Protein AF-U2KXI2-F1 (afdb_monomer_lite)

Secondary structure (DSSP, 8-state):
---GGGEEEEE-SBTTTB-TT----HHHHHHHHHHHHTT-EEEEB-SS-HHHHHHHHHHH--SS-EEEGGGTEEEETTTTEEEEE-PPPTHHHHHHHHHHHH-TT-EEEEE-SS-EEES---HHHHHHHHHHT--PEE--GGGSPS---EEEEE--GGGHHHHHHHHHHHT--SEEEEEEETTEEEEEETT--HHHHHHHHHHHHT-TTSEEEEE--SGGGHHHHHHSSEEEE-TTS-HHHHTT-SEE-SS-TTTTHHHHHHHHHHHHT---PPPHHHHHHHHHHHHHHHHHHHHHHHHHT---HHHHHTTHHHHHHIIIII----TT-TT-TTS-EEEESSGGGHHHHHHHHHHHTSS-GGGGGGTT-TT-SS-SS--TTSTT--S---STTHHHHHHHHHHHHHHHTT----EEEEEETTGGGSHHHHHHHHHHHHTT-TTEEEEEEE-SB-SSSBHHHH----SHHHHHHHTT-EEEEEETT-HHHHHHHHHHHHH--SS-EEEEEE--TTTT-TTTTT-GGGSSPPP-HHHHHHHHHHHHHHHHHHH-

Sequence (552 aa):
MQSLENTMLITDLDGTLLPASKEISVADAAAISQFRAKGGKFAIATGRTLQAAQRYLKKLQPNIPVILFNGAAIYDPVAEKWLYTEELPPEAVSITRQVLEAFPDVSAEILRTDGTYVSRMTPYEKEHLEICQVEPILAMPEEIPHGWLKVLFAIAPERMPDLIAYFQEQNWTCADFVQSEARFYEMLPKGVTKGSALRRYRTICGAESWHIVAAGDFDNDLDMLRVADTSACPSNAQPCIKEIANIQLMHSCEENAIAELIYRLSKSLEVHNMDEMTKKKLQATACRIRMGVIEGTYHAKSGHPGGSLSICDTLTYLYFAKMHVDPKNPEMADRDRLVLSKGHCAPALYSTLAERGFFPKEELQSLRHIGALLQGHPCIHIPGVDMSSGSLGQGISAACGMALAGKMDNAAYKVYTILGDGEIEEGQVWEAAMFANQYHLDNLVAIVDNNGLQIDGKLSEVCSPEPIPEKFEAFGWHVIRMDAHDFDAIDAAMQEAETIVGKPVAIIQKSVKGKGVSFMENQVGWHGKAPNQAEYEQAMAELTAQLKELEG

Organism: NCBI:txid411473

InterPro domains:
  IPR000150 Cof family [TIGR00099] (8-262)
  IPR005474 Transketolase, N-terminal [PF00456] (286-541)
  IPR005474 Transketolase, N-terminal [cd02012] (288-540)
  IPR006379 HAD-superfamily hydrolase, subfamily IIB [TIGR01484] (8-231)
  IPR023214 HAD superfamily [G3DSA:3.40.50.1000] (8-262)
  IPR029061 Thiamin diphosphate-binding fold [SSF52518] (279-543)
  IPR036412 HAD-like superfamily [SSF56784] (8-265)
  IPR049557 Transketolase conserved site [PS00801] (290-310)

Foldseek 3Di:
DDALQQAEEEEEQDFWQADPLRDGDPLLLVLLVVCVVSNYAYEYAYLAACLLCVVVCVSNVGPAWYHYNQQQWTAGPVVRDTLHGDFQDPCVLVVQVVLCVVDVQKKKWFGANVFIEIQDDHPQNVVVCVSSVGDHHHDRSVRDDGGTAKMKIFHDLVCVVVSVVVCVVVVDDQWDWDDPDSGIIMTHGPPGHSLVNVVVCCVSVVSVSHQYEYEDAEPRCLNVQVNGNAYEYECNHDPSRVVSHQHYFPHTSVRNRSSRVSVVVVLLRDLDDDDPLVQLVLLLLLLQLLLLLQLLLQLLQWAFSQQLNFQSSVLSCQLPPNWAADLVCLVPPLTAAEFALVFSSQSSVVSSSCSSPNDPSVLSSCACPPPGLHYSGDDPSRRNHPDGHDPFLVRLQVLLVVLLVCVVVVRPYAYEYEHEQVSCVDPSNLVSLLSQLVSLSLSYEYEYSPQQEDQPGGCVVPPGPPPVQVSSVVSVAAEAEAESPRVSRSVSLSSVSNSDGSHYHYYHYHTWRNPQQPVRTNDSVSRMGRDYPVSSVSSSVSSVVVSVVSVD

Radius of gyration: 31.05 Å; chains: 1; bounding box: 72×50×83 Å

Structure (mmCIF, N/CA/C/O backbone):
data_AF-U2KXI2-F1
#
_entry.id   AF-U2KXI2-F1
#
loop_
_atom_site.group_PDB
_atom_site.id
_atom_site.type_symbol
_atom_site.label_atom_id
_atom_site.label_alt_id
_atom_site.label_comp_id
_atom_site.label_asym_id
_atom_site.label_entity_id
_atom_site.label_seq_id
_atom_site.pdbx_PDB_ins_code
_atom_site.Cartn_x
_atom_site.Cartn_y
_atom_site.Cartn_z
_atom_site.occupancy
_atom_site.B_iso_or_equiv
_atom_site.auth_seq_id
_atom_site.auth_comp_id
_atom_site.auth_asym_id
_atom_site.auth_atom_id
_atom_site.pdbx_PDB_model_num
ATOM 1 N N . MET A 1 1 ? 9.696 -16.430 9.211 1.00 41.84 1 MET A N 1
ATOM 2 C CA . MET A 1 1 ? 10.236 -15.749 8.015 1.00 41.84 1 MET A CA 1
ATOM 3 C C . MET A 1 1 ? 9.557 -16.349 6.800 1.00 41.84 1 MET A C 1
ATOM 5 O O . MET A 1 1 ? 9.680 -17.553 6.614 1.00 41.84 1 MET A O 1
ATOM 9 N N . GLN A 1 2 ? 8.787 -15.554 6.050 1.00 48.41 2 GLN A N 1
ATOM 10 C CA . GLN A 1 2 ? 8.210 -15.986 4.773 1.00 48.41 2 GLN A CA 1
ATOM 11 C C . GLN A 1 2 ? 9.330 -16.226 3.751 1.00 48.41 2 GLN A C 1
ATOM 13 O O . GLN A 1 2 ? 10.361 -15.553 3.776 1.00 48.41 2 GLN A O 1
ATOM 18 N N . SER A 1 3 ? 9.143 -17.237 2.909 1.00 63.44 3 SER A N 1
ATOM 19 C CA . SER A 1 3 ? 10.136 -17.679 1.935 1.00 63.44 3 SER A CA 1
ATOM 20 C C . SER A 1 3 ? 10.063 -16.831 0.662 1.00 63.44 3 SER A C 1
ATOM 22 O O . SER A 1 3 ? 8.970 -16.601 0.148 1.00 63.44 3 SER A O 1
ATOM 24 N N . LEU A 1 4 ? 11.214 -16.411 0.118 1.00 80.50 4 LEU A N 1
ATOM 25 C CA . LEU A 1 4 ? 11.299 -15.792 -1.216 1.00 80.50 4 LEU A CA 1
ATOM 26 C C . LEU A 1 4 ? 11.227 -16.840 -2.338 1.00 80.50 4 LEU A C 1
ATOM 28 O O . LEU A 1 4 ? 11.469 -16.521 -3.499 1.00 80.50 4 LEU A O 1
ATOM 32 N N . GLU A 1 5 ? 10.893 -18.089 -2.000 1.00 82.19 5 GLU A N 1
ATOM 33 C CA . GLU A 1 5 ? 10.856 -19.235 -2.907 1.00 82.19 5 GLU A CA 1
ATOM 34 C C . GLU A 1 5 ? 10.065 -18.993 -4.186 1.00 82.19 5 GLU A C 1
ATOM 36 O O . GLU A 1 5 ? 10.426 -19.578 -5.196 1.00 82.19 5 GLU A O 1
ATOM 41 N N . ASN A 1 6 ? 9.040 -18.139 -4.199 1.00 85.62 6 ASN A N 1
ATOM 42 C CA . ASN A 1 6 ? 8.250 -17.858 -5.404 1.00 85.62 6 ASN A CA 1
ATOM 43 C C . ASN A 1 6 ? 8.581 -16.520 -6.074 1.00 85.62 6 ASN A C 1
ATOM 45 O O . ASN A 1 6 ? 7.931 -16.177 -7.054 1.00 85.62 6 ASN A O 1
ATOM 49 N N . THR A 1 7 ? 9.596 -15.790 -5.611 1.00 92.19 7 THR A N 1
ATOM 50 C CA . THR A 1 7 ? 9.968 -14.487 -6.174 1.00 92.19 7 THR A CA 1
ATOM 51 C C . THR A 1 7 ? 11.187 -14.619 -7.075 1.00 92.19 7 THR A C 1
ATOM 53 O O . THR A 1 7 ? 12.248 -15.092 -6.655 1.00 92.19 7 THR A O 1
ATOM 56 N N . MET A 1 8 ? 11.047 -14.159 -8.315 1.00 94.81 8 MET A N 1
ATOM 57 C CA . MET A 1 8 ? 12.139 -14.014 -9.267 1.00 94.81 8 MET A CA 1
ATOM 58 C C . MET A 1 8 ? 12.514 -12.542 -9.404 1.00 94.81 8 MET A C 1
ATOM 60 O O . MET A 1 8 ? 11.661 -11.727 -9.721 1.00 94.81 8 MET A O 1
ATOM 64 N N . LEU A 1 9 ? 13.787 -12.211 -9.210 1.00 97.38 9 LEU A N 1
ATOM 65 C CA . LEU A 1 9 ? 14.356 -10.912 -9.549 1.00 97.38 9 LEU A CA 1
ATOM 66 C C . LEU A 1 9 ? 15.220 -11.065 -10.801 1.00 97.38 9 LEU A C 1
ATOM 68 O O . LEU A 1 9 ? 16.223 -11.783 -10.782 1.00 97.38 9 LEU A O 1
ATOM 72 N N . ILE A 1 10 ? 14.837 -10.377 -11.874 1.00 97.62 10 ILE A N 1
ATOM 73 C CA . ILE A 1 10 ? 15.639 -10.244 -13.087 1.00 97.62 10 ILE A CA 1
ATOM 74 C C . ILE A 1 10 ? 16.015 -8.782 -13.298 1.00 97.62 10 ILE A C 1
ATOM 76 O O . ILE A 1 10 ? 15.173 -7.897 -13.231 1.00 97.62 10 ILE A O 1
ATOM 80 N N . THR A 1 11 ? 17.292 -8.506 -13.514 1.00 97.81 11 THR A N 1
ATOM 81 C CA . THR A 1 11 ? 17.780 -7.129 -13.660 1.00 97.81 11 THR A CA 1
ATOM 82 C C . THR A 1 11 ? 18.553 -6.971 -14.952 1.00 97.81 11 THR A C 1
ATOM 84 O O . THR A 1 11 ? 19.328 -7.860 -15.323 1.00 97.81 11 THR A O 1
ATOM 87 N N . ASP A 1 12 ? 18.382 -5.830 -15.614 1.00 96.75 12 ASP A N 1
ATOM 88 C CA . ASP A 1 12 ? 19.391 -5.372 -16.555 1.00 96.75 12 ASP A CA 1
ATOM 89 C C . ASP A 1 12 ? 20.737 -5.141 -15.843 1.00 96.75 12 ASP A C 1
ATOM 91 O O . ASP A 1 12 ? 20.809 -4.992 -14.615 1.00 96.75 12 ASP A O 1
ATOM 95 N N . LEU A 1 13 ? 21.819 -5.197 -16.619 1.00 94.25 13 LEU A N 1
ATOM 96 C CA . LEU A 1 13 ? 23.153 -4.880 -16.146 1.00 94.25 13 LEU A CA 1
ATOM 97 C C . LEU A 1 13 ? 23.481 -3.392 -16.276 1.00 94.25 13 LEU A C 1
ATOM 99 O O . LEU A 1 13 ? 23.749 -2.756 -15.266 1.00 94.25 13 LEU A O 1
ATOM 103 N N . ASP A 1 14 ? 23.569 -2.856 -17.485 1.00 91.00 14 ASP A N 1
ATOM 104 C CA . ASP A 1 14 ? 24.269 -1.603 -17.758 1.00 91.00 14 ASP A CA 1
ATOM 105 C C . ASP A 1 14 ? 23.352 -0.397 -17.538 1.00 91.00 14 ASP A C 1
ATOM 107 O O . ASP A 1 14 ? 22.440 -0.194 -18.316 1.00 91.00 14 ASP A O 1
ATOM 111 N N . GLY A 1 15 ? 23.629 0.429 -16.519 1.00 89.94 15 GLY A N 1
ATOM 112 C CA . GLY A 1 15 ? 22.748 1.550 -16.150 1.00 89.94 15 GLY A CA 1
ATOM 113 C C . GLY A 1 15 ? 21.688 1.175 -15.109 1.00 89.94 15 GLY A C 1
ATOM 114 O O . GLY A 1 15 ? 21.119 2.055 -14.462 1.00 89.94 15 GLY A O 1
ATOM 115 N N . THR A 1 16 ? 21.507 -0.124 -14.855 1.00 96.00 16 THR A N 1
ATOM 116 C CA . THR A 1 16 ? 20.610 -0.647 -13.817 1.00 96.00 16 THR A CA 1
ATOM 117 C C . THR A 1 16 ? 21.366 -1.202 -12.605 1.00 96.00 16 THR A C 1
ATOM 119 O O . THR A 1 16 ? 21.244 -0.667 -11.502 1.00 96.00 16 THR A O 1
ATOM 122 N N . LEU A 1 17 ? 22.167 -2.260 -12.787 1.00 96.75 17 LEU A N 1
ATOM 123 C CA . LEU A 1 17 ? 22.981 -2.873 -11.722 1.00 96.75 17 LEU A CA 1
ATOM 124 C C . LEU A 1 17 ? 24.440 -2.395 -11.750 1.00 96.75 17 LEU A C 1
ATOM 126 O O . LEU A 1 17 ? 25.111 -2.359 -10.720 1.00 96.75 17 LEU A O 1
ATOM 130 N N . LEU A 1 18 ? 24.962 -2.091 -12.935 1.00 94.31 18 LEU A N 1
ATOM 131 C CA . LEU A 1 18 ? 26.338 -1.684 -13.152 1.00 94.31 18 LEU A CA 1
ATOM 132 C C . LEU A 1 18 ? 26.425 -0.161 -13.259 1.00 94.31 18 LEU A C 1
ATOM 134 O O . LEU A 1 18 ? 25.830 0.408 -14.180 1.00 94.31 18 LEU A O 1
ATOM 138 N N . PRO A 1 19 ? 27.225 0.481 -12.394 1.00 91.94 19 PRO A N 1
ATOM 139 C CA . PRO A 1 19 ? 27.577 1.887 -12.543 1.00 91.94 19 PRO A CA 1
ATOM 140 C C . PRO A 1 19 ? 28.474 2.125 -13.765 1.00 91.94 19 PRO A C 1
ATOM 142 O O . PRO A 1 19 ? 28.947 1.187 -14.420 1.00 91.94 19 PRO A O 1
ATOM 145 N N . ALA A 1 20 ? 28.795 3.390 -14.038 1.00 88.00 20 ALA A N 1
ATOM 146 C CA . ALA A 1 20 ? 29.702 3.794 -15.111 1.00 88.00 20 ALA A CA 1
ATOM 147 C C . ALA A 1 20 ? 31.083 3.115 -15.020 1.00 88.00 20 ALA A C 1
ATOM 149 O O . ALA A 1 20 ? 31.702 2.834 -16.046 1.00 88.00 20 ALA A O 1
ATOM 150 N N . SER A 1 21 ? 31.543 2.779 -13.807 1.00 89.06 21 SER A N 1
ATOM 151 C CA . SER A 1 21 ? 32.800 2.046 -13.575 1.00 89.06 21 SER A CA 1
ATOM 152 C C . SER A 1 21 ? 32.779 0.594 -14.068 1.00 89.06 21 SER A C 1
ATOM 154 O O . SER A 1 21 ? 33.830 -0.040 -14.141 1.00 89.06 21 SER A O 1
ATOM 156 N N . LYS A 1 22 ? 31.595 0.057 -14.398 1.00 90.25 22 LYS A N 1
ATOM 157 C CA . LYS A 1 22 ? 31.350 -1.340 -14.793 1.00 90.25 22 LYS A CA 1
ATOM 158 C C . LYS A 1 22 ? 31.750 -2.371 -13.731 1.00 90.25 22 LYS A C 1
ATOM 160 O O . LYS A 1 22 ? 31.815 -3.565 -14.034 1.00 90.25 22 LYS A O 1
ATOM 165 N N . GLU A 1 23 ? 31.943 -1.934 -12.489 1.00 91.38 23 GLU A N 1
ATOM 166 C CA . GLU A 1 23 ? 32.241 -2.773 -11.332 1.00 91.38 23 GLU A CA 1
ATOM 167 C C . GLU A 1 23 ? 31.016 -2.901 -10.425 1.00 91.38 23 GLU A C 1
ATOM 169 O O . GLU A 1 23 ? 30.464 -1.908 -9.961 1.00 91.38 23 GLU A O 1
ATOM 174 N N . ILE A 1 24 ? 30.601 -4.138 -10.132 1.00 92.69 24 ILE A N 1
ATOM 175 C CA . ILE A 1 24 ? 29.474 -4.383 -9.217 1.00 92.69 24 ILE A CA 1
ATOM 176 C C . ILE A 1 24 ? 29.857 -3.920 -7.808 1.00 92.69 24 ILE A C 1
ATOM 178 O O . ILE A 1 24 ? 30.892 -4.350 -7.275 1.00 92.69 24 ILE A O 1
ATOM 182 N N . SER A 1 25 ? 28.995 -3.122 -7.184 1.00 93.19 25 SER A N 1
ATOM 183 C CA . SER A 1 25 ? 29.176 -2.673 -5.807 1.00 93.19 25 SER A CA 1
ATOM 184 C C . SER A 1 25 ? 29.192 -3.850 -4.814 1.00 93.19 25 SER A C 1
ATOM 186 O O . SER A 1 25 ? 28.611 -4.916 -5.037 1.00 93.19 25 SER A O 1
ATOM 188 N N . VAL A 1 26 ? 29.864 -3.672 -3.673 1.00 90.69 26 VAL A N 1
ATOM 189 C CA . VAL A 1 26 ? 29.845 -4.683 -2.599 1.00 90.69 26 VAL A CA 1
ATOM 190 C C . VAL A 1 26 ? 28.432 -4.843 -2.029 1.00 90.69 26 VAL A C 1
ATOM 192 O O . VAL A 1 26 ? 28.041 -5.957 -1.679 1.00 90.69 26 VAL A O 1
ATOM 195 N N . ALA A 1 27 ? 27.662 -3.754 -1.965 1.00 89.00 27 ALA A N 1
ATOM 196 C CA . ALA A 1 27 ? 26.317 -3.748 -1.404 1.00 89.00 27 ALA A CA 1
ATOM 197 C C . ALA A 1 27 ? 25.319 -4.514 -2.284 1.00 89.00 27 ALA A C 1
ATOM 199 O O . ALA A 1 27 ? 24.629 -5.391 -1.768 1.00 89.00 27 ALA A O 1
ATOM 200 N N . ASP A 1 28 ? 25.290 -4.268 -3.599 1.00 94.94 28 ASP A N 1
ATOM 201 C CA . ASP A 1 28 ? 24.401 -4.993 -4.518 1.00 94.94 28 ASP A CA 1
ATOM 202 C C . ASP A 1 28 ? 24.749 -6.481 -4.558 1.00 94.94 28 ASP A C 1
ATOM 204 O O . ASP A 1 28 ? 23.868 -7.333 -4.447 1.00 94.94 28 ASP A O 1
ATOM 208 N N . ALA A 1 29 ? 26.042 -6.818 -4.635 1.00 93.12 29 ALA A N 1
ATOM 209 C CA . ALA A 1 29 ? 26.482 -8.212 -4.615 1.00 93.12 29 ALA A CA 1
ATOM 210 C C . ALA A 1 29 ? 26.069 -8.929 -3.315 1.00 93.12 29 ALA A C 1
ATOM 212 O O . ALA A 1 29 ? 25.605 -10.073 -3.352 1.00 93.12 29 ALA A O 1
ATOM 213 N N . ALA A 1 30 ? 26.207 -8.261 -2.164 1.00 90.56 30 ALA A N 1
ATOM 214 C CA . ALA A 1 30 ? 25.787 -8.804 -0.876 1.00 90.56 30 ALA A CA 1
ATOM 215 C C . ALA A 1 30 ? 24.262 -8.969 -0.794 1.00 90.56 30 ALA A C 1
ATOM 217 O O . ALA A 1 30 ? 23.793 -10.022 -0.359 1.00 90.56 30 ALA A O 1
ATOM 218 N N . ALA A 1 31 ? 23.492 -7.978 -1.249 1.00 93.69 31 ALA A N 1
ATOM 219 C CA . ALA A 1 31 ? 22.033 -8.022 -1.255 1.00 93.69 31 ALA A CA 1
ATOM 220 C C . ALA A 1 31 ? 21.503 -9.156 -2.144 1.00 93.69 31 ALA A C 1
ATOM 222 O O . ALA A 1 31 ? 20.662 -9.939 -1.706 1.00 93.69 31 ALA A O 1
ATOM 223 N N . ILE A 1 32 ? 22.055 -9.318 -3.349 1.00 97.06 32 ILE A N 1
ATOM 224 C CA . ILE A 1 32 ? 21.711 -10.415 -4.267 1.00 97.06 32 ILE A CA 1
ATOM 225 C C . ILE A 1 32 ? 22.028 -11.775 -3.633 1.00 97.06 32 ILE A C 1
ATOM 227 O O . ILE A 1 32 ? 21.217 -12.701 -3.694 1.00 97.06 32 ILE A O 1
ATOM 231 N N . SER A 1 33 ? 23.180 -11.900 -2.966 1.00 95.19 33 SER A N 1
ATOM 232 C CA . SER A 1 33 ? 23.540 -13.126 -2.246 1.00 95.19 33 SER A CA 1
ATOM 233 C C . SER A 1 33 ? 22.534 -13.461 -1.137 1.00 95.19 33 SER A C 1
ATOM 235 O O . SER A 1 33 ? 22.079 -14.602 -1.033 1.00 95.19 33 SER A O 1
ATOM 237 N N . GLN A 1 34 ? 22.121 -12.461 -0.351 1.00 91.81 34 GLN A N 1
ATOM 238 C CA . GLN A 1 34 ? 21.115 -12.626 0.702 1.00 91.81 34 GLN A CA 1
ATOM 239 C C . GLN A 1 34 ? 19.729 -12.969 0.143 1.00 91.81 34 GLN A C 1
ATOM 241 O O . GLN A 1 34 ? 19.056 -13.842 0.689 1.00 91.81 34 GLN A O 1
ATOM 246 N N . PHE A 1 35 ? 19.318 -12.327 -0.952 1.00 94.06 35 PHE A N 1
ATOM 247 C CA . PHE A 1 35 ? 18.059 -12.610 -1.641 1.00 94.06 35 PHE A CA 1
ATOM 248 C C . PHE A 1 35 ? 17.968 -14.088 -2.040 1.00 94.06 35 PHE A C 1
ATOM 250 O O . PHE A 1 35 ? 16.996 -14.767 -1.706 1.00 94.06 35 PHE A O 1
ATOM 257 N N . ARG A 1 36 ? 19.027 -14.630 -2.653 1.00 94.25 36 ARG A N 1
ATOM 258 C CA . ARG A 1 36 ? 19.091 -16.060 -2.989 1.00 94.25 36 ARG A CA 1
ATOM 259 C C . ARG A 1 36 ? 19.116 -16.965 -1.765 1.00 94.25 36 ARG A C 1
ATOM 261 O O . ARG A 1 36 ? 18.453 -17.996 -1.761 1.00 94.25 36 ARG A O 1
ATOM 268 N N . ALA A 1 37 ? 19.868 -16.599 -0.725 1.00 90.94 37 ALA A N 1
ATOM 269 C CA . ALA A 1 37 ? 19.948 -17.388 0.506 1.00 90.94 37 ALA A CA 1
ATOM 270 C C . ALA A 1 37 ? 18.581 -17.535 1.203 1.00 90.94 37 ALA A C 1
ATOM 272 O O . ALA A 1 37 ? 18.355 -18.515 1.907 1.00 90.94 37 ALA A O 1
ATOM 273 N N . LYS A 1 38 ? 17.658 -16.592 0.971 1.00 88.38 38 LYS A N 1
ATOM 274 C CA . LYS A 1 38 ? 16.260 -16.633 1.431 1.00 88.38 38 LYS A CA 1
ATOM 275 C C . LYS A 1 38 ? 15.303 -17.381 0.479 1.00 88.38 38 LYS A C 1
ATOM 277 O O . LYS A 1 38 ? 14.091 -17.304 0.663 1.00 88.38 38 LYS A O 1
ATOM 282 N N . GLY A 1 39 ? 15.822 -18.078 -0.534 1.00 91.31 39 GLY A N 1
ATOM 283 C CA . GLY A 1 39 ? 15.036 -18.832 -1.520 1.00 91.31 39 GLY A CA 1
ATOM 284 C C . GLY A 1 39 ? 14.698 -18.060 -2.801 1.00 91.31 39 GLY A C 1
ATOM 285 O O . GLY A 1 39 ? 14.106 -18.637 -3.709 1.00 91.31 39 GLY A O 1
ATOM 286 N N . GLY A 1 40 ? 15.095 -16.787 -2.902 1.00 94.19 40 GLY A N 1
ATOM 287 C CA . GLY A 1 40 ? 14.835 -15.951 -4.071 1.00 94.19 40 GLY A CA 1
ATOM 288 C C . GLY A 1 40 ? 15.554 -16.447 -5.326 1.00 94.19 40 GLY A C 1
ATOM 289 O O . GLY A 1 40 ? 16.664 -16.990 -5.268 1.00 94.19 40 GLY A O 1
ATOM 290 N N . LYS A 1 41 ? 14.934 -16.244 -6.486 1.00 95.06 41 LYS A N 1
ATOM 291 C CA . LYS A 1 41 ? 15.476 -16.654 -7.786 1.00 95.06 41 LYS A CA 1
ATOM 292 C C . LYS A 1 41 ? 16.035 -15.446 -8.523 1.00 95.06 41 LYS A C 1
ATOM 294 O O . LYS A 1 41 ? 15.291 -14.538 -8.863 1.00 95.06 41 LYS A O 1
ATOM 299 N N . PHE A 1 42 ? 17.342 -15.399 -8.738 1.00 97.25 42 PHE A N 1
ATOM 300 C CA . PHE A 1 42 ? 18.024 -14.243 -9.310 1.00 97.25 42 PHE A CA 1
ATOM 301 C C . PHE A 1 42 ? 18.625 -14.556 -10.682 1.00 97.25 42 PHE A C 1
ATOM 303 O O . PHE A 1 42 ? 19.379 -15.523 -10.821 1.00 97.25 42 PHE A O 1
ATOM 310 N N . ALA A 1 43 ? 18.347 -13.691 -11.659 1.00 97.00 43 ALA A N 1
ATOM 311 C CA . ALA A 1 43 ? 18.913 -13.707 -13.006 1.00 97.00 43 ALA A CA 1
ATOM 312 C C . ALA A 1 43 ? 19.286 -12.295 -13.482 1.00 97.00 43 ALA A C 1
ATOM 314 O O . ALA A 1 43 ? 18.848 -11.289 -12.930 1.00 97.00 43 ALA A O 1
ATOM 315 N N . ILE A 1 44 ? 20.062 -12.235 -14.564 1.00 97.81 44 ILE A N 1
ATOM 316 C CA . ILE A 1 44 ? 20.317 -11.001 -15.315 1.00 97.81 44 ILE A CA 1
ATOM 317 C C . ILE A 1 44 ? 19.698 -11.093 -16.713 1.00 97.81 44 ILE A C 1
ATOM 319 O O . ILE A 1 44 ? 19.581 -12.193 -17.266 1.00 97.81 44 ILE A O 1
ATOM 323 N N . ALA A 1 45 ? 19.346 -9.945 -17.288 1.00 96.88 45 ALA A N 1
ATOM 324 C CA . ALA A 1 45 ? 18.927 -9.804 -18.678 1.00 96.88 45 ALA A CA 1
ATOM 325 C C . ALA A 1 45 ? 19.749 -8.717 -19.372 1.00 96.88 45 ALA A C 1
ATOM 327 O O . ALA A 1 45 ? 19.538 -7.540 -19.135 1.00 96.88 45 ALA A O 1
ATOM 328 N N . THR A 1 46 ? 20.691 -9.092 -20.237 1.00 94.31 46 THR A N 1
ATOM 329 C CA . THR A 1 46 ? 21.687 -8.152 -20.777 1.00 94.31 46 THR A CA 1
ATOM 330 C C . THR A 1 46 ? 21.841 -8.246 -22.294 1.00 94.31 46 THR A C 1
ATOM 332 O O . THR A 1 46 ? 21.611 -9.289 -22.909 1.00 94.31 46 THR A O 1
ATOM 335 N N . GLY A 1 47 ? 22.272 -7.142 -22.907 1.00 90.88 47 GLY A N 1
ATOM 336 C CA . GLY A 1 47 ? 22.715 -7.089 -24.302 1.00 90.88 47 GLY A CA 1
ATOM 337 C C . GLY A 1 47 ? 24.057 -7.780 -24.570 1.00 90.88 47 GLY A C 1
ATOM 338 O O . GLY A 1 47 ? 24.395 -7.993 -25.734 1.00 90.88 47 GLY A O 1
ATOM 339 N N . ARG A 1 48 ? 24.808 -8.128 -23.516 1.00 91.06 48 ARG A N 1
ATOM 340 C CA . ARG A 1 48 ? 26.158 -8.709 -23.580 1.00 91.06 48 ARG A CA 1
ATOM 341 C C . ARG A 1 48 ? 26.164 -10.169 -24.051 1.00 91.06 48 ARG A C 1
ATOM 343 O O . ARG A 1 48 ? 25.198 -10.910 -23.854 1.00 91.06 48 ARG A O 1
ATOM 350 N N . THR A 1 49 ? 27.302 -10.590 -24.609 1.00 92.94 49 THR A N 1
ATOM 351 C CA . THR A 1 49 ? 27.614 -12.005 -24.871 1.00 92.94 49 THR A CA 1
ATOM 352 C C . THR A 1 49 ? 27.862 -12.774 -23.575 1.00 92.94 49 THR A C 1
ATOM 354 O O . THR A 1 49 ? 28.113 -12.182 -22.522 1.00 92.94 49 THR A O 1
ATOM 357 N N . LEU A 1 50 ? 27.874 -14.110 -23.650 1.00 93.56 50 LEU A N 1
ATOM 358 C CA . LEU A 1 50 ? 28.279 -14.944 -22.514 1.00 93.56 50 LEU A CA 1
ATOM 359 C C . LEU A 1 50 ? 29.705 -14.612 -22.046 1.00 93.56 50 LEU A C 1
ATOM 361 O O . LEU A 1 50 ? 29.934 -14.503 -20.843 1.00 93.56 50 LEU A O 1
ATOM 365 N N . GLN A 1 51 ? 30.637 -14.395 -22.981 1.00 91.38 51 GLN A N 1
ATOM 366 C CA . GLN A 1 51 ? 32.027 -14.032 -22.686 1.00 91.38 51 GLN A CA 1
ATOM 367 C C . GLN A 1 51 ? 32.105 -12.711 -21.904 1.00 91.38 51 GLN A C 1
ATOM 369 O O . GLN A 1 51 ? 32.707 -12.667 -20.831 1.00 91.38 51 GLN A O 1
ATOM 374 N N . ALA A 1 52 ? 31.418 -11.665 -22.374 1.00 90.81 52 ALA A N 1
ATOM 375 C CA . ALA A 1 52 ? 31.386 -10.358 -21.713 1.00 90.81 52 ALA A CA 1
ATOM 376 C C . ALA A 1 52 ? 30.633 -10.381 -20.368 1.00 90.81 52 ALA A C 1
ATOM 378 O O . ALA A 1 52 ? 30.954 -9.623 -19.449 1.00 90.81 52 ALA A O 1
ATOM 379 N N . ALA A 1 53 ? 29.628 -11.250 -20.224 1.00 93.81 53 ALA A N 1
ATOM 380 C CA . ALA A 1 53 ? 28.873 -11.406 -18.984 1.00 93.81 53 ALA A CA 1
ATOM 381 C C . ALA A 1 53 ? 29.596 -12.282 -17.942 1.00 93.81 53 ALA A C 1
ATOM 383 O O . ALA A 1 53 ? 29.277 -12.211 -16.754 1.00 93.81 53 ALA A O 1
ATOM 384 N N . GLN A 1 54 ? 30.581 -13.095 -18.343 1.00 92.12 54 GLN A N 1
ATOM 385 C CA . GLN A 1 54 ? 31.116 -14.184 -17.520 1.00 92.12 54 GLN A CA 1
ATOM 386 C C . GLN A 1 54 ? 31.694 -13.722 -16.176 1.00 92.12 54 GLN A C 1
ATOM 388 O O . GLN A 1 54 ? 31.503 -14.390 -15.156 1.00 92.12 54 GLN A O 1
ATOM 393 N N . ARG A 1 55 ? 32.365 -12.563 -16.136 1.00 91.75 55 ARG A N 1
ATOM 394 C CA . ARG A 1 55 ? 32.885 -11.988 -14.879 1.00 91.75 55 ARG A CA 1
ATOM 395 C C . ARG A 1 55 ? 31.768 -11.645 -13.892 1.00 91.75 55 ARG A C 1
ATOM 397 O O . ARG A 1 55 ? 31.905 -11.879 -12.691 1.00 91.75 55 ARG A O 1
ATOM 404 N N . TYR A 1 56 ? 30.643 -11.153 -14.404 1.00 95.12 56 TYR A N 1
ATOM 405 C CA . TYR A 1 56 ? 29.476 -10.806 -13.605 1.00 95.12 56 TYR A CA 1
ATOM 406 C C . TYR A 1 56 ? 28.740 -12.056 -13.159 1.00 95.12 56 TYR A C 1
ATOM 408 O O . TYR A 1 56 ? 28.395 -12.146 -11.992 1.00 95.12 56 TYR A O 1
ATOM 416 N N . LEU A 1 57 ? 28.601 -13.067 -14.020 1.00 95.50 57 LEU A N 1
ATOM 417 C CA . LEU A 1 57 ? 28.024 -14.358 -13.635 1.00 95.50 57 LEU A CA 1
ATOM 418 C C . LEU A 1 57 ? 28.813 -15.017 -12.491 1.00 95.50 57 LEU A C 1
ATOM 420 O O . LEU A 1 57 ? 28.212 -15.534 -11.555 1.00 95.50 57 LEU A O 1
ATOM 424 N N . LYS A 1 58 ? 30.150 -14.928 -12.502 1.00 93.62 58 LYS A N 1
ATOM 425 C CA . LYS A 1 58 ? 30.999 -15.434 -11.406 1.00 93.62 58 LYS A CA 1
ATOM 426 C C . LYS A 1 58 ? 30.780 -14.690 -10.085 1.00 93.62 58 LYS A C 1
ATOM 428 O O . LYS A 1 58 ? 30.753 -15.323 -9.032 1.00 93.62 58 LYS A O 1
ATOM 433 N N . LYS A 1 59 ? 30.638 -13.360 -10.130 1.00 93.75 59 LYS A N 1
ATOM 434 C CA . LYS A 1 59 ? 30.461 -12.509 -8.938 1.00 93.75 59 LYS A CA 1
ATOM 435 C C . LYS A 1 59 ? 29.027 -12.554 -8.403 1.00 93.75 59 LYS A C 1
ATOM 437 O O . LYS A 1 59 ? 28.819 -12.655 -7.199 1.00 93.75 59 LYS A O 1
ATOM 442 N N . LEU A 1 60 ? 28.053 -12.508 -9.306 1.00 95.94 60 LEU A N 1
ATOM 443 C CA . LEU A 1 60 ? 26.626 -12.475 -9.017 1.00 95.94 60 LEU A CA 1
ATOM 444 C C . LEU A 1 60 ? 25.998 -13.845 -8.891 1.00 95.94 60 LEU A C 1
ATOM 446 O O . LEU A 1 60 ? 24.859 -13.862 -8.483 1.00 95.94 60 LEU A O 1
ATOM 450 N N . GLN A 1 61 ? 26.647 -14.949 -9.263 1.00 96.25 61 GLN A N 1
ATOM 451 C CA . GLN A 1 61 ? 26.157 -16.332 -9.125 1.00 96.25 61 GLN A CA 1
ATOM 452 C C . GLN A 1 61 ? 24.630 -16.508 -9.316 1.00 96.25 61 GLN A C 1
ATOM 454 O O . GLN A 1 61 ? 23.943 -16.893 -8.362 1.00 96.25 61 GLN A O 1
ATOM 459 N N . PRO A 1 62 ? 24.059 -16.183 -10.495 1.00 96.88 62 PRO A N 1
ATOM 460 C CA . PRO A 1 62 ? 22.643 -16.435 -10.765 1.00 96.88 62 PRO A CA 1
ATOM 461 C C . PRO A 1 62 ? 22.283 -17.901 -10.504 1.00 96.88 62 PRO A C 1
ATOM 463 O O . PRO A 1 62 ? 23.008 -18.801 -10.924 1.00 96.88 62 PRO A O 1
ATOM 466 N N . ASN A 1 63 ? 21.180 -18.140 -9.793 1.00 94.88 63 ASN A N 1
ATOM 467 C CA . ASN A 1 63 ? 20.706 -19.485 -9.433 1.00 94.88 63 ASN A CA 1
ATOM 468 C C . ASN A 1 63 ? 19.605 -20.005 -10.368 1.00 94.88 63 ASN A C 1
ATOM 470 O O . ASN A 1 63 ? 19.008 -21.045 -10.101 1.00 94.88 63 ASN A O 1
ATOM 474 N N . ILE A 1 64 ? 19.346 -19.275 -11.449 1.00 95.19 64 ILE A N 1
ATOM 475 C CA . ILE A 1 64 ? 18.411 -19.605 -12.520 1.00 95.19 64 ILE A CA 1
ATOM 476 C C . ILE A 1 64 ? 18.995 -19.119 -13.866 1.00 95.19 64 ILE A C 1
ATOM 478 O O . ILE A 1 64 ? 19.941 -18.321 -13.861 1.00 95.19 64 ILE A O 1
ATOM 482 N N . PRO A 1 65 ? 18.480 -19.589 -15.021 1.00 97.19 65 PRO A N 1
ATOM 483 C CA . PRO A 1 65 ? 18.978 -19.173 -16.333 1.00 97.19 65 PRO A CA 1
ATOM 484 C C . PRO A 1 65 ? 18.952 -17.654 -16.548 1.00 97.19 65 PRO A C 1
ATOM 486 O O . PRO A 1 65 ? 18.096 -16.960 -15.999 1.00 97.19 65 PRO A O 1
ATOM 489 N N . VAL A 1 66 ? 19.876 -17.149 -17.365 1.00 97.75 66 VAL A N 1
ATOM 490 C CA . VAL A 1 66 ? 20.060 -15.726 -17.691 1.00 97.75 66 VAL A CA 1
ATOM 491 C C . VAL A 1 66 ? 19.657 -15.426 -19.131 1.00 97.75 66 VAL A C 1
ATOM 493 O O . VAL A 1 66 ? 19.745 -16.296 -19.999 1.00 97.75 66 VAL A O 1
ATOM 496 N N . ILE A 1 67 ? 19.241 -14.186 -19.390 1.00 97.38 67 ILE A N 1
ATOM 497 C CA . ILE A 1 67 ? 18.899 -13.695 -20.728 1.00 97.38 67 ILE A CA 1
ATOM 498 C C . ILE A 1 67 ? 20.099 -12.914 -21.283 1.00 97.38 67 ILE A C 1
ATOM 500 O O . ILE A 1 67 ? 20.600 -11.991 -20.640 1.00 97.38 67 ILE A O 1
ATOM 504 N N . LEU A 1 68 ? 20.564 -13.288 -22.474 1.00 96.06 68 LEU A N 1
ATOM 505 C CA . LEU A 1 68 ? 21.732 -12.706 -23.145 1.00 96.06 68 LEU A CA 1
ATOM 506 C C . LEU A 1 68 ? 21.347 -12.143 -24.520 1.00 96.06 68 LEU A C 1
ATOM 508 O O . LEU A 1 68 ? 20.269 -12.442 -25.043 1.00 96.06 68 LEU A O 1
ATOM 512 N N . PHE A 1 69 ? 22.241 -11.348 -25.118 1.00 94.25 69 PHE A N 1
ATOM 513 C CA . PHE A 1 69 ? 22.074 -10.777 -26.463 1.00 94.25 69 PHE A CA 1
ATOM 514 C C . PHE A 1 69 ? 20.724 -10.053 -26.656 1.00 94.25 69 PHE A C 1
ATOM 516 O O . PHE A 1 69 ? 20.054 -10.237 -27.669 1.00 94.25 69 PHE A O 1
ATOM 523 N N . ASN A 1 70 ? 20.280 -9.272 -25.662 1.00 92.31 70 ASN A N 1
ATOM 524 C CA . ASN A 1 70 ? 18.994 -8.550 -25.682 1.00 92.31 70 ASN A CA 1
ATOM 525 C C . ASN A 1 70 ? 17.763 -9.457 -25.889 1.00 92.31 70 ASN A C 1
ATOM 527 O O . ASN A 1 70 ? 16.719 -8.992 -26.334 1.00 92.31 70 ASN A O 1
ATOM 531 N N . GLY A 1 71 ? 17.861 -10.740 -25.530 1.00 95.00 71 GLY A N 1
ATOM 532 C CA . GLY A 1 71 ? 16.765 -11.704 -25.637 1.00 95.00 71 GLY A CA 1
ATOM 533 C C . GLY A 1 71 ? 16.970 -12.794 -26.684 1.00 95.00 71 GLY A C 1
ATOM 534 O O . GLY A 1 71 ? 16.203 -13.757 -26.701 1.00 95.00 71 GLY A O 1
ATOM 535 N N . ALA A 1 72 ? 18.008 -12.698 -27.520 1.00 96.50 72 ALA A N 1
ATOM 536 C CA . ALA A 1 72 ? 18.269 -13.708 -28.545 1.00 96.50 72 ALA A CA 1
ATOM 537 C C . ALA A 1 72 ? 18.767 -15.039 -27.970 1.00 96.50 72 ALA A C 1
ATOM 539 O O . ALA A 1 72 ? 18.751 -16.035 -28.683 1.00 96.50 72 ALA A O 1
ATOM 540 N N . ALA A 1 73 ? 19.167 -15.106 -26.695 1.00 96.88 73 ALA A N 1
ATOM 541 C CA . ALA A 1 73 ? 19.467 -16.385 -26.062 1.00 96.88 73 ALA A CA 1
ATOM 542 C C . ALA A 1 73 ? 19.104 -16.448 -24.574 1.00 96.88 73 ALA A C 1
ATOM 544 O O . ALA A 1 73 ? 19.163 -15.448 -23.854 1.00 96.88 73 ALA A O 1
ATOM 545 N N . ILE A 1 74 ? 18.795 -17.662 -24.108 1.00 97.38 74 ILE A N 1
ATOM 546 C CA . ILE A 1 74 ? 18.684 -18.009 -22.686 1.00 97.38 74 ILE A CA 1
ATOM 547 C C . ILE A 1 74 ? 19.743 -19.064 -22.375 1.00 97.38 74 ILE A C 1
ATOM 549 O O . ILE A 1 74 ? 19.770 -20.131 -22.996 1.00 97.38 74 ILE A O 1
ATOM 553 N N . TYR A 1 75 ? 20.598 -18.774 -21.400 1.00 97.06 75 TYR A N 1
ATOM 554 C CA . TYR A 1 75 ? 21.700 -19.639 -20.986 1.00 97.06 75 TYR A CA 1
ATOM 555 C C . TYR A 1 75 ? 21.551 -20.030 -19.520 1.00 97.06 75 TYR A C 1
ATOM 557 O O . TYR A 1 75 ? 21.302 -19.179 -18.671 1.00 97.06 75 TYR A O 1
ATOM 565 N N . ASP A 1 76 ? 21.713 -21.310 -19.211 1.00 96.19 76 ASP A N 1
ATOM 566 C CA . ASP A 1 76 ? 21.757 -21.813 -17.843 1.00 96.19 76 ASP A CA 1
ATOM 567 C C . ASP A 1 76 ? 23.217 -21.839 -17.362 1.00 96.19 76 ASP A C 1
ATOM 569 O O . ASP A 1 76 ? 23.983 -22.698 -17.810 1.00 96.19 76 ASP A O 1
ATOM 573 N N . PRO A 1 77 ? 23.633 -20.919 -16.467 1.00 94.00 77 PRO A N 1
ATOM 574 C CA . PRO A 1 77 ? 25.010 -20.869 -15.990 1.00 94.00 77 PRO A CA 1
ATOM 575 C C . PRO A 1 77 ? 25.350 -21.984 -14.997 1.00 94.00 77 PRO A C 1
ATOM 577 O O . PRO A 1 77 ? 26.527 -22.188 -14.723 1.00 94.00 77 PRO A O 1
ATOM 580 N N . VAL A 1 78 ? 24.352 -22.691 -14.456 1.00 90.50 78 VAL A N 1
ATOM 581 C CA . VAL A 1 78 ? 24.559 -23.798 -13.514 1.00 90.50 78 VAL A CA 1
ATOM 582 C C . VAL A 1 78 ? 24.751 -25.106 -14.272 1.00 90.50 78 VAL A C 1
ATOM 584 O O . VAL A 1 78 ? 25.649 -25.880 -13.953 1.00 90.50 78 VAL A O 1
ATOM 587 N N . ALA A 1 79 ? 23.918 -25.352 -15.284 1.00 93.75 79 ALA A N 1
ATOM 588 C CA . ALA A 1 79 ? 24.017 -26.541 -16.128 1.00 93.75 79 ALA A CA 1
ATOM 589 C C . ALA A 1 79 ? 24.928 -26.358 -17.356 1.00 93.75 79 ALA A C 1
ATOM 591 O O . ALA A 1 79 ? 25.079 -27.297 -18.134 1.00 93.75 79 ALA A O 1
ATOM 592 N N . GLU A 1 80 ? 25.487 -25.160 -17.539 1.00 94.06 80 GLU A N 1
ATOM 593 C CA . GLU A 1 80 ? 26.356 -24.769 -18.655 1.00 94.06 80 GLU A CA 1
ATOM 594 C C . GLU A 1 80 ? 25.769 -25.112 -20.036 1.00 94.06 80 GLU A C 1
ATOM 596 O O . GLU A 1 80 ? 26.425 -25.694 -20.901 1.00 94.06 80 GLU A O 1
ATOM 601 N N . LYS A 1 81 ? 24.491 -24.767 -20.248 1.00 95.44 81 LYS A N 1
ATOM 602 C CA . LYS A 1 81 ? 23.755 -25.105 -21.478 1.00 95.44 81 LYS A CA 1
ATOM 603 C C . LYS A 1 81 ? 22.927 -23.947 -22.021 1.00 95.44 81 LYS A C 1
ATOM 605 O O . LYS A 1 81 ? 22.304 -23.192 -21.277 1.00 95.44 81 LYS A O 1
ATOM 610 N N . TRP A 1 82 ? 22.845 -23.873 -23.346 1.00 95.94 82 TRP A N 1
ATOM 611 C CA . TRP A 1 82 ? 21.886 -23.021 -24.042 1.00 95.94 82 TRP A CA 1
ATOM 612 C C . TRP A 1 82 ? 20.496 -23.655 -23.971 1.00 95.94 82 TRP A C 1
ATOM 614 O O . TRP A 1 82 ? 20.305 -24.800 -24.378 1.00 95.94 82 TRP A O 1
ATOM 624 N N . LEU A 1 83 ? 19.529 -22.922 -23.425 1.00 96.31 83 LEU A N 1
ATOM 625 C CA . LEU A 1 83 ? 18.126 -23.340 -23.369 1.00 96.31 83 LEU A CA 1
ATOM 626 C C . LEU A 1 83 ? 17.327 -22.819 -24.564 1.00 96.31 83 LEU A C 1
ATOM 628 O O . LEU A 1 83 ? 16.311 -23.401 -24.940 1.00 96.31 83 LEU A O 1
ATOM 632 N N . TYR A 1 84 ? 17.776 -21.704 -25.134 1.00 96.44 84 TYR A N 1
ATOM 633 C CA . TYR A 1 84 ? 17.159 -21.058 -26.278 1.00 96.44 84 TYR A CA 1
ATOM 634 C C . TYR A 1 84 ? 18.179 -20.188 -27.002 1.00 96.44 84 TYR A C 1
ATOM 636 O O . TYR A 1 84 ? 18.979 -19.514 -26.350 1.00 96.44 84 TYR A O 1
ATOM 644 N N . THR A 1 85 ? 18.095 -20.179 -28.327 1.00 96.75 85 THR A N 1
ATOM 645 C CA . THR A 1 85 ? 18.779 -19.251 -29.224 1.00 96.75 85 THR A CA 1
ATOM 646 C C . THR A 1 85 ? 17.832 -18.897 -30.365 1.00 96.75 85 THR A C 1
ATOM 648 O O . THR A 1 85 ? 17.163 -19.785 -30.894 1.00 96.75 85 THR A O 1
ATOM 651 N N . GLU A 1 86 ? 17.797 -17.629 -30.751 1.00 96.81 86 GLU A N 1
ATOM 652 C CA . GLU A 1 86 ? 17.148 -17.147 -31.966 1.00 96.81 86 GLU A CA 1
ATOM 653 C C . GLU A 1 86 ? 18.213 -16.511 -32.848 1.00 96.81 86 GLU A C 1
ATOM 655 O O . GLU A 1 86 ? 18.908 -15.582 -32.435 1.00 96.81 86 GLU A O 1
ATOM 660 N N . GLU A 1 87 ? 18.369 -17.047 -34.050 1.00 97.31 87 GLU A N 1
ATOM 661 C CA . GLU A 1 87 ? 19.406 -16.615 -34.974 1.00 97.31 87 GLU A CA 1
ATOM 662 C C . GLU A 1 87 ? 18.868 -15.537 -35.916 1.00 97.31 87 GLU A C 1
ATOM 664 O O . GLU A 1 87 ? 17.713 -15.552 -36.343 1.00 97.31 87 GLU A O 1
ATOM 669 N N . LEU A 1 88 ? 19.736 -14.601 -36.276 1.00 97.56 88 LEU A N 1
ATOM 670 C CA . LEU A 1 88 ? 19.532 -13.699 -37.389 1.00 97.56 88 LEU A CA 1
ATOM 671 C C . LEU A 1 88 ? 19.388 -14.502 -38.687 1.00 97.56 88 LEU A C 1
ATOM 673 O O . LEU A 1 88 ? 20.083 -15.505 -38.887 1.00 97.56 88 LEU A O 1
ATOM 677 N N . PRO A 1 89 ? 18.525 -14.042 -39.604 1.00 96.50 89 PRO A N 1
ATOM 678 C CA . PRO A 1 89 ? 18.308 -14.740 -40.857 1.00 96.50 89 PRO A CA 1
ATOM 679 C C . PRO A 1 89 ? 19.569 -14.664 -41.745 1.00 96.50 89 PRO A C 1
ATOM 681 O O . PRO A 1 89 ? 20.376 -13.743 -41.583 1.00 96.50 89 PRO A O 1
ATOM 684 N N . PRO A 1 90 ? 19.763 -15.586 -42.707 1.00 94.50 90 PRO A N 1
ATOM 685 C CA . PRO A 1 90 ? 20.946 -15.604 -43.578 1.00 94.50 90 PRO A CA 1
ATOM 686 C C . PRO A 1 90 ? 21.226 -14.276 -44.303 1.00 94.50 90 PRO A C 1
ATOM 688 O O . PRO A 1 90 ? 22.381 -13.940 -44.573 1.00 94.50 90 PRO A O 1
ATOM 691 N N . GLU A 1 91 ? 20.182 -13.494 -44.581 1.00 96.06 91 GLU A N 1
ATOM 692 C CA . GLU A 1 91 ? 20.236 -12.156 -45.168 1.00 96.06 91 GLU A CA 1
ATOM 693 C C . GLU A 1 91 ? 21.099 -11.185 -44.352 1.00 96.06 91 GLU A C 1
ATOM 695 O O . GLU A 1 91 ? 21.718 -10.297 -44.943 1.00 96.06 91 GLU A O 1
ATOM 700 N N . ALA A 1 92 ? 21.216 -11.384 -43.034 1.00 97.19 92 ALA A N 1
ATOM 701 C CA . ALA A 1 92 ? 22.043 -10.573 -42.145 1.00 97.19 92 ALA A CA 1
ATOM 702 C C . ALA A 1 92 ? 23.497 -10.471 -42.628 1.00 97.19 92 ALA A C 1
ATOM 704 O O . ALA A 1 92 ? 24.089 -9.398 -42.562 1.00 97.19 92 ALA A O 1
ATOM 705 N N . VAL A 1 93 ? 24.051 -11.542 -43.206 1.00 97.25 93 VAL A N 1
ATOM 706 C CA . VAL A 1 93 ? 25.407 -11.537 -43.780 1.00 97.25 93 VAL A CA 1
ATOM 707 C C . VAL A 1 93 ? 25.501 -10.522 -44.922 1.00 97.25 93 VAL A C 1
ATOM 709 O O . VAL A 1 93 ? 26.429 -9.715 -44.986 1.00 97.25 93 VAL A O 1
ATOM 712 N N . SER A 1 94 ? 24.516 -10.534 -45.824 1.00 97.00 94 SER A N 1
ATOM 713 C CA . SER A 1 94 ? 24.477 -9.623 -46.972 1.00 97.00 94 SER A CA 1
ATOM 714 C C . SER A 1 94 ? 24.191 -8.174 -46.578 1.00 97.00 94 SER A C 1
ATOM 716 O O . SER A 1 94 ? 24.717 -7.268 -47.222 1.00 97.00 94 SER A O 1
ATOM 718 N N . ILE A 1 95 ? 23.399 -7.957 -45.525 1.00 97.69 95 ILE A N 1
ATOM 719 C CA . ILE A 1 95 ? 23.110 -6.635 -44.959 1.00 97.69 95 ILE A CA 1
ATOM 720 C C . ILE A 1 95 ? 24.382 -6.056 -44.344 1.00 97.69 95 ILE A C 1
ATOM 722 O O . ILE A 1 95 ? 24.804 -4.964 -44.717 1.00 97.69 95 ILE A O 1
ATOM 726 N N . THR A 1 96 ? 25.051 -6.816 -43.473 1.00 97.69 96 THR A N 1
ATOM 727 C CA . THR A 1 96 ? 26.297 -6.388 -42.828 1.00 97.69 96 THR A CA 1
ATOM 728 C C . THR A 1 96 ? 27.372 -6.048 -43.858 1.00 97.69 96 THR A C 1
ATOM 730 O O . THR A 1 96 ? 28.027 -5.017 -43.727 1.00 97.69 96 THR A O 1
ATOM 733 N N . ARG A 1 97 ? 27.521 -6.847 -44.924 1.00 97.06 97 ARG A N 1
ATOM 734 C CA . ARG A 1 97 ? 28.429 -6.521 -46.037 1.00 97.06 97 ARG A CA 1
ATOM 735 C C . ARG A 1 97 ? 28.093 -5.173 -46.674 1.00 97.06 97 ARG A C 1
ATOM 737 O O . ARG A 1 97 ? 28.974 -4.328 -46.784 1.00 97.06 97 ARG A O 1
ATOM 744 N N . GLN A 1 98 ? 26.833 -4.965 -47.061 1.00 97.31 98 GLN A N 1
ATOM 745 C CA . GLN A 1 98 ? 26.389 -3.723 -47.706 1.00 97.31 98 GLN A CA 1
ATOM 746 C C . GLN A 1 98 ? 26.643 -2.497 -46.824 1.00 97.31 98 GLN A C 1
ATOM 748 O O . GLN A 1 98 ? 27.048 -1.453 -47.325 1.00 97.31 98 GLN A O 1
ATOM 753 N N . VAL A 1 99 ? 26.448 -2.622 -45.510 1.00 97.44 99 VAL A N 1
ATOM 754 C CA . VAL A 1 99 ? 26.741 -1.547 -44.553 1.00 97.44 99 VAL A CA 1
ATOM 755 C C . VAL A 1 99 ? 28.242 -1.255 -44.492 1.00 97.44 99 VAL A C 1
ATOM 757 O O . VAL A 1 99 ? 28.633 -0.097 -44.589 1.00 97.44 99 VAL A O 1
ATOM 760 N N . LEU A 1 100 ? 29.092 -2.282 -44.392 1.00 96.19 100 LEU A N 1
ATOM 761 C CA . LEU A 1 100 ? 30.553 -2.115 -44.345 1.00 96.19 100 LEU A CA 1
ATOM 762 C C . LEU A 1 100 ? 31.151 -1.572 -45.656 1.00 96.19 100 LEU A C 1
ATOM 764 O O . LEU A 1 100 ? 32.225 -0.966 -45.634 1.00 96.19 100 LEU A O 1
ATOM 768 N N . GLU A 1 101 ? 30.489 -1.809 -46.791 1.00 95.88 101 GLU A N 1
ATOM 769 C CA . GLU A 1 101 ? 30.840 -1.232 -48.095 1.00 95.88 101 GLU A CA 1
ATOM 770 C C . GLU A 1 101 ? 30.412 0.239 -48.200 1.00 95.88 101 GLU A C 1
ATOM 772 O O . GLU A 1 101 ? 31.197 1.073 -48.654 1.00 95.88 101 GLU A O 1
ATOM 777 N N . ALA A 1 102 ? 29.194 0.566 -47.756 1.00 96.62 102 ALA A N 1
ATOM 778 C CA . ALA A 1 102 ? 28.656 1.926 -47.786 1.00 96.62 102 ALA A CA 1
ATOM 779 C C . ALA A 1 102 ? 29.321 2.857 -46.755 1.00 96.62 102 ALA A C 1
ATOM 781 O O . ALA A 1 102 ? 29.492 4.047 -47.023 1.00 96.62 102 ALA A O 1
ATOM 782 N N . PHE A 1 103 ? 29.739 2.316 -45.607 1.00 95.50 103 PHE A N 1
ATOM 783 C CA . PHE A 1 103 ? 30.353 3.056 -44.504 1.00 95.50 103 PHE A CA 1
ATOM 784 C C . PHE A 1 103 ? 31.716 2.454 -44.123 1.00 95.50 103 PHE A C 1
ATOM 786 O O . PHE A 1 103 ? 31.808 1.609 -43.230 1.00 95.50 103 PHE A O 1
ATOM 793 N N . PRO A 1 104 ? 32.816 2.889 -44.767 1.00 90.25 104 PRO A N 1
ATOM 794 C CA . PRO A 1 104 ? 34.156 2.369 -44.484 1.00 90.25 104 PRO A CA 1
ATOM 795 C C . PRO A 1 104 ? 34.667 2.642 -43.057 1.00 90.25 104 PRO A C 1
ATOM 797 O O . PRO A 1 104 ? 35.626 2.009 -42.612 1.00 90.25 104 PRO A O 1
ATOM 800 N N . ASP A 1 105 ? 34.063 3.595 -42.354 1.00 90.38 105 ASP A N 1
ATOM 801 C CA . ASP A 1 105 ? 34.342 3.970 -40.968 1.00 90.38 105 ASP A CA 1
ATOM 802 C C . ASP A 1 105 ? 33.545 3.156 -39.932 1.00 90.38 105 ASP A C 1
ATOM 804 O O . ASP A 1 105 ? 33.820 3.278 -38.739 1.00 90.38 105 ASP A O 1
ATOM 808 N N . VAL A 1 106 ? 32.621 2.293 -40.369 1.00 94.38 106 VAL A N 1
ATOM 809 C CA . VAL A 1 106 ? 31.860 1.383 -39.502 1.00 94.38 106 VAL A CA 1
ATOM 810 C C . VAL A 1 106 ? 32.620 0.072 -39.283 1.00 94.38 106 VAL A C 1
ATOM 812 O O . VAL A 1 106 ? 33.141 -0.529 -40.228 1.00 94.38 106 VAL A O 1
ATOM 815 N N . SER A 1 107 ? 32.651 -0.409 -38.039 1.00 94.94 107 SER A N 1
ATOM 816 C CA . SER A 1 107 ? 32.924 -1.818 -37.725 1.00 94.94 107 SER A CA 1
ATOM 817 C C . SER A 1 107 ? 31.627 -2.562 -37.438 1.00 94.94 107 SER A C 1
ATOM 819 O O . SER A 1 107 ? 30.648 -1.978 -36.981 1.00 94.94 107 SER A O 1
ATOM 821 N N . ALA A 1 108 ? 31.626 -3.859 -37.740 1.00 96.56 108 ALA A N 1
ATOM 822 C CA . ALA A 1 108 ? 30.550 -4.765 -37.377 1.00 96.56 108 ALA A CA 1
ATOM 823 C C . ALA A 1 108 ? 31.089 -5.786 -36.377 1.00 96.56 108 ALA A C 1
ATOM 825 O O . ALA A 1 108 ? 32.034 -6.512 -36.697 1.00 96.56 108 ALA A O 1
ATOM 826 N N . GLU A 1 109 ? 30.467 -5.839 -35.207 1.00 95.62 109 GLU A N 1
ATOM 827 C CA . GLU A 1 109 ? 30.679 -6.836 -34.167 1.00 95.62 109 GLU A CA 1
ATOM 828 C C . GLU A 1 109 ? 29.560 -7.883 -34.266 1.00 95.62 109 GLU A C 1
ATOM 830 O O . GLU A 1 109 ? 28.397 -7.616 -33.966 1.00 95.62 109 GLU A O 1
ATOM 835 N N . ILE A 1 110 ? 29.890 -9.078 -34.746 1.00 96.31 110 ILE A N 1
ATOM 836 C CA . ILE A 1 110 ? 28.970 -10.193 -34.951 1.00 96.31 110 ILE A CA 1
ATOM 837 C C . ILE A 1 110 ? 29.053 -11.119 -33.740 1.00 96.31 110 ILE A C 1
ATOM 839 O O . ILE A 1 110 ? 30.098 -11.703 -33.443 1.00 96.31 110 ILE A O 1
ATOM 843 N N . LEU A 1 111 ? 27.925 -11.282 -33.058 1.00 95.44 111 LEU A N 1
ATOM 844 C CA . LEU A 1 111 ? 27.839 -11.995 -31.795 1.00 95.44 111 LEU A CA 1
ATOM 845 C C . LEU A 1 111 ? 27.224 -13.378 -31.983 1.00 95.44 111 LEU A C 1
ATOM 847 O O . LEU A 1 111 ? 26.116 -13.518 -32.508 1.00 95.44 111 LEU A O 1
ATOM 851 N N . ARG A 1 112 ? 27.939 -14.404 -31.522 1.00 95.31 112 ARG A N 1
ATOM 852 C CA . ARG A 1 112 ? 27.558 -15.815 -31.623 1.00 95.31 112 ARG A CA 1
ATOM 853 C C . ARG A 1 112 ? 27.690 -16.509 -30.269 1.00 95.31 112 ARG A C 1
ATOM 855 O O . ARG A 1 112 ? 28.234 -15.960 -29.311 1.00 95.31 112 ARG A O 1
ATOM 862 N N . THR A 1 113 ? 27.209 -17.747 -30.187 1.00 93.25 113 THR A N 1
ATOM 863 C CA . THR A 1 113 ? 27.370 -18.585 -28.987 1.00 93.25 113 THR A CA 1
ATOM 864 C C . THR A 1 113 ? 28.818 -19.003 -28.731 1.00 93.25 113 THR A C 1
ATOM 866 O O . THR A 1 113 ? 29.161 -19.311 -27.593 1.00 93.25 113 THR A O 1
ATOM 869 N N . ASP A 1 114 ? 29.649 -19.061 -29.775 1.00 90.50 114 ASP A N 1
ATOM 870 C CA . ASP A 1 114 ? 31.049 -19.501 -29.727 1.00 90.50 114 ASP A CA 1
ATOM 871 C C . ASP A 1 114 ? 32.061 -18.348 -29.649 1.00 90.50 114 ASP A C 1
ATOM 873 O O . ASP A 1 114 ? 33.240 -18.598 -29.403 1.00 90.50 114 ASP A O 1
ATOM 877 N N . GLY A 1 115 ? 31.618 -17.099 -29.799 1.00 89.19 115 GLY A N 1
ATOM 878 C CA . GLY A 1 115 ? 32.484 -15.940 -29.633 1.00 89.19 115 GLY A CA 1
ATOM 879 C C . GLY A 1 115 ? 31.952 -14.658 -30.258 1.00 89.19 115 GLY A C 1
ATOM 880 O O . GLY A 1 115 ? 30.857 -14.600 -30.826 1.00 89.19 115 GLY A O 1
ATOM 881 N N . THR A 1 116 ? 32.778 -13.624 -30.138 1.00 94.44 116 THR A N 1
ATOM 882 C CA . THR A 1 116 ? 32.599 -12.318 -30.769 1.00 94.44 116 THR A CA 1
ATOM 883 C C . THR A 1 116 ? 33.519 -12.218 -31.983 1.00 94.44 116 THR A C 1
ATOM 885 O O . THR A 1 116 ? 34.729 -12.426 -31.873 1.00 94.44 116 THR A O 1
ATOM 888 N N . TYR A 1 117 ? 32.954 -11.868 -33.134 1.00 95.88 117 TYR A N 1
ATOM 889 C CA . TYR A 1 117 ? 33.686 -11.656 -34.378 1.00 95.88 117 TYR A CA 1
ATOM 890 C C . TYR A 1 117 ? 33.621 -10.189 -34.768 1.00 95.88 117 TYR A C 1
ATOM 892 O O . TYR A 1 117 ? 32.584 -9.558 -34.612 1.00 95.88 117 TYR A O 1
ATOM 900 N N . VAL A 1 118 ? 34.709 -9.645 -35.297 1.00 96.19 118 VAL A N 1
ATOM 901 C CA . VAL A 1 118 ? 34.801 -8.222 -35.632 1.00 96.19 118 VAL A CA 1
ATOM 902 C C . VAL A 1 118 ? 35.322 -8.062 -37.050 1.00 96.19 118 VAL A C 1
ATOM 904 O O . VAL A 1 118 ? 36.368 -8.608 -37.400 1.00 96.19 118 VAL A O 1
ATOM 907 N N . SER A 1 119 ? 34.618 -7.273 -37.862 1.00 94.94 119 SER A N 1
ATOM 908 C CA . SER A 1 119 ? 35.003 -7.051 -39.260 1.00 94.94 119 SER A CA 1
ATOM 909 C C . SER A 1 119 ? 36.260 -6.194 -39.413 1.00 94.94 119 SER A C 1
ATOM 911 O O . SER A 1 119 ? 37.041 -6.390 -40.343 1.00 94.94 119 SER A O 1
ATOM 913 N N . ARG A 1 120 ? 36.475 -5.227 -38.511 1.00 92.75 120 ARG A N 1
ATOM 914 C CA . ARG A 1 120 ? 37.678 -4.383 -38.452 1.00 92.75 120 ARG A CA 1
ATOM 915 C C . ARG A 1 120 ? 37.819 -3.700 -37.096 1.00 92.75 120 ARG A C 1
ATOM 917 O O . ARG A 1 120 ? 36.828 -3.385 -36.453 1.00 92.75 120 ARG A O 1
ATOM 924 N N . MET A 1 121 ? 39.054 -3.395 -36.709 1.00 90.88 121 MET A N 1
ATOM 925 C CA . MET A 1 121 ? 39.359 -2.738 -35.436 1.00 90.88 121 MET A CA 1
ATOM 926 C C . MET A 1 121 ? 39.355 -1.207 -35.578 1.00 90.88 121 MET A C 1
ATOM 928 O O . MET A 1 121 ? 40.395 -0.599 -35.841 1.00 90.88 121 MET A O 1
ATOM 932 N N . THR A 1 122 ? 38.188 -0.575 -35.435 1.00 89.81 122 THR A N 1
ATOM 933 C CA . THR A 1 122 ? 38.086 0.894 -35.330 1.00 89.81 122 THR A CA 1
ATOM 934 C C . THR A 1 122 ? 38.467 1.362 -33.915 1.00 89.81 122 THR A C 1
ATOM 936 O O . THR A 1 122 ? 38.499 0.549 -32.989 1.00 89.81 122 THR A O 1
ATOM 939 N N . PRO A 1 123 ? 38.758 2.660 -33.692 1.00 87.44 123 PRO A N 1
ATOM 940 C CA . PRO A 1 123 ? 38.988 3.174 -32.339 1.00 87.44 123 PRO A CA 1
ATOM 941 C C . PRO A 1 123 ? 37.820 2.900 -31.379 1.00 87.44 123 PRO A C 1
ATOM 943 O O . PRO A 1 123 ? 38.057 2.559 -30.224 1.00 87.44 123 PRO A O 1
ATOM 946 N N . TYR A 1 124 ? 36.580 2.993 -31.871 1.00 84.56 124 TYR A N 1
ATOM 947 C CA . TYR A 1 124 ? 35.364 2.753 -31.088 1.00 84.56 124 TYR A CA 1
ATOM 948 C C . TYR A 1 124 ? 35.180 1.274 -30.748 1.00 84.56 124 TYR A C 1
ATOM 950 O O . TYR A 1 124 ? 34.855 0.941 -29.612 1.00 84.56 124 TYR A O 1
ATOM 958 N N . GLU A 1 125 ? 35.459 0.392 -31.709 1.00 88.38 125 GLU A N 1
ATOM 959 C CA . GLU A 1 125 ? 35.465 -1.056 -31.498 1.00 88.38 125 GLU A CA 1
ATOM 960 C C . GLU A 1 125 ? 36.477 -1.452 -30.424 1.00 88.38 125 GLU A C 1
ATOM 962 O O . GLU A 1 125 ? 36.173 -2.190 -29.492 1.00 88.38 125 GLU A O 1
ATOM 967 N N . LYS A 1 126 ? 37.691 -0.901 -30.522 1.00 87.62 126 LYS A N 1
ATOM 968 C CA . LYS A 1 126 ? 38.765 -1.190 -29.578 1.00 87.62 126 LYS A CA 1
ATOM 969 C C . LYS A 1 126 ? 38.395 -0.766 -28.156 1.00 87.62 126 LYS A C 1
ATOM 971 O O . LYS A 1 126 ? 38.578 -1.548 -27.229 1.00 87.62 126 LYS A O 1
ATOM 976 N N . GLU A 1 127 ? 37.849 0.439 -27.996 1.00 85.31 127 GLU A N 1
ATOM 977 C CA . GLU A 1 127 ? 37.355 0.931 -26.705 1.00 85.31 127 GLU A CA 1
ATOM 978 C C . GLU A 1 127 ? 36.257 0.011 -26.144 1.00 85.31 127 GLU A C 1
ATOM 980 O O . GLU A 1 127 ? 36.303 -0.368 -24.974 1.00 85.31 127 GLU A O 1
ATOM 985 N N . HIS A 1 128 ? 35.301 -0.406 -26.981 1.00 86.00 128 HIS A N 1
ATOM 986 C CA . HIS A 1 128 ? 34.214 -1.293 -26.567 1.00 86.00 128 HIS A CA 1
ATOM 987 C C . HIS A 1 128 ? 34.718 -2.655 -26.082 1.00 86.00 128 HIS A C 1
ATOM 989 O O . HIS A 1 128 ? 34.356 -3.104 -24.992 1.00 86.00 128 HIS A O 1
ATOM 995 N N . LEU A 1 129 ? 35.598 -3.292 -26.854 1.00 87.44 129 LEU A N 1
ATOM 996 C CA . LEU A 1 129 ? 36.174 -4.593 -26.523 1.00 87.44 129 LEU A CA 1
ATOM 997 C C . LEU A 1 129 ? 37.036 -4.538 -25.257 1.00 87.44 129 LEU A C 1
ATOM 999 O O . LEU A 1 129 ? 36.994 -5.472 -24.456 1.00 87.44 129 LEU A O 1
ATOM 1003 N N . GLU A 1 130 ? 37.767 -3.440 -25.032 1.00 87.75 130 GLU A N 1
ATOM 1004 C CA . GLU A 1 130 ? 38.517 -3.201 -23.791 1.00 87.75 130 GLU A CA 1
ATOM 1005 C C . GLU A 1 130 ? 37.576 -3.093 -22.575 1.00 87.75 130 GLU A C 1
ATOM 1007 O O . GLU A 1 130 ? 37.830 -3.714 -21.539 1.00 87.75 130 GLU A O 1
ATOM 1012 N N . ILE A 1 131 ? 36.449 -2.381 -22.704 1.00 82.19 131 ILE A N 1
ATOM 1013 C CA . ILE A 1 131 ? 35.426 -2.251 -21.647 1.00 82.19 131 ILE A CA 1
ATOM 1014 C C . ILE A 1 131 ? 34.751 -3.601 -21.354 1.00 82.19 131 ILE A C 1
ATOM 1016 O O . ILE A 1 131 ? 34.519 -3.966 -20.190 1.00 82.19 131 ILE A O 1
ATOM 1020 N N . CYS A 1 132 ? 34.429 -4.347 -22.410 1.00 82.19 132 CYS A N 1
ATOM 1021 C CA . CYS A 1 132 ? 33.816 -5.669 -22.343 1.00 82.19 132 CYS A CA 1
ATOM 1022 C C . CYS A 1 132 ? 34.798 -6.769 -21.924 1.00 82.19 132 CYS A C 1
ATOM 1024 O O . CYS A 1 132 ? 34.351 -7.822 -21.471 1.00 82.19 132 CYS A O 1
ATOM 1026 N N . GLN A 1 133 ? 36.105 -6.507 -22.016 1.00 84.38 133 GLN A N 1
ATOM 1027 C CA . GLN A 1 133 ? 37.193 -7.466 -21.806 1.00 84.38 133 GLN A CA 1
ATOM 1028 C C . GLN A 1 133 ? 37.025 -8.723 -22.669 1.00 84.38 133 GLN A C 1
ATOM 1030 O O . GLN A 1 133 ? 37.150 -9.854 -22.195 1.00 84.38 133 GLN A O 1
ATOM 1035 N N . VAL A 1 134 ? 36.707 -8.508 -23.944 1.00 87.81 134 VAL A N 1
ATOM 1036 C CA . VAL A 1 134 ? 36.502 -9.561 -24.941 1.00 87.81 134 VAL A CA 1
ATOM 1037 C C . VAL A 1 134 ? 37.656 -9.536 -25.934 1.00 87.81 134 VAL A C 1
ATOM 1039 O O . VAL A 1 134 ? 37.977 -8.493 -26.497 1.00 87.81 134 VAL A O 1
ATOM 1042 N N . GLU A 1 135 ? 38.268 -10.694 -26.171 1.00 89.94 135 GLU A N 1
ATOM 1043 C CA . GLU A 1 135 ? 39.187 -10.884 -27.295 1.00 89.94 135 GLU A CA 1
ATOM 1044 C C . GLU A 1 135 ? 38.376 -11.332 -28.519 1.00 89.94 135 GLU A C 1
ATOM 1046 O O . GLU A 1 135 ? 37.790 -12.420 -28.473 1.00 89.94 135 GLU A O 1
ATOM 1051 N N . PRO A 1 136 ? 38.293 -10.522 -29.591 1.00 93.50 136 PRO A N 1
ATOM 1052 C CA . PRO A 1 136 ? 37.492 -10.864 -30.758 1.00 93.50 136 PRO A CA 1
ATOM 1053 C C . PRO A 1 136 ? 38.265 -11.727 -31.760 1.00 93.50 136 PRO A C 1
ATOM 1055 O O . PRO A 1 136 ? 39.498 -11.737 -31.803 1.00 93.50 136 PRO A O 1
ATOM 1058 N N . ILE A 1 137 ? 37.522 -12.363 -32.661 1.00 94.88 137 ILE A N 1
ATOM 1059 C CA . ILE A 1 137 ? 38.058 -12.999 -33.865 1.00 94.88 137 ILE A CA 1
ATOM 1060 C C . ILE A 1 137 ? 37.884 -12.031 -35.039 1.00 94.88 137 ILE A C 1
ATOM 1062 O O . ILE A 1 137 ? 36.763 -11.673 -35.395 1.00 94.88 137 ILE A O 1
ATOM 1066 N N . LEU A 1 138 ? 38.986 -11.601 -35.658 1.00 95.75 138 LEU A N 1
ATOM 1067 C CA . LEU A 1 138 ? 38.919 -10.773 -36.864 1.00 95.75 138 LEU A CA 1
ATOM 1068 C C . LEU A 1 138 ? 38.501 -11.627 -38.062 1.00 95.75 138 LEU A C 1
ATOM 1070 O O . LEU A 1 138 ? 39.225 -12.550 -38.436 1.00 95.75 138 LEU A O 1
ATOM 1074 N N . ALA A 1 139 ? 37.347 -11.316 -38.646 1.00 96.38 139 ALA A N 1
ATOM 1075 C CA . ALA A 1 139 ? 36.798 -12.023 -39.797 1.00 96.38 139 ALA A CA 1
ATOM 1076 C C . ALA A 1 139 ? 35.799 -11.134 -40.543 1.00 96.38 139 ALA A C 1
ATOM 1078 O O . ALA A 1 139 ? 35.020 -10.401 -39.927 1.00 96.38 139 ALA A O 1
ATOM 1079 N N . MET A 1 140 ? 35.793 -11.219 -41.870 1.00 94.94 140 MET A N 1
ATOM 1080 C CA . MET A 1 140 ? 34.764 -10.569 -42.679 1.00 94.94 140 MET A CA 1
ATOM 1081 C C . MET A 1 140 ? 33.437 -11.340 -42.573 1.00 94.94 140 MET A C 1
ATOM 1083 O O . MET A 1 140 ? 33.455 -12.549 -42.337 1.00 94.94 140 MET A O 1
ATOM 1087 N N . PRO A 1 141 ? 32.277 -10.681 -42.767 1.00 94.69 141 PRO A N 1
ATOM 1088 C CA . PRO A 1 141 ? 30.950 -11.307 -42.708 1.00 94.69 141 PRO A CA 1
ATOM 1089 C C . PRO A 1 141 ? 30.830 -12.675 -43.401 1.00 94.69 141 PRO A C 1
ATOM 1091 O O . PRO A 1 141 ? 30.167 -13.571 -42.896 1.00 94.69 141 PRO A O 1
ATOM 1094 N N . GLU A 1 142 ? 31.477 -12.865 -44.547 1.00 94.44 142 GLU A N 1
ATOM 1095 C CA . GLU A 1 142 ? 31.401 -14.090 -45.356 1.00 94.44 142 GLU A CA 1
ATOM 1096 C C . GLU A 1 142 ? 32.182 -15.264 -44.760 1.00 94.44 142 GLU A C 1
ATOM 1098 O O . GLU A 1 142 ? 31.929 -16.418 -45.099 1.00 94.44 142 GLU A O 1
ATOM 1103 N N . GLU A 1 143 ? 33.162 -14.963 -43.914 1.00 95.31 143 GLU A N 1
ATOM 1104 C CA . GLU A 1 143 ? 34.081 -15.929 -43.314 1.00 95.31 143 GLU A CA 1
ATOM 1105 C C . GLU A 1 143 ? 33.534 -16.473 -41.987 1.00 95.31 143 GLU A C 1
ATOM 1107 O O . GLU A 1 143 ? 34.009 -17.491 -41.480 1.00 95.31 143 GLU A O 1
ATOM 1112 N N . ILE A 1 144 ? 32.527 -15.802 -41.421 1.00 95.75 144 ILE A N 1
ATOM 1113 C CA . ILE A 1 144 ? 31.934 -16.147 -40.133 1.00 95.75 144 ILE A CA 1
ATOM 1114 C C . ILE A 1 144 ? 30.840 -17.204 -40.352 1.00 95.75 144 ILE A C 1
ATOM 1116 O O . ILE A 1 144 ? 29.925 -16.982 -41.150 1.00 95.75 144 ILE A O 1
ATOM 1120 N N . PRO A 1 145 ? 30.857 -18.334 -39.619 1.00 94.44 145 PRO A N 1
ATOM 1121 C CA . PRO A 1 145 ? 29.816 -19.355 -39.730 1.00 94.44 145 PRO A CA 1
ATOM 1122 C C . PRO A 1 145 ? 28.398 -18.813 -39.465 1.00 94.44 145 PRO A C 1
ATOM 1124 O O . PRO A 1 145 ? 28.222 -17.835 -38.734 1.00 94.44 145 PRO A O 1
ATOM 1127 N N . HIS A 1 146 ? 27.369 -19.489 -39.992 1.00 92.62 146 HIS A N 1
ATOM 1128 C CA . HIS A 1 146 ? 25.959 -19.232 -39.648 1.00 92.62 146 HIS A CA 1
ATOM 1129 C C . HIS A 1 146 ? 25.675 -19.493 -38.166 1.00 92.62 146 HIS A C 1
ATOM 1131 O O . HIS A 1 146 ? 26.362 -20.312 -37.553 1.00 92.62 146 HIS A O 1
ATOM 1137 N N . GLY A 1 147 ? 24.679 -18.814 -37.593 1.00 94.50 147 GLY A N 1
ATOM 1138 C CA . GLY A 1 147 ? 24.392 -18.835 -36.151 1.00 94.50 147 GLY A CA 1
ATOM 1139 C C . GLY A 1 147 ? 24.585 -17.488 -35.458 1.00 94.50 147 GLY A C 1
ATOM 1140 O O . GLY A 1 147 ? 25.008 -17.435 -34.305 1.00 94.50 147 GLY A O 1
ATOM 1141 N N . TRP A 1 148 ? 24.377 -16.387 -36.184 1.00 97.12 148 TRP A N 1
ATOM 1142 C CA . TRP A 1 148 ? 24.561 -15.034 -35.660 1.00 97.12 148 TRP A CA 1
ATOM 1143 C C . TRP A 1 148 ? 23.370 -14.688 -34.784 1.00 97.12 148 TRP A C 1
ATOM 1145 O O . TRP A 1 148 ? 22.244 -14.799 -35.239 1.00 97.12 148 TRP A O 1
ATOM 1155 N N . LEU A 1 149 ? 23.592 -14.253 -33.551 1.00 96.88 149 LEU A N 1
ATOM 1156 C CA . LEU A 1 149 ? 22.505 -13.880 -32.643 1.00 96.88 149 LEU A CA 1
ATOM 1157 C C . LEU A 1 149 ? 22.230 -12.378 -32.672 1.00 96.88 149 LEU A C 1
ATOM 1159 O O . LEU A 1 149 ? 21.118 -11.943 -32.391 1.00 96.88 149 LEU A O 1
ATOM 1163 N N . LYS A 1 150 ? 23.255 -11.581 -32.980 1.00 95.31 150 LYS A N 1
ATOM 1164 C CA . LYS A 1 150 ? 23.199 -10.118 -32.985 1.00 95.31 150 LYS A CA 1
ATOM 1165 C C . LYS A 1 150 ? 24.365 -9.554 -33.795 1.00 95.31 150 LYS A C 1
ATOM 1167 O O . LYS A 1 150 ? 25.428 -10.172 -33.846 1.00 95.31 150 LYS A O 1
ATOM 1172 N N . VAL A 1 151 ? 24.181 -8.379 -34.391 1.00 96.44 151 VAL A N 1
ATOM 1173 C CA . VAL A 1 151 ? 25.279 -7.572 -34.949 1.00 96.44 151 VAL A CA 1
ATOM 1174 C C . VAL A 1 151 ? 25.230 -6.175 -34.341 1.00 96.44 151 VAL A C 1
ATOM 1176 O O . VAL A 1 151 ? 24.155 -5.581 -34.301 1.00 96.44 151 VAL A O 1
ATOM 1179 N N . LEU A 1 152 ? 26.364 -5.648 -33.878 1.00 94.38 152 LEU A N 1
ATOM 1180 C CA . LEU A 1 152 ? 26.515 -4.238 -33.522 1.00 94.38 152 LEU A CA 1
ATOM 1181 C C . LEU A 1 152 ? 27.325 -3.526 -34.599 1.00 94.38 152 LEU A C 1
ATOM 1183 O O . LEU A 1 152 ? 28.432 -3.934 -34.932 1.00 94.38 152 LEU A O 1
ATOM 1187 N N . PHE A 1 153 ? 26.774 -2.444 -35.125 1.00 95.44 153 PHE A N 1
ATOM 1188 C CA . PHE A 1 153 ? 27.471 -1.516 -35.996 1.00 95.44 153 PHE A CA 1
ATOM 1189 C C . PHE A 1 153 ? 27.989 -0.363 -35.143 1.00 95.44 153 PHE A C 1
ATOM 1191 O O . PHE A 1 153 ? 27.198 0.421 -34.610 1.00 95.44 153 PHE A O 1
ATOM 1198 N N . ALA A 1 154 ? 29.309 -0.282 -34.994 1.00 93.31 154 ALA A N 1
ATOM 1199 C CA . ALA A 1 154 ? 29.960 0.777 -34.239 1.00 93.31 154 ALA A CA 1
ATOM 1200 C C . ALA A 1 154 ? 30.369 1.914 -35.179 1.00 93.31 154 ALA A C 1
ATOM 1202 O O . ALA A 1 154 ? 31.063 1.697 -36.177 1.00 93.31 154 ALA A O 1
ATOM 1203 N N . ILE A 1 155 ? 29.945 3.134 -34.850 1.00 92.81 155 ILE A N 1
ATOM 1204 C CA . ILE A 1 155 ? 30.237 4.341 -35.627 1.00 92.81 155 ILE A CA 1
ATOM 1205 C C . ILE A 1 155 ? 30.446 5.544 -34.699 1.00 92.81 155 ILE A C 1
ATOM 1207 O O . ILE A 1 155 ? 29.999 5.553 -33.550 1.00 92.81 155 ILE A O 1
ATOM 1211 N N . ALA A 1 156 ? 31.129 6.579 -35.194 1.00 91.19 156 ALA A N 1
ATOM 1212 C CA . ALA A 1 156 ? 31.217 7.863 -34.504 1.00 91.19 156 ALA A CA 1
ATOM 1213 C C . ALA A 1 156 ? 29.803 8.422 -34.214 1.00 91.19 156 ALA A C 1
ATOM 1215 O O . ALA A 1 156 ? 28.974 8.417 -35.132 1.00 91.19 156 ALA A O 1
ATOM 1216 N N . PRO A 1 157 ? 29.511 8.935 -32.999 1.00 90.88 157 PRO A N 1
ATOM 1217 C CA . PRO A 1 157 ? 28.171 9.411 -32.636 1.00 90.88 157 PRO A CA 1
ATOM 1218 C C . PRO A 1 157 ? 27.587 10.423 -33.622 1.00 90.88 157 PRO A C 1
ATOM 1220 O O . PRO A 1 157 ? 26.401 10.389 -33.937 1.00 90.88 157 PRO A O 1
ATOM 1223 N N . GLU A 1 158 ? 28.433 11.305 -34.154 1.00 93.75 158 GLU A N 1
ATOM 1224 C CA . GLU A 1 158 ? 28.032 12.371 -35.071 1.00 93.75 158 GLU A CA 1
ATOM 1225 C C . GLU A 1 158 ? 27.590 11.831 -36.440 1.00 93.75 158 GLU A C 1
ATOM 1227 O O . GLU A 1 158 ? 26.899 12.526 -37.179 1.00 93.75 158 GLU A O 1
ATOM 1232 N N . ARG A 1 159 ? 27.977 10.593 -36.776 1.00 94.56 159 ARG A N 1
ATOM 1233 C CA . ARG A 1 159 ? 27.642 9.895 -38.027 1.00 94.56 159 ARG A CA 1
ATOM 1234 C C . ARG A 1 159 ? 26.507 8.881 -37.861 1.00 94.56 159 ARG A C 1
ATOM 1236 O O . ARG A 1 159 ? 26.013 8.365 -38.860 1.00 94.56 159 ARG A O 1
ATOM 1243 N N . MET A 1 160 ? 26.056 8.613 -36.633 1.00 94.19 160 MET A N 1
ATOM 1244 C CA . MET A 1 160 ? 24.927 7.715 -36.367 1.00 94.19 160 MET A CA 1
ATOM 1245 C C . MET A 1 160 ? 23.649 8.092 -37.147 1.00 94.19 160 MET A C 1
ATOM 1247 O O . MET A 1 160 ? 23.019 7.186 -37.694 1.00 94.19 160 MET A O 1
ATOM 1251 N N . PRO A 1 161 ? 23.270 9.383 -37.290 1.00 95.69 161 PRO A N 1
ATOM 1252 C CA . PRO A 1 161 ? 22.104 9.754 -38.092 1.00 95.69 161 PRO A CA 1
ATOM 1253 C C . PRO A 1 161 ? 22.200 9.314 -39.560 1.00 95.69 161 PRO A C 1
ATOM 1255 O O . PRO A 1 161 ? 21.194 8.889 -40.125 1.00 95.69 161 PRO A O 1
ATOM 1258 N N . ASP A 1 162 ? 23.397 9.358 -40.158 1.00 96.69 162 ASP A N 1
ATOM 1259 C CA . ASP A 1 162 ? 23.618 8.923 -41.544 1.00 96.69 162 ASP A CA 1
ATOM 1260 C C . ASP A 1 162 ? 23.425 7.409 -41.682 1.00 96.69 162 ASP A C 1
ATOM 1262 O O . ASP A 1 162 ? 22.814 6.936 -42.641 1.00 96.69 162 ASP A O 1
ATOM 1266 N N . LEU A 1 163 ? 23.928 6.645 -40.704 1.00 96.06 163 LEU A N 1
ATOM 1267 C CA . LEU A 1 163 ? 23.762 5.195 -40.666 1.00 96.06 163 LEU A CA 1
ATOM 1268 C C . LEU A 1 163 ? 22.279 4.832 -40.535 1.00 96.06 163 LEU A C 1
ATOM 1270 O O . LEU A 1 163 ? 21.769 4.047 -41.328 1.00 96.06 163 LEU A O 1
ATOM 1274 N N . ILE A 1 164 ? 21.562 5.445 -39.590 1.00 95.69 164 ILE A N 1
ATOM 1275 C CA . ILE A 1 164 ? 20.124 5.206 -39.395 1.00 95.69 164 ILE A CA 1
ATOM 1276 C C . ILE A 1 164 ? 19.334 5.552 -40.664 1.00 95.69 164 ILE A C 1
ATOM 1278 O O . ILE A 1 164 ? 18.487 4.762 -41.083 1.00 95.69 164 ILE A O 1
ATOM 1282 N N . ALA A 1 165 ? 19.628 6.690 -41.302 1.00 96.38 165 ALA A N 1
ATOM 1283 C CA . ALA A 1 165 ? 18.991 7.081 -42.557 1.00 96.38 165 ALA A CA 1
ATOM 1284 C C . ALA A 1 165 ? 19.230 6.038 -43.660 1.00 96.38 165 ALA A C 1
ATOM 1286 O O . ALA A 1 165 ? 18.288 5.651 -44.347 1.00 96.38 165 ALA A O 1
ATOM 1287 N N . TYR A 1 166 ? 20.449 5.501 -43.771 1.00 97.38 166 TYR A N 1
ATOM 1288 C CA . TYR A 1 166 ? 20.750 4.435 -44.724 1.00 97.38 166 TYR A CA 1
ATOM 1289 C C . TYR A 1 166 ? 19.930 3.166 -44.463 1.00 97.38 166 TYR A C 1
ATOM 1291 O O . TYR A 1 166 ? 19.317 2.637 -45.387 1.00 97.38 166 TYR A O 1
ATOM 1299 N N . PHE A 1 167 ? 19.841 2.693 -43.216 1.00 96.31 167 PHE A N 1
ATOM 1300 C CA . PHE A 1 167 ? 18.996 1.535 -42.885 1.00 96.31 167 PHE A CA 1
ATOM 1301 C C . PHE A 1 167 ? 17.516 1.783 -43.223 1.00 96.31 167 PHE A C 1
ATOM 1303 O O . PHE A 1 167 ? 16.843 0.888 -43.740 1.00 96.31 167 PHE A O 1
ATOM 1310 N N . GLN A 1 168 ? 17.018 3.001 -42.985 1.00 94.56 168 GLN A N 1
ATOM 1311 C CA . GLN A 1 168 ? 15.652 3.398 -43.341 1.00 94.56 168 GLN A CA 1
ATOM 1312 C C . GLN A 1 168 ? 15.426 3.414 -44.860 1.00 94.56 168 GLN A C 1
ATOM 1314 O O . GLN A 1 168 ? 14.391 2.935 -45.323 1.00 94.56 168 GLN A O 1
ATOM 1319 N N . GLU A 1 169 ? 16.389 3.911 -45.641 1.00 96.62 169 GLU A N 1
ATOM 1320 C CA . GLU A 1 169 ? 16.337 3.915 -47.108 1.00 96.62 169 GLU A CA 1
ATOM 1321 C C . GLU A 1 169 ? 16.343 2.499 -47.696 1.00 96.62 169 GLU A C 1
ATOM 1323 O O . GLU A 1 169 ? 15.598 2.220 -48.637 1.00 96.62 169 GLU A O 1
ATOM 1328 N N . GLN A 1 170 ? 17.150 1.593 -47.132 1.00 96.44 170 GLN A N 1
ATOM 1329 C CA . GLN A 1 170 ? 17.209 0.198 -47.580 1.00 96.44 170 GLN A CA 1
ATOM 1330 C C . GLN A 1 170 ? 15.942 -0.593 -47.223 1.00 96.44 170 GLN A C 1
ATOM 1332 O O . GLN A 1 170 ? 15.607 -1.560 -47.910 1.00 96.44 170 GLN A O 1
ATOM 1337 N N . ASN A 1 171 ? 15.218 -0.173 -46.179 1.00 94.00 171 ASN A N 1
ATOM 1338 C CA . ASN A 1 171 ? 13.927 -0.732 -45.771 1.00 94.00 171 ASN A CA 1
ATOM 1339 C C . ASN A 1 171 ? 13.957 -2.265 -45.584 1.00 94.00 171 ASN A C 1
ATOM 1341 O O . ASN A 1 171 ? 13.052 -2.994 -46.007 1.00 94.00 171 ASN A O 1
ATOM 1345 N N . TRP A 1 172 ? 15.024 -2.779 -44.966 1.00 95.44 172 TRP A N 1
ATOM 1346 C CA . TRP A 1 172 ? 15.113 -4.192 -44.607 1.00 95.44 172 TRP A CA 1
ATOM 1347 C C . TRP A 1 172 ? 14.100 -4.527 -43.508 1.00 95.44 172 TRP A C 1
ATOM 1349 O O . TRP A 1 172 ? 13.971 -3.811 -42.523 1.00 95.44 172 TRP A O 1
ATOM 1359 N N . THR A 1 173 ? 13.381 -5.641 -43.666 1.00 94.06 173 THR A N 1
ATOM 1360 C CA . THR A 1 173 ? 12.301 -6.048 -42.741 1.00 94.06 173 THR A CA 1
ATOM 1361 C C . THR A 1 173 ? 12.487 -7.451 -42.161 1.00 94.06 173 THR A C 1
ATOM 1363 O O . THR A 1 173 ? 11.603 -7.955 -41.461 1.00 94.06 173 THR A O 1
ATOM 1366 N N . CYS A 1 174 ? 13.607 -8.109 -42.475 1.00 94.12 174 CYS A N 1
ATOM 1367 C CA . CYS A 1 174 ? 13.934 -9.464 -42.024 1.00 94.12 174 CYS A CA 1
ATOM 1368 C C . CYS A 1 174 ? 14.514 -9.508 -40.600 1.00 94.12 174 CYS A C 1
ATOM 1370 O O . CYS A 1 174 ? 14.535 -10.570 -39.987 1.00 94.12 174 CYS A O 1
ATOM 1372 N N . ALA A 1 175 ? 14.956 -8.368 -40.078 1.00 96.19 175 ALA A N 1
ATOM 1373 C CA . ALA A 1 175 ? 15.528 -8.190 -38.752 1.00 96.19 175 ALA A CA 1
ATOM 1374 C C . ALA A 1 175 ? 15.024 -6.863 -38.168 1.00 96.19 175 ALA A C 1
ATOM 1376 O O . ALA A 1 175 ? 14.534 -6.011 -38.915 1.00 96.19 175 ALA A O 1
ATOM 1377 N N . ASP A 1 176 ? 15.145 -6.706 -36.856 1.00 94.00 176 ASP A N 1
ATOM 1378 C CA . ASP A 1 176 ? 14.881 -5.437 -36.187 1.00 94.00 176 ASP A CA 1
ATOM 1379 C C . ASP A 1 176 ? 16.182 -4.648 -36.048 1.00 94.00 176 ASP A C 1
ATOM 1381 O O . ASP A 1 176 ? 17.249 -5.223 -35.810 1.00 94.00 176 ASP A O 1
ATOM 1385 N N . PHE A 1 177 ? 16.080 -3.326 -36.186 1.00 93.31 177 PHE A N 1
ATOM 1386 C CA . PHE A 1 177 ? 17.213 -2.412 -36.112 1.00 93.31 177 PHE A CA 1
ATOM 1387 C C . PHE A 1 177 ? 16.968 -1.353 -35.044 1.00 93.31 177 PHE A C 1
ATOM 1389 O O . PHE A 1 177 ? 15.985 -0.612 -35.118 1.00 93.31 177 PHE A O 1
ATOM 1396 N N . VAL A 1 178 ? 17.841 -1.284 -34.042 1.00 88.25 178 VAL A N 1
ATOM 1397 C CA . VAL A 1 178 ? 17.649 -0.408 -32.879 1.00 88.25 178 VAL A CA 1
ATOM 1398 C C . VAL A 1 178 ? 18.942 0.296 -32.510 1.00 88.25 178 VAL A C 1
ATOM 1400 O O . VAL A 1 178 ? 20.015 -0.294 -32.553 1.00 88.25 178 VAL A O 1
ATOM 1403 N N . GLN A 1 179 ? 18.846 1.560 -32.112 1.00 85.56 179 GLN A N 1
ATOM 1404 C CA . GLN A 1 179 ? 19.974 2.251 -31.503 1.00 85.56 179 GLN A CA 1
ATOM 1405 C C . GLN A 1 179 ? 20.001 1.924 -30.008 1.00 85.56 179 GLN A C 1
ATOM 1407 O O . GLN A 1 179 ? 19.030 2.207 -29.310 1.00 85.56 179 GLN A O 1
ATOM 1412 N N . SER A 1 180 ? 21.088 1.325 -29.521 1.00 74.50 180 SER A N 1
ATOM 1413 C CA . SER A 1 180 ? 21.233 0.967 -28.101 1.00 74.50 180 SER A CA 1
ATOM 1414 C C . SER A 1 180 ? 22.081 1.955 -27.308 1.00 74.50 180 SER A C 1
ATOM 1416 O O . SER A 1 180 ? 21.819 2.177 -26.132 1.00 74.50 180 SER A O 1
ATOM 1418 N N . GLU A 1 181 ? 23.056 2.600 -27.950 1.00 75.38 181 GLU A N 1
ATOM 1419 C CA . GLU A 1 181 ? 23.843 3.693 -27.376 1.00 75.38 181 GLU A CA 1
ATOM 1420 C C . GLU A 1 181 ? 24.131 4.756 -28.447 1.00 75.38 181 GLU A C 1
ATOM 1422 O O . GLU A 1 181 ? 23.885 4.563 -29.639 1.00 75.38 181 GLU A O 1
ATOM 1427 N N . ALA A 1 182 ? 24.736 5.881 -28.053 1.00 80.69 182 ALA A N 1
ATOM 1428 C CA . ALA A 1 182 ? 25.135 6.943 -28.982 1.00 80.69 182 ALA A CA 1
ATOM 1429 C C . ALA A 1 182 ? 26.026 6.454 -30.147 1.00 80.69 182 ALA A C 1
ATOM 1431 O O . ALA A 1 182 ? 26.066 7.096 -31.191 1.00 80.69 182 ALA A O 1
ATOM 1432 N N . ARG A 1 183 ? 26.731 5.327 -29.969 1.00 88.00 183 ARG A N 1
ATOM 1433 C CA . ARG A 1 183 ? 27.727 4.782 -30.908 1.00 88.00 183 ARG A CA 1
ATOM 1434 C C . ARG A 1 183 ? 27.337 3.454 -31.551 1.00 88.00 183 ARG A C 1
ATOM 1436 O O . ARG A 1 183 ? 28.038 3.018 -32.459 1.00 88.00 183 ARG A O 1
ATOM 1443 N N . PHE A 1 184 ? 26.252 2.824 -31.100 1.00 89.12 184 PHE A N 1
ATOM 1444 C CA . PHE A 1 184 ? 25.877 1.480 -31.533 1.00 89.12 184 PHE A CA 1
ATOM 1445 C C . PHE A 1 184 ? 24.496 1.451 -32.164 1.00 89.12 184 PHE A C 1
ATOM 1447 O O . PHE A 1 184 ? 23.503 1.862 -31.559 1.00 89.12 184 PHE A O 1
ATOM 1454 N N . TYR A 1 185 ? 24.458 0.904 -33.373 1.00 92.44 185 TYR A N 1
ATOM 1455 C CA . TYR A 1 185 ? 23.233 0.498 -34.036 1.00 92.44 185 TYR A CA 1
ATOM 1456 C C . TYR A 1 185 ? 23.212 -1.023 -34.129 1.00 92.44 185 TYR A C 1
ATOM 1458 O O . TYR A 1 185 ? 24.182 -1.637 -34.561 1.00 92.44 185 TYR A O 1
ATOM 1466 N N . GLU A 1 186 ? 22.140 -1.649 -33.675 1.00 91.88 186 GLU A N 1
ATOM 1467 C CA . GLU A 1 186 ? 22.057 -3.093 -33.499 1.00 91.88 186 GLU A CA 1
ATOM 1468 C C . GLU A 1 186 ? 21.124 -3.707 -34.529 1.00 91.88 186 GLU A C 1
ATOM 1470 O O . GLU A 1 186 ? 20.049 -3.171 -34.780 1.00 91.88 186 GLU A O 1
ATOM 1475 N N . MET A 1 187 ? 21.504 -4.865 -35.061 1.00 95.94 187 MET A N 1
ATOM 1476 C CA . MET A 1 187 ? 20.620 -5.758 -35.802 1.00 95.94 187 MET A CA 1
ATOM 1477 C C . MET A 1 187 ? 20.311 -6.983 -34.937 1.00 95.94 187 MET A C 1
ATOM 1479 O O . MET A 1 187 ? 21.223 -7.704 -34.517 1.00 95.94 187 MET A O 1
ATOM 1483 N N . LEU A 1 188 ? 19.023 -7.215 -34.690 1.00 95.00 188 LEU A N 1
ATOM 1484 C CA . LEU A 1 188 ? 18.482 -8.293 -33.860 1.00 95.00 188 LEU A CA 1
ATOM 1485 C C . LEU A 1 188 ? 17.497 -9.152 -34.667 1.00 95.00 188 LEU A C 1
ATOM 1487 O O . LEU A 1 188 ? 16.877 -8.650 -35.610 1.00 95.00 188 LEU A O 1
ATOM 1491 N N . PRO A 1 189 ? 17.312 -10.440 -34.325 1.00 96.44 189 PRO A N 1
ATOM 1492 C CA . PRO A 1 189 ? 16.266 -11.237 -34.944 1.00 96.44 189 PRO A CA 1
ATOM 1493 C C . PRO A 1 189 ? 14.898 -10.583 -34.719 1.00 96.44 189 PRO A C 1
ATOM 1495 O O . PRO A 1 189 ? 14.636 -9.967 -33.685 1.00 96.44 189 PRO A O 1
ATOM 1498 N N . LYS A 1 190 ? 14.017 -10.702 -35.709 1.00 94.69 190 LYS A N 1
ATOM 1499 C CA . LYS A 1 190 ? 12.743 -9.983 -35.723 1.00 94.69 190 LYS A CA 1
ATOM 1500 C C . LYS A 1 190 ? 11.856 -10.354 -34.528 1.00 94.69 190 LYS A C 1
ATOM 1502 O O . LYS A 1 190 ? 11.558 -11.526 -34.312 1.00 94.69 190 LYS A O 1
ATOM 1507 N N . GLY A 1 191 ? 11.381 -9.353 -33.788 1.00 92.81 191 GLY A N 1
ATOM 1508 C CA . GLY A 1 191 ? 10.529 -9.512 -32.607 1.00 92.81 191 GLY A CA 1
ATOM 1509 C C . GLY A 1 191 ? 11.258 -10.024 -31.358 1.00 92.81 191 GLY A C 1
ATOM 1510 O O . GLY A 1 191 ? 10.608 -10.380 -30.366 1.00 92.81 191 GLY A O 1
ATOM 1511 N N . VAL A 1 192 ? 12.591 -10.091 -31.381 1.00 94.31 192 VAL A N 1
ATOM 1512 C CA . VAL A 1 192 ? 13.393 -10.517 -30.232 1.00 94.31 192 VAL A CA 1
ATOM 1513 C C . VAL A 1 192 ? 13.728 -9.326 -29.344 1.00 94.31 192 VAL A C 1
ATOM 1515 O O . VAL A 1 192 ? 14.348 -8.358 -29.768 1.00 94.31 192 VAL A O 1
ATOM 1518 N N . THR A 1 193 ? 13.326 -9.427 -28.080 1.00 93.56 193 THR A N 1
ATOM 1519 C CA . THR A 1 193 ? 13.553 -8.437 -27.028 1.00 93.56 193 THR A CA 1
ATOM 1520 C C . THR A 1 193 ? 13.806 -9.167 -25.707 1.00 93.56 193 THR A C 1
ATOM 1522 O O . THR A 1 193 ? 13.485 -10.354 -25.558 1.00 93.56 193 THR A O 1
ATOM 1525 N N . LYS A 1 194 ? 14.290 -8.453 -24.683 1.00 94.88 194 LYS A N 1
ATOM 1526 C CA . LYS A 1 194 ? 14.369 -8.998 -23.316 1.00 94.88 194 LYS A CA 1
ATOM 1527 C C . LYS A 1 194 ? 12.989 -9.442 -22.809 1.00 94.88 194 LYS A C 1
ATOM 1529 O O . LYS A 1 194 ? 12.884 -10.462 -22.135 1.00 94.88 194 LYS A O 1
ATOM 1534 N N . GLY A 1 195 ? 11.925 -8.726 -23.184 1.00 94.19 195 GLY A N 1
ATOM 1535 C CA . GLY A 1 195 ? 10.543 -9.071 -22.841 1.00 94.19 195 GLY A CA 1
ATOM 1536 C C . GLY A 1 195 ? 10.030 -10.327 -23.544 1.00 94.19 195 GLY A C 1
ATOM 1537 O O . GLY A 1 195 ? 9.397 -11.170 -22.906 1.00 94.19 195 GLY A O 1
ATOM 1538 N N . SER A 1 196 ? 10.339 -10.523 -24.830 1.00 95.19 196 SER A N 1
ATOM 1539 C CA . SER A 1 196 ? 9.962 -11.745 -25.548 1.00 95.19 196 SER A CA 1
ATOM 1540 C C . SER A 1 196 ? 10.721 -12.966 -25.021 1.00 95.19 196 SER A C 1
ATOM 1542 O O . SER A 1 196 ? 10.113 -14.025 -24.836 1.00 95.19 196 SER A O 1
ATOM 1544 N N . ALA A 1 197 ? 11.991 -12.795 -24.640 1.00 95.44 197 ALA A N 1
ATOM 1545 C CA . ALA A 1 197 ? 12.748 -13.806 -23.912 1.00 95.44 197 ALA A CA 1
ATOM 1546 C C . ALA A 1 197 ? 12.155 -14.098 -22.527 1.00 95.44 197 ALA A C 1
ATOM 1548 O O . ALA A 1 197 ? 11.995 -15.267 -22.191 1.00 95.44 197 ALA A O 1
ATOM 1549 N N . LEU A 1 198 ? 11.755 -13.083 -21.750 1.00 94.56 198 LEU A N 1
ATOM 1550 C CA . LEU A 1 198 ? 11.123 -13.267 -20.436 1.00 94.56 198 LEU A CA 1
ATOM 1551 C C . LEU A 1 198 ? 9.764 -13.989 -20.534 1.00 94.56 198 LEU A C 1
ATOM 1553 O O . LEU A 1 198 ? 9.455 -14.842 -19.702 1.00 94.56 198 LEU A O 1
ATOM 1557 N N . ARG A 1 199 ? 8.970 -13.735 -21.585 1.00 93.25 199 ARG A N 1
ATOM 1558 C CA . ARG A 1 199 ? 7.746 -14.512 -21.871 1.00 93.25 199 ARG A CA 1
ATOM 1559 C C . ARG A 1 199 ? 8.069 -15.985 -22.127 1.00 93.25 199 ARG A C 1
ATOM 1561 O O . ARG A 1 199 ? 7.426 -16.864 -21.560 1.00 93.25 199 ARG A O 1
ATOM 1568 N N . ARG A 1 200 ? 9.095 -16.261 -22.937 1.00 92.56 200 ARG A N 1
ATOM 1569 C CA . ARG A 1 200 ? 9.546 -17.629 -23.242 1.00 92.56 200 ARG A CA 1
ATOM 1570 C C . ARG A 1 200 ? 10.163 -18.318 -22.020 1.00 92.56 200 ARG A C 1
ATOM 1572 O O . ARG A 1 200 ? 10.003 -19.524 -21.841 1.00 92.56 200 ARG A O 1
ATOM 1579 N N . TYR A 1 201 ? 10.819 -17.541 -21.164 1.00 89.44 201 TYR A N 1
ATOM 1580 C CA . TYR A 1 201 ? 11.423 -17.980 -19.915 1.00 89.44 201 TYR A CA 1
ATOM 1581 C C . TYR A 1 201 ? 10.411 -18.669 -19.004 1.00 89.44 201 TYR A C 1
ATOM 1583 O O . TYR A 1 201 ? 10.717 -19.740 -18.482 1.00 89.44 201 TYR A O 1
ATOM 1591 N N . ARG A 1 202 ? 9.202 -18.093 -18.860 1.00 84.56 202 ARG A N 1
ATOM 1592 C CA . ARG A 1 202 ? 8.123 -18.679 -18.046 1.00 84.56 202 ARG A CA 1
ATOM 1593 C C . ARG A 1 202 ? 7.855 -20.131 -18.442 1.00 84.56 202 ARG A C 1
ATOM 1595 O O . ARG A 1 202 ? 7.858 -20.994 -17.576 1.00 84.56 202 ARG A O 1
ATOM 1602 N N . THR A 1 203 ? 7.747 -20.400 -19.742 1.00 86.81 203 THR A N 1
ATOM 1603 C CA . THR A 1 203 ? 7.491 -21.745 -20.275 1.00 86.81 203 THR A CA 1
ATOM 1604 C C . THR A 1 203 ? 8.707 -22.668 -20.183 1.00 86.81 203 THR A C 1
ATOM 1606 O O . THR A 1 203 ? 8.577 -23.820 -19.786 1.00 86.81 203 THR A O 1
ATOM 1609 N N . ILE A 1 204 ? 9.902 -22.189 -20.552 1.00 86.88 204 ILE A N 1
ATOM 1610 C CA . ILE A 1 204 ? 11.121 -23.021 -20.569 1.00 86.88 204 ILE A CA 1
ATOM 1611 C C . ILE A 1 204 ? 11.514 -23.459 -19.153 1.00 86.88 204 ILE A C 1
ATOM 1613 O O . ILE A 1 204 ? 11.982 -24.581 -18.964 1.00 86.88 204 ILE A O 1
ATOM 1617 N N . CYS A 1 205 ? 11.337 -22.577 -18.168 1.00 83.00 205 CYS A N 1
ATOM 1618 C CA . CYS A 1 205 ? 11.789 -22.801 -16.798 1.00 83.00 205 CYS A CA 1
ATOM 1619 C C . CYS A 1 205 ? 10.679 -23.288 -15.852 1.00 83.00 205 CYS A C 1
ATOM 1621 O O . CYS A 1 205 ? 10.965 -23.493 -14.674 1.00 83.00 205 CYS A O 1
ATOM 1623 N N . GLY A 1 206 ? 9.438 -23.466 -16.328 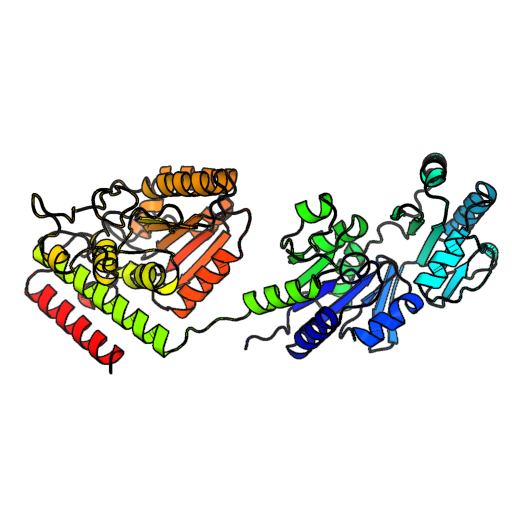1.00 82.88 206 GLY A N 1
ATOM 1624 C CA . GLY A 1 206 ? 8.293 -23.820 -15.475 1.00 82.88 206 GLY A CA 1
ATOM 1625 C C . GLY A 1 206 ? 8.029 -22.772 -14.388 1.00 82.88 206 GLY A C 1
ATOM 1626 O O . GLY A 1 206 ? 7.794 -23.105 -13.225 1.00 82.88 206 GLY A O 1
ATOM 1627 N N . ALA A 1 207 ? 8.187 -21.498 -14.749 1.00 80.75 207 ALA A N 1
ATOM 1628 C CA . ALA A 1 207 ? 8.143 -20.349 -13.850 1.00 80.75 207 ALA A CA 1
ATOM 1629 C C . ALA A 1 207 ? 6.781 -19.633 -13.874 1.00 80.75 207 ALA A C 1
ATOM 1631 O O . ALA A 1 207 ? 6.684 -18.469 -13.493 1.00 80.75 207 ALA A O 1
ATOM 1632 N N . GLU A 1 208 ? 5.712 -20.300 -14.323 1.00 81.06 208 GLU A N 1
ATOM 1633 C CA . GLU A 1 208 ? 4.371 -19.711 -14.408 1.00 81.06 208 GLU A CA 1
ATOM 1634 C C . GLU A 1 208 ? 3.827 -19.279 -13.042 1.00 81.06 208 GLU A C 1
ATOM 1636 O O . GLU A 1 208 ? 3.071 -18.314 -12.965 1.00 81.06 208 GLU A O 1
ATOM 1641 N N . SER A 1 209 ? 4.226 -19.969 -11.970 1.00 80.25 209 SER A N 1
ATOM 1642 C CA . SER A 1 209 ? 3.804 -19.674 -10.599 1.00 80.25 209 SER A CA 1
ATOM 1643 C C . SER A 1 209 ? 4.715 -18.687 -9.864 1.00 80.25 209 SER A C 1
ATOM 1645 O O . SER A 1 209 ? 4.522 -18.474 -8.666 1.00 80.25 209 SER A O 1
ATOM 1647 N N . TRP A 1 210 ? 5.757 -18.159 -10.515 1.00 88.94 210 TRP A N 1
ATOM 1648 C CA . TRP A 1 210 ? 6.685 -17.221 -9.883 1.00 88.94 210 TRP A CA 1
ATOM 1649 C C . TRP A 1 210 ? 6.196 -15.787 -10.076 1.00 88.94 210 TRP A C 1
ATOM 1651 O O . TRP A 1 210 ? 5.738 -15.427 -11.158 1.00 88.94 210 TRP A O 1
ATOM 1661 N N . HIS A 1 211 ? 6.354 -14.970 -9.036 1.00 90.56 211 HIS A N 1
ATOM 1662 C CA . HIS A 1 211 ? 6.201 -13.522 -9.102 1.00 90.56 211 HIS A CA 1
ATOM 1663 C C . HIS A 1 211 ? 7.486 -12.911 -9.657 1.00 90.56 211 HIS A C 1
ATOM 1665 O O . HIS A 1 211 ? 8.542 -13.002 -9.023 1.00 90.56 211 HIS A O 1
ATOM 1671 N N . ILE A 1 212 ? 7.417 -12.328 -10.849 1.00 94.00 212 ILE A N 1
ATOM 1672 C CA . ILE A 1 212 ? 8.567 -11.782 -11.564 1.00 94.00 212 ILE A CA 1
ATOM 1673 C C . ILE A 1 212 ? 8.690 -10.288 -11.290 1.00 94.00 212 ILE A C 1
ATOM 1675 O O . ILE A 1 212 ? 7.854 -9.488 -11.706 1.00 94.00 212 ILE A O 1
ATOM 1679 N N . VAL A 1 213 ? 9.798 -9.917 -10.659 1.00 96.69 213 VAL A N 1
ATOM 1680 C CA . VAL A 1 213 ? 10.255 -8.542 -10.497 1.00 96.69 213 VAL A CA 1
ATOM 1681 C C . VAL A 1 213 ? 11.340 -8.264 -11.532 1.00 96.69 213 VAL A C 1
ATOM 1683 O O . VAL A 1 213 ? 12.357 -8.960 -11.548 1.00 96.69 213 VAL A O 1
ATOM 1686 N N . ALA A 1 214 ? 11.142 -7.258 -12.384 1.00 97.94 214 ALA A N 1
ATOM 1687 C CA . ALA A 1 214 ? 12.136 -6.835 -13.368 1.00 97.94 214 ALA A CA 1
ATOM 1688 C C . ALA A 1 214 ? 12.659 -5.425 -13.083 1.00 97.94 214 ALA A C 1
ATOM 1690 O O . ALA A 1 214 ? 11.869 -4.532 -12.784 1.00 97.94 214 ALA A O 1
ATOM 1691 N N . ALA A 1 215 ? 13.970 -5.220 -13.215 1.00 98.12 215 ALA A N 1
ATOM 1692 C CA . ALA A 1 215 ? 14.612 -3.911 -13.109 1.00 98.12 215 ALA A CA 1
ATOM 1693 C C . ALA A 1 215 ? 15.310 -3.521 -14.420 1.00 98.12 215 ALA A C 1
ATOM 1695 O O . ALA A 1 215 ? 15.988 -4.359 -15.017 1.00 98.12 215 ALA A O 1
ATOM 1696 N N . GLY A 1 216 ? 15.140 -2.270 -14.850 1.00 97.06 216 GLY A N 1
ATOM 1697 C CA . GLY A 1 216 ? 15.711 -1.720 -16.083 1.00 97.06 216 GLY A CA 1
ATOM 1698 C C . GLY A 1 216 ? 15.731 -0.191 -16.062 1.00 97.06 216 GLY A C 1
ATOM 1699 O O . GLY A 1 216 ? 15.031 0.418 -15.246 1.00 97.06 216 GLY A O 1
ATOM 1700 N N . ASP A 1 217 ? 16.509 0.432 -16.944 1.00 95.75 217 ASP A N 1
ATOM 1701 C CA . ASP A 1 217 ? 16.723 1.887 -16.948 1.00 95.75 217 ASP A CA 1
ATOM 1702 C C . ASP A 1 217 ? 16.578 2.554 -18.323 1.00 95.75 217 ASP A C 1
ATOM 1704 O O . ASP A 1 217 ? 16.426 3.781 -18.379 1.00 95.75 217 ASP A O 1
ATOM 1708 N N . PHE A 1 218 ? 16.538 1.770 -19.409 1.00 90.94 218 PHE A N 1
ATOM 1709 C CA . PHE A 1 218 ? 16.565 2.284 -20.782 1.00 90.94 218 PHE A CA 1
ATOM 1710 C C . PHE A 1 218 ? 15.498 1.662 -21.705 1.00 90.94 218 PHE A C 1
ATOM 1712 O O . PHE A 1 218 ? 14.865 0.659 -21.376 1.00 90.94 218 PHE A O 1
ATOM 1719 N N . ASP A 1 219 ? 15.299 2.243 -22.895 1.00 85.69 219 ASP A N 1
ATOM 1720 C CA . ASP A 1 219 ? 14.256 1.854 -23.865 1.00 85.69 219 ASP A CA 1
ATOM 1721 C C . ASP A 1 219 ? 14.230 0.354 -24.226 1.00 85.69 219 ASP A C 1
ATOM 1723 O O . ASP A 1 219 ? 13.160 -0.223 -24.439 1.00 85.69 219 ASP A O 1
ATOM 1727 N N . ASN A 1 220 ? 15.385 -0.317 -24.270 1.00 86.44 220 ASN A N 1
ATOM 1728 C CA . ASN A 1 220 ? 15.473 -1.754 -24.567 1.00 86.44 220 ASN A CA 1
ATOM 1729 C C . ASN A 1 220 ? 14.932 -2.652 -23.433 1.00 86.44 220 ASN A C 1
ATOM 1731 O O . ASN A 1 220 ? 14.677 -3.838 -23.668 1.00 86.44 220 ASN A O 1
ATOM 1735 N N . ASP A 1 221 ? 14.723 -2.108 -22.233 1.00 93.12 221 ASP A N 1
ATOM 1736 C CA . ASP A 1 221 ? 14.121 -2.805 -21.091 1.00 93.12 221 ASP A CA 1
ATOM 1737 C C . ASP A 1 221 ? 12.597 -2.680 -21.053 1.00 93.12 221 ASP A C 1
ATOM 1739 O O . ASP A 1 221 ? 11.932 -3.447 -20.356 1.00 93.12 221 ASP A O 1
ATOM 1743 N N . LEU A 1 222 ? 12.021 -1.755 -21.825 1.00 91.38 222 LEU A N 1
ATOM 1744 C CA . LEU A 1 222 ? 10.605 -1.394 -21.770 1.00 91.38 222 LEU A CA 1
ATOM 1745 C C . LEU A 1 222 ? 9.669 -2.610 -21.897 1.00 91.38 222 LEU A C 1
ATOM 1747 O O . LEU A 1 222 ? 8.719 -2.754 -21.127 1.00 91.38 222 LEU A O 1
ATOM 1751 N N . ASP A 1 223 ? 9.935 -3.512 -22.847 1.00 93.00 223 ASP A N 1
ATOM 1752 C CA . ASP A 1 223 ? 9.124 -4.726 -23.031 1.00 93.00 223 ASP A CA 1
ATOM 1753 C C . ASP A 1 223 ? 9.338 -5.743 -21.895 1.00 93.00 223 ASP A C 1
ATOM 1755 O O . ASP A 1 223 ? 8.396 -6.425 -21.504 1.00 93.00 223 ASP A O 1
ATOM 1759 N N . MET A 1 224 ? 10.540 -5.826 -21.309 1.00 95.44 224 MET A N 1
ATOM 1760 C CA . MET A 1 224 ? 10.795 -6.678 -20.137 1.00 95.44 224 MET A CA 1
ATOM 1761 C C . MET A 1 224 ? 10.016 -6.185 -18.916 1.00 95.44 224 MET A C 1
ATOM 1763 O O . MET A 1 224 ? 9.353 -6.979 -18.251 1.00 95.44 224 MET A O 1
ATOM 1767 N N . LEU A 1 225 ? 10.049 -4.876 -18.659 1.00 96.31 225 LEU A N 1
ATOM 1768 C CA . LEU A 1 225 ? 9.341 -4.255 -17.542 1.00 96.31 225 LEU A CA 1
ATOM 1769 C C . LEU A 1 225 ? 7.820 -4.386 -17.677 1.00 96.31 225 LEU A C 1
ATOM 1771 O O . LEU A 1 225 ? 7.146 -4.632 -16.685 1.00 96.31 225 LEU A O 1
ATOM 1775 N N . ARG A 1 226 ? 7.273 -4.296 -18.896 1.00 93.69 226 ARG A N 1
ATOM 1776 C CA . ARG A 1 226 ? 5.835 -4.513 -19.155 1.00 93.69 226 ARG A CA 1
ATOM 1777 C C . ARG A 1 226 ? 5.379 -5.959 -18.958 1.00 93.69 226 ARG A C 1
ATOM 1779 O O . ARG A 1 226 ? 4.196 -6.192 -18.736 1.00 93.69 226 ARG A O 1
ATOM 1786 N N . VAL A 1 227 ? 6.284 -6.924 -19.111 1.00 92.25 227 VAL A N 1
ATOM 1787 C CA . VAL A 1 227 ? 5.998 -8.362 -18.957 1.00 92.25 227 VAL A CA 1
ATOM 1788 C C . VAL A 1 227 ? 6.095 -8.823 -17.501 1.00 92.25 227 VAL A C 1
ATOM 1790 O O . VAL A 1 227 ? 5.513 -9.849 -17.144 1.00 92.25 227 VAL A O 1
ATOM 1793 N N . ALA A 1 228 ? 6.860 -8.111 -16.677 1.00 93.75 228 ALA A N 1
ATOM 1794 C CA . ALA A 1 228 ? 7.034 -8.435 -15.271 1.00 93.75 228 ALA A CA 1
ATOM 1795 C C . ALA A 1 228 ? 5.758 -8.163 -14.460 1.00 93.75 228 ALA A C 1
ATOM 1797 O O . ALA A 1 228 ? 4.984 -7.265 -14.783 1.00 93.75 228 ALA A O 1
ATOM 1798 N N . ASP A 1 229 ? 5.565 -8.921 -13.380 1.00 91.12 229 ASP A N 1
ATOM 1799 C CA . ASP A 1 229 ? 4.461 -8.700 -12.438 1.00 91.12 229 ASP A CA 1
ATOM 1800 C C . ASP A 1 229 ? 4.723 -7.457 -11.570 1.00 91.12 229 ASP A C 1
ATOM 1802 O O . ASP A 1 229 ? 3.804 -6.812 -11.068 1.00 91.12 229 ASP A O 1
ATOM 1806 N N . THR A 1 230 ? 5.998 -7.108 -11.381 1.00 92.06 230 THR A N 1
ATOM 1807 C CA . THR A 1 230 ? 6.427 -5.847 -10.777 1.00 92.06 230 THR A CA 1
ATOM 1808 C C . THR A 1 230 ? 7.630 -5.297 -11.529 1.00 92.06 230 THR A C 1
ATOM 1810 O O . THR A 1 230 ? 8.674 -5.941 -11.614 1.00 92.06 230 THR A O 1
ATOM 1813 N N . SER A 1 231 ? 7.506 -4.090 -12.060 1.00 95.88 231 SER A N 1
ATOM 1814 C CA . SER A 1 231 ? 8.599 -3.360 -12.693 1.00 95.88 231 SER A CA 1
ATOM 1815 C C . SER A 1 231 ? 9.248 -2.386 -11.711 1.00 95.88 231 SER A C 1
ATOM 1817 O O . SER A 1 231 ? 8.576 -1.729 -10.915 1.00 95.88 231 SER A O 1
ATOM 1819 N N . ALA A 1 232 ? 10.569 -2.274 -11.772 1.00 97.44 232 ALA A N 1
ATOM 1820 C CA . ALA A 1 232 ? 11.350 -1.327 -10.995 1.00 97.44 232 ALA A CA 1
ATOM 1821 C C . ALA A 1 232 ? 12.354 -0.593 -11.887 1.00 97.44 232 ALA A C 1
ATOM 1823 O O . ALA A 1 232 ? 12.815 -1.136 -12.890 1.00 97.44 232 ALA A O 1
ATOM 1824 N N . CYS A 1 233 ? 12.725 0.625 -11.509 1.00 97.56 233 CYS A N 1
ATOM 1825 C CA . CYS A 1 233 ? 13.783 1.360 -12.190 1.00 97.56 233 CYS A CA 1
ATOM 1826 C C . CYS A 1 233 ? 14.645 2.165 -11.207 1.00 97.56 233 CYS A C 1
ATOM 1828 O O . CYS A 1 233 ? 14.112 2.698 -10.224 1.00 97.56 233 CYS A O 1
ATOM 1830 N N . PRO A 1 234 ? 15.962 2.284 -11.453 1.00 97.62 234 PRO A N 1
ATOM 1831 C CA . PRO A 1 234 ? 16.836 3.143 -10.663 1.00 97.62 234 PRO A CA 1
ATOM 1832 C C . PRO A 1 234 ? 16.520 4.627 -10.905 1.00 97.62 234 PRO A C 1
ATOM 1834 O O . PRO A 1 234 ? 15.910 5.001 -11.911 1.00 97.62 234 PRO A O 1
ATOM 1837 N N . SER A 1 235 ? 16.969 5.510 -10.014 1.00 95.75 235 SER A N 1
ATOM 1838 C CA . SER A 1 235 ? 16.694 6.949 -10.143 1.00 95.75 235 SER A CA 1
ATOM 1839 C C . SER A 1 235 ? 17.343 7.596 -11.378 1.00 95.75 235 SER A C 1
ATOM 1841 O O . SER A 1 235 ? 16.853 8.625 -11.855 1.00 95.75 235 SER A O 1
ATOM 1843 N N . ASN A 1 236 ? 18.380 6.977 -11.960 1.00 95.12 236 ASN A N 1
ATOM 1844 C CA . ASN A 1 236 ? 19.006 7.399 -13.220 1.00 95.12 236 ASN A CA 1
ATOM 1845 C C . ASN A 1 236 ? 18.266 6.930 -14.487 1.00 95.12 236 ASN A C 1
ATOM 1847 O O . ASN A 1 236 ? 18.708 7.268 -15.583 1.00 95.12 236 ASN A O 1
ATOM 1851 N N . ALA A 1 237 ? 17.165 6.183 -14.361 1.00 95.06 237 ALA A N 1
ATOM 1852 C CA . ALA A 1 237 ? 16.412 5.688 -15.510 1.00 95.06 237 ALA A CA 1
ATOM 1853 C C . ALA A 1 237 ? 15.826 6.810 -16.378 1.00 95.06 237 ALA A C 1
ATOM 1855 O O . ALA A 1 237 ? 15.490 7.902 -15.890 1.00 95.06 237 ALA A O 1
ATOM 1856 N N . GLN A 1 238 ? 15.656 6.512 -17.667 1.00 92.06 238 GLN A N 1
ATOM 1857 C CA . GLN A 1 238 ? 15.018 7.418 -18.613 1.00 92.06 238 GLN A CA 1
ATOM 1858 C C . GLN A 1 238 ? 13.553 7.710 -18.233 1.00 92.06 238 GLN A C 1
ATOM 1860 O O . GLN A 1 238 ? 12.888 6.873 -17.614 1.00 92.06 238 GLN A O 1
ATOM 1865 N N . PRO A 1 239 ? 13.009 8.882 -18.620 1.00 91.50 239 PRO A N 1
ATOM 1866 C CA . PRO A 1 239 ? 11.626 9.251 -18.310 1.00 91.50 239 PRO A CA 1
ATOM 1867 C C . PRO A 1 239 ? 10.590 8.203 -18.740 1.00 91.50 239 PRO A C 1
ATOM 1869 O O . PRO A 1 239 ? 9.726 7.846 -17.945 1.00 91.50 239 PRO A O 1
ATOM 1872 N N . CYS A 1 240 ? 10.736 7.640 -19.943 1.00 87.56 240 CYS A N 1
ATOM 1873 C CA . CYS A 1 240 ? 9.856 6.598 -20.483 1.00 87.56 240 CYS A CA 1
ATOM 1874 C C . CYS A 1 240 ? 9.798 5.334 -19.606 1.00 87.56 240 CYS A C 1
ATOM 1876 O O . CYS A 1 240 ? 8.766 4.667 -19.546 1.00 87.56 240 CYS A O 1
ATOM 1878 N N . ILE A 1 241 ? 10.887 5.016 -18.903 1.00 93.25 241 ILE A N 1
ATOM 1879 C CA . ILE A 1 241 ? 10.970 3.883 -17.984 1.00 93.25 241 ILE A CA 1
ATOM 1880 C C . ILE A 1 241 ? 10.327 4.230 -16.642 1.00 93.25 241 ILE A C 1
ATOM 1882 O O . ILE A 1 241 ? 9.527 3.449 -16.127 1.00 93.25 241 ILE A O 1
ATOM 1886 N N . LYS A 1 242 ? 10.597 5.427 -16.108 1.00 91.62 242 LYS A N 1
ATOM 1887 C CA . LYS A 1 242 ? 9.977 5.915 -14.864 1.00 91.62 242 LYS A CA 1
ATOM 1888 C C . LYS A 1 242 ? 8.453 5.961 -14.956 1.00 91.62 242 LYS A C 1
ATOM 1890 O O . LYS A 1 242 ? 7.778 5.611 -13.993 1.00 91.62 242 LYS A O 1
ATOM 1895 N N . GLU A 1 243 ? 7.915 6.345 -16.111 1.00 89.12 243 GLU A N 1
ATOM 1896 C CA . GLU A 1 243 ? 6.469 6.406 -16.363 1.00 89.12 243 GLU A CA 1
ATOM 1897 C C . GLU A 1 243 ? 5.761 5.048 -16.237 1.00 89.12 243 GLU A C 1
ATOM 1899 O O . GLU A 1 243 ? 4.579 5.014 -15.898 1.00 89.12 243 GLU A O 1
ATOM 1904 N N . ILE A 1 244 ? 6.459 3.935 -16.495 1.00 86.81 244 ILE A N 1
ATOM 1905 C CA . ILE A 1 244 ? 5.863 2.589 -16.471 1.00 86.81 244 ILE A CA 1
ATOM 1906 C C . ILE A 1 244 ? 6.281 1.740 -15.264 1.00 86.81 244 ILE A C 1
ATOM 1908 O O . ILE A 1 244 ? 5.676 0.693 -15.020 1.00 86.81 244 ILE A O 1
ATOM 1912 N N . ALA A 1 245 ? 7.331 2.139 -14.543 1.00 88.81 245 ALA A N 1
ATOM 1913 C CA . ALA A 1 245 ? 7.856 1.387 -13.413 1.00 88.81 245 ALA A CA 1
ATOM 1914 C C . ALA A 1 245 ? 6.887 1.437 -12.221 1.00 88.81 245 ALA A C 1
ATOM 1916 O O . ALA A 1 245 ? 6.501 2.516 -11.774 1.00 88.81 245 ALA A O 1
ATOM 1917 N N . ASN A 1 246 ? 6.532 0.278 -11.657 1.00 91.69 246 ASN A N 1
ATOM 1918 C CA . ASN A 1 246 ? 5.758 0.213 -10.413 1.00 91.69 246 ASN A CA 1
ATOM 1919 C C . ASN A 1 246 ? 6.564 0.757 -9.226 1.00 91.69 246 ASN A C 1
ATOM 1921 O O . ASN A 1 246 ? 6.005 1.382 -8.330 1.00 91.69 246 ASN A O 1
ATOM 1925 N N . ILE A 1 247 ? 7.878 0.517 -9.228 1.00 88.62 247 ILE A N 1
ATOM 1926 C CA . ILE A 1 247 ? 8.804 0.948 -8.185 1.00 88.62 247 ILE A CA 1
ATOM 1927 C C . ILE A 1 247 ? 9.857 1.870 -8.798 1.00 88.62 247 ILE A C 1
ATOM 1929 O O . ILE A 1 247 ? 10.779 1.421 -9.476 1.00 88.62 247 ILE A O 1
ATOM 1933 N N . GLN A 1 248 ? 9.768 3.162 -8.496 1.00 94.75 248 GLN A N 1
ATOM 1934 C CA . GLN A 1 248 ? 10.872 4.092 -8.726 1.00 94.75 248 GLN A CA 1
ATOM 1935 C C . GLN A 1 248 ? 11.770 4.107 -7.483 1.00 94.75 248 GLN A C 1
ATOM 1937 O O . GLN A 1 248 ? 11.325 4.419 -6.371 1.00 94.75 248 GLN A O 1
ATOM 1942 N N . LEU A 1 249 ? 13.023 3.695 -7.660 1.00 92.38 249 LEU A N 1
ATOM 1943 C CA . LEU A 1 249 ? 14.017 3.640 -6.592 1.00 92.38 249 LEU A CA 1
ATOM 1944 C C . LEU A 1 249 ? 14.581 5.037 -6.327 1.00 92.38 249 LEU A C 1
ATOM 1946 O O . LEU A 1 249 ? 14.653 5.869 -7.233 1.00 92.38 249 LEU A O 1
ATOM 1950 N N . MET A 1 250 ? 14.975 5.298 -5.080 1.00 90.75 250 MET A N 1
ATOM 1951 C CA . MET A 1 250 ? 15.630 6.564 -4.738 1.00 90.75 250 MET A CA 1
ATOM 1952 C C . MET A 1 250 ? 17.072 6.579 -5.244 1.00 90.75 250 MET A C 1
ATOM 1954 O O . MET A 1 250 ? 17.560 7.613 -5.698 1.00 90.75 250 MET A O 1
ATOM 1958 N N . HIS A 1 251 ? 17.734 5.426 -5.197 1.00 94.31 251 HIS A N 1
ATOM 1959 C CA . HIS A 1 251 ? 19.115 5.261 -5.606 1.00 94.31 251 HIS A CA 1
ATOM 1960 C C . HIS A 1 251 ? 19.252 4.991 -7.104 1.00 94.31 251 HIS A C 1
ATOM 1962 O O . HIS A 1 251 ? 18.437 4.311 -7.738 1.00 94.31 251 HIS A O 1
ATOM 1968 N N . SER A 1 252 ? 20.334 5.525 -7.658 1.00 96.31 252 SER A N 1
ATOM 1969 C CA . SER A 1 252 ? 20.820 5.210 -9.000 1.00 96.31 252 SER A CA 1
ATOM 1970 C C . SER A 1 252 ? 21.669 3.932 -9.004 1.00 96.31 252 SER A C 1
ATOM 1972 O O . SER A 1 252 ? 22.005 3.381 -7.950 1.00 96.31 252 SER A O 1
ATOM 1974 N N . CYS A 1 253 ? 22.083 3.466 -10.185 1.00 93.62 253 CYS A N 1
ATOM 1975 C CA . CYS A 1 253 ? 23.083 2.400 -10.313 1.00 93.62 253 CYS A CA 1
ATOM 1976 C C . CYS A 1 253 ? 24.431 2.749 -9.646 1.00 93.62 253 CYS A C 1
ATOM 1978 O O . CYS A 1 253 ? 25.196 1.852 -9.304 1.00 93.62 253 CYS A O 1
ATOM 1980 N N . GLU A 1 254 ? 24.712 4.037 -9.413 1.00 94.50 254 GLU A N 1
ATOM 1981 C CA . GLU A 1 254 ? 25.885 4.514 -8.661 1.00 94.50 254 GLU A CA 1
ATOM 1982 C C . GLU A 1 254 ? 25.712 4.378 -7.136 1.00 94.50 254 GLU A C 1
ATOM 1984 O O . GLU A 1 254 ? 26.686 4.394 -6.384 1.00 94.50 254 GLU A O 1
ATOM 1989 N N . GLU A 1 255 ? 24.472 4.224 -6.666 1.00 92.75 255 GLU A N 1
ATOM 1990 C CA . GLU A 1 255 ? 24.081 4.276 -5.252 1.00 92.75 255 GLU A CA 1
ATOM 1991 C C . GLU A 1 255 ? 23.471 2.954 -4.755 1.00 92.75 255 GLU A C 1
ATOM 1993 O O . GLU A 1 255 ? 22.847 2.899 -3.695 1.00 92.75 255 GLU A O 1
ATOM 1998 N N . ASN A 1 256 ? 23.730 1.850 -5.460 1.00 93.56 256 ASN A N 1
ATOM 1999 C CA . ASN A 1 256 ? 23.275 0.501 -5.106 1.00 93.56 256 ASN A CA 1
ATOM 2000 C C . ASN A 1 256 ? 21.747 0.316 -5.213 1.00 93.56 256 ASN A C 1
ATOM 2002 O O . ASN A 1 256 ? 21.080 -0.159 -4.287 1.00 93.56 256 ASN A O 1
ATOM 2006 N N . ALA A 1 257 ? 21.179 0.712 -6.355 1.00 95.25 257 ALA A N 1
ATOM 2007 C CA . ALA A 1 257 ? 19.750 0.585 -6.646 1.00 95.25 257 ALA A CA 1
ATOM 2008 C C . ALA A 1 257 ? 19.196 -0.837 -6.424 1.00 95.25 257 ALA A C 1
ATOM 2010 O O . ALA A 1 257 ? 18.106 -1.003 -5.875 1.00 95.25 257 ALA A O 1
ATOM 2011 N N . ILE A 1 258 ? 19.935 -1.887 -6.792 1.00 97.62 258 ILE A N 1
ATOM 2012 C CA . ILE A 1 258 ? 19.438 -3.265 -6.659 1.00 97.62 258 ILE A CA 1
ATOM 2013 C C . ILE A 1 258 ? 19.412 -3.718 -5.196 1.00 97.62 258 ILE A C 1
ATOM 2015 O O . ILE A 1 258 ? 18.491 -4.433 -4.795 1.00 97.62 258 ILE A O 1
ATOM 2019 N N . ALA A 1 259 ? 20.344 -3.253 -4.365 1.00 95.12 259 ALA A N 1
ATOM 2020 C CA . ALA A 1 259 ? 20.281 -3.448 -2.922 1.00 95.12 259 ALA A CA 1
ATOM 2021 C C . ALA A 1 259 ? 19.040 -2.780 -2.307 1.00 95.12 259 ALA A C 1
ATOM 2023 O O . ALA A 1 259 ? 18.365 -3.400 -1.482 1.00 95.12 259 ALA A O 1
ATOM 2024 N N . GLU A 1 260 ? 18.698 -1.559 -2.734 1.00 93.88 260 GLU A N 1
ATOM 2025 C CA . GLU A 1 260 ? 17.462 -0.884 -2.317 1.00 93.88 260 GLU A CA 1
ATOM 2026 C C . GLU A 1 260 ? 16.219 -1.671 -2.750 1.00 93.88 260 GLU A C 1
ATOM 2028 O O . GLU A 1 260 ? 15.319 -1.898 -1.940 1.00 93.88 260 GLU A O 1
ATOM 2033 N N . LEU A 1 261 ? 16.178 -2.139 -4.000 1.00 95.25 261 LEU A N 1
ATOM 2034 C CA . LEU A 1 261 ? 15.069 -2.942 -4.508 1.00 95.25 261 LEU A CA 1
ATOM 2035 C C . LEU A 1 261 ? 14.884 -4.222 -3.687 1.00 95.25 261 LEU A C 1
ATOM 2037 O O . LEU A 1 261 ? 13.783 -4.501 -3.221 1.00 95.25 261 LEU A O 1
ATOM 2041 N N . ILE A 1 262 ? 15.958 -4.975 -3.442 1.00 94.00 262 ILE A N 1
ATOM 2042 C CA . ILE A 1 262 ? 15.916 -6.199 -2.627 1.00 94.00 262 ILE A CA 1
ATOM 2043 C C . ILE A 1 262 ? 15.480 -5.898 -1.189 1.00 94.00 262 ILE A C 1
ATOM 2045 O O . ILE A 1 262 ? 14.735 -6.686 -0.597 1.00 94.00 262 ILE A O 1
ATOM 2049 N N . TYR A 1 263 ? 15.911 -4.769 -0.624 1.00 86.81 263 TYR A N 1
ATOM 2050 C CA . TYR A 1 263 ? 15.467 -4.321 0.692 1.00 86.81 263 TYR A CA 1
ATOM 2051 C C . TYR A 1 263 ? 13.958 -4.055 0.714 1.00 86.81 263 TYR A C 1
ATOM 2053 O O . TYR A 1 263 ? 13.266 -4.586 1.581 1.00 86.81 263 TYR A O 1
ATOM 2061 N N . ARG A 1 264 ? 13.433 -3.310 -0.269 1.00 85.75 264 ARG A N 1
ATOM 2062 C CA . ARG A 1 264 ? 11.994 -3.032 -0.405 1.00 85.75 264 ARG A CA 1
ATOM 2063 C C . ARG A 1 264 ? 11.183 -4.319 -0.589 1.00 85.75 264 ARG A C 1
ATOM 2065 O O . ARG A 1 264 ? 10.197 -4.504 0.115 1.00 85.75 264 ARG A O 1
ATOM 2072 N N . LEU A 1 265 ? 11.644 -5.239 -1.442 1.00 85.19 265 LEU A N 1
ATOM 2073 C CA . LEU A 1 265 ? 11.013 -6.552 -1.639 1.00 85.19 265 LEU A CA 1
ATOM 2074 C C . LEU A 1 265 ? 11.005 -7.384 -0.350 1.00 85.19 265 LEU A C 1
ATOM 2076 O O . LEU A 1 265 ? 10.012 -8.029 -0.023 1.00 85.19 265 LEU A O 1
ATOM 2080 N N . SER A 1 266 ? 12.106 -7.353 0.406 1.00 76.38 266 SER A N 1
ATOM 2081 C CA . SER A 1 266 ? 12.200 -8.052 1.691 1.00 76.38 266 SER A CA 1
ATOM 2082 C C . SER A 1 266 ? 11.261 -7.444 2.735 1.00 76.38 266 SER A C 1
ATOM 2084 O O . SER A 1 266 ? 10.631 -8.189 3.472 1.00 76.38 266 SER A O 1
ATOM 2086 N N . LYS A 1 267 ? 11.129 -6.111 2.764 1.00 67.31 267 LYS A N 1
ATOM 2087 C CA . LYS A 1 267 ? 10.209 -5.377 3.644 1.00 67.31 267 LYS A CA 1
ATOM 2088 C C . LYS A 1 267 ? 8.743 -5.672 3.333 1.00 67.31 267 LYS A C 1
ATOM 2090 O O . LYS A 1 267 ? 7.986 -5.924 4.257 1.00 67.31 267 LYS A O 1
ATOM 2095 N N . SER A 1 268 ? 8.357 -5.713 2.057 1.00 60.25 268 SER A N 1
ATOM 2096 C CA . SER A 1 268 ? 6.981 -6.040 1.648 1.00 60.25 268 SER A CA 1
ATOM 2097 C C . SER A 1 268 ? 6.559 -7.484 1.960 1.00 60.25 268 SER A C 1
ATOM 2099 O O . SER A 1 268 ? 5.373 -7.789 1.942 1.00 60.25 268 SER A O 1
ATOM 2101 N N . LEU A 1 269 ? 7.521 -8.378 2.225 1.00 52.00 269 LEU A N 1
ATOM 2102 C CA . LEU A 1 269 ? 7.301 -9.807 2.501 1.00 52.00 269 LEU A CA 1
ATOM 2103 C C . LEU A 1 269 ? 7.568 -10.181 3.969 1.00 52.00 269 LEU A C 1
ATOM 2105 O O . LEU A 1 269 ? 7.385 -11.331 4.376 1.00 52.00 269 LEU A O 1
ATOM 2109 N N . GLU A 1 270 ? 8.013 -9.232 4.789 1.00 47.38 270 GLU A N 1
ATOM 2110 C CA . GLU A 1 270 ? 8.052 -9.398 6.234 1.00 47.38 270 GLU A CA 1
ATOM 2111 C C . GLU A 1 270 ? 6.659 -9.075 6.778 1.00 47.38 270 GLU A C 1
ATOM 2113 O O . GLU A 1 270 ? 6.313 -7.916 6.973 1.00 47.38 270 GLU A O 1
ATOM 2118 N N . VAL A 1 271 ? 5.857 -10.110 7.060 1.00 49.31 271 VAL A N 1
ATOM 2119 C CA . VAL A 1 271 ? 4.771 -9.974 8.039 1.00 49.31 271 VAL A CA 1
ATOM 2120 C C . VAL A 1 271 ? 5.447 -9.614 9.360 1.00 49.31 271 VAL A C 1
ATOM 2122 O O . VAL A 1 271 ? 5.984 -10.478 10.062 1.00 49.31 271 VAL A O 1
ATOM 2125 N N . HIS A 1 272 ? 5.526 -8.317 9.637 1.00 50.69 272 HIS A N 1
ATOM 2126 C CA . HIS A 1 272 ? 5.907 -7.794 10.933 1.00 50.69 272 HIS A CA 1
ATOM 2127 C C . HIS A 1 272 ? 4.818 -8.244 11.907 1.00 50.69 272 HIS A C 1
ATOM 2129 O O . HIS A 1 272 ? 3.740 -7.668 11.957 1.00 50.69 272 HIS A O 1
ATOM 2135 N N . ASN A 1 273 ? 5.085 -9.297 12.677 1.00 60.66 273 ASN A N 1
ATOM 2136 C CA . ASN A 1 273 ? 4.338 -9.469 13.912 1.00 60.66 273 ASN A CA 1
ATOM 2137 C C . ASN A 1 273 ? 4.864 -8.404 14.869 1.00 60.66 273 ASN A C 1
ATOM 2139 O O . ASN A 1 273 ? 6.079 -8.306 15.095 1.00 60.66 273 ASN A O 1
ATOM 2143 N N . MET A 1 274 ? 3.958 -7.587 15.391 1.00 74.00 274 MET A N 1
ATOM 2144 C CA . MET A 1 274 ? 4.281 -6.623 16.424 1.00 74.00 274 MET A CA 1
ATOM 2145 C C . MET A 1 274 ? 4.941 -7.338 17.605 1.00 74.00 274 MET A C 1
ATOM 2147 O O . MET A 1 274 ? 4.588 -8.464 17.957 1.00 74.00 274 MET A O 1
ATOM 2151 N N . ASP A 1 275 ? 5.894 -6.664 18.253 1.00 83.69 275 ASP A N 1
ATOM 2152 C CA . ASP A 1 275 ? 6.411 -7.122 19.542 1.00 83.69 275 ASP A CA 1
ATOM 2153 C C . ASP A 1 275 ? 5.237 -7.406 20.500 1.00 83.69 275 ASP A C 1
ATOM 2155 O O . ASP A 1 275 ? 4.369 -6.554 20.697 1.00 83.69 275 ASP A O 1
ATOM 2159 N N . GLU A 1 276 ? 5.224 -8.593 21.111 1.00 85.00 276 GLU A N 1
ATOM 2160 C CA . GLU A 1 276 ? 4.135 -9.067 21.976 1.00 85.00 276 GLU A CA 1
ATOM 2161 C C . GLU A 1 276 ? 3.831 -8.104 23.130 1.00 85.00 276 GLU A C 1
ATOM 2163 O O . GLU A 1 276 ? 2.673 -7.917 23.510 1.00 85.00 276 GLU A O 1
ATOM 2168 N N . MET A 1 277 ? 4.852 -7.443 23.688 1.00 87.88 277 MET A N 1
ATOM 2169 C CA . MET A 1 277 ? 4.636 -6.462 24.752 1.00 87.88 277 MET A CA 1
ATOM 2170 C C . MET A 1 277 ? 3.899 -5.225 24.225 1.00 87.88 277 MET A C 1
ATOM 2172 O O . MET A 1 277 ? 2.983 -4.718 24.876 1.00 87.88 277 MET A O 1
ATOM 2176 N N . THR A 1 278 ? 4.275 -4.737 23.047 1.00 89.81 278 THR A N 1
ATOM 2177 C CA . THR A 1 278 ? 3.612 -3.628 22.357 1.00 89.81 278 THR A CA 1
ATOM 2178 C C . THR A 1 278 ? 2.192 -4.018 21.955 1.00 89.81 278 THR A C 1
ATOM 2180 O O . THR A 1 278 ? 1.262 -3.263 22.240 1.00 89.81 278 THR A O 1
ATOM 2183 N N . LYS A 1 279 ? 1.992 -5.222 21.405 1.00 93.50 279 LYS A N 1
ATOM 2184 C CA . LYS A 1 279 ? 0.671 -5.760 21.057 1.00 93.50 279 LYS A CA 1
ATOM 2185 C C . LYS A 1 279 ? -0.257 -5.777 22.271 1.00 93.50 279 LYS A C 1
ATOM 2187 O O . LYS A 1 279 ? -1.341 -5.195 22.217 1.00 93.50 279 LYS A O 1
ATOM 2192 N N . LYS A 1 280 ? 0.198 -6.316 23.407 1.00 95.38 280 LYS A N 1
ATOM 2193 C CA . LYS A 1 280 ? -0.568 -6.300 24.666 1.00 95.38 280 LYS A CA 1
ATOM 2194 C C . LYS A 1 280 ? -0.882 -4.888 25.161 1.00 95.38 280 LYS A C 1
ATOM 2196 O O . LYS A 1 280 ? -2.000 -4.630 25.601 1.00 95.38 280 LYS A O 1
ATOM 2201 N N . LYS A 1 281 ? 0.061 -3.943 25.057 1.00 96.69 281 LYS A N 1
ATOM 2202 C CA . LYS A 1 281 ? -0.177 -2.531 25.424 1.00 96.69 281 LYS A CA 1
ATOM 2203 C C . LYS A 1 281 ? -1.248 -1.874 24.555 1.00 96.69 281 LYS A C 1
ATOM 2205 O O . LYS A 1 281 ? -2.072 -1.123 25.087 1.00 96.69 281 LYS A O 1
ATOM 2210 N N . LEU A 1 282 ? -1.255 -2.148 23.250 1.00 98.06 282 LEU A N 1
ATOM 2211 C CA . LEU A 1 282 ? -2.304 -1.658 22.358 1.00 98.06 282 LEU A CA 1
ATOM 2212 C C . LEU A 1 282 ? -3.650 -2.318 22.679 1.00 98.06 282 LEU A C 1
ATOM 2214 O O . LEU A 1 282 ? -4.638 -1.607 22.818 1.00 98.06 282 LEU A O 1
ATOM 2218 N N . GLN A 1 283 ? -3.692 -3.631 22.918 1.00 98.44 283 GLN A N 1
ATOM 2219 C CA . GLN A 1 283 ? -4.915 -4.328 23.346 1.00 98.44 283 GLN A CA 1
ATOM 2220 C C . GLN A 1 283 ? -5.489 -3.748 24.647 1.00 98.44 283 GLN A C 1
ATOM 2222 O O . GLN A 1 283 ? -6.686 -3.465 24.723 1.00 98.44 283 GLN A O 1
ATOM 2227 N N . ALA A 1 284 ? -4.646 -3.506 25.656 1.00 98.50 284 ALA A N 1
ATOM 2228 C CA . ALA A 1 284 ? -5.065 -2.893 26.917 1.00 98.50 284 ALA A CA 1
ATOM 2229 C C . ALA A 1 284 ? -5.595 -1.464 26.705 1.00 98.50 284 ALA A C 1
ATOM 2231 O O . ALA A 1 284 ? -6.607 -1.070 27.284 1.00 98.50 284 ALA A O 1
ATOM 2232 N N . THR A 1 285 ? -4.949 -0.690 25.830 1.00 98.75 285 THR A N 1
ATOM 2233 C CA . THR A 1 285 ? -5.397 0.666 25.478 1.00 98.75 285 THR A CA 1
ATOM 2234 C C . THR A 1 285 ? -6.728 0.649 24.731 1.00 98.75 285 THR A C 1
ATOM 2236 O O . THR A 1 285 ? -7.629 1.403 25.089 1.00 98.75 285 THR A O 1
ATOM 2239 N N . ALA A 1 286 ? -6.916 -0.264 23.780 1.00 98.81 286 ALA A N 1
ATOM 2240 C CA . ALA A 1 286 ? -8.189 -0.427 23.090 1.00 98.81 286 ALA A CA 1
ATOM 2241 C C . ALA A 1 286 ? -9.307 -0.860 24.048 1.00 98.81 286 ALA A C 1
ATOM 2243 O O . ALA A 1 286 ? -10.440 -0.399 23.922 1.00 98.81 286 ALA A O 1
ATOM 2244 N N . CYS A 1 287 ? -8.999 -1.698 25.044 1.00 98.81 287 CYS A N 1
ATOM 2245 C CA . CYS A 1 287 ? -9.933 -2.055 26.110 1.00 98.81 287 CYS A CA 1
ATOM 2246 C C . CYS A 1 287 ? -10.342 -0.831 26.947 1.00 98.81 287 CYS A C 1
ATOM 2248 O O . CYS A 1 287 ? -11.534 -0.610 27.156 1.00 98.81 287 CYS A O 1
ATOM 2250 N N . ARG A 1 288 ? -9.391 0.026 27.346 1.00 98.81 288 ARG A N 1
ATOM 2251 C CA . ARG A 1 288 ? -9.697 1.306 28.015 1.00 98.81 288 ARG A CA 1
ATOM 2252 C C . ARG A 1 288 ? -10.566 2.224 27.155 1.00 98.81 288 ARG A C 1
ATOM 2254 O O . ARG A 1 288 ? -11.514 2.816 27.661 1.00 98.81 288 ARG A O 1
ATOM 2261 N N . ILE A 1 289 ? -10.302 2.285 25.850 1.00 98.94 289 ILE A N 1
ATOM 2262 C CA . ILE A 1 289 ? -11.117 3.075 24.918 1.00 98.94 289 ILE A CA 1
ATOM 2263 C C . ILE A 1 289 ? -12.553 2.533 24.855 1.00 98.94 289 ILE A C 1
ATOM 2265 O O . ILE A 1 289 ? -13.513 3.299 24.906 1.00 98.94 289 ILE A O 1
ATOM 2269 N N . ARG A 1 290 ? -12.738 1.206 24.821 1.00 98.88 290 ARG A N 1
ATOM 2270 C CA . ARG A 1 290 ? -14.075 0.590 24.919 1.00 98.88 290 ARG A CA 1
ATOM 2271 C C . ARG A 1 290 ? -14.783 0.952 26.224 1.00 98.88 290 ARG A C 1
ATOM 2273 O O . ARG A 1 290 ? -15.970 1.266 26.193 1.00 98.88 290 ARG A O 1
ATOM 2280 N N . MET A 1 291 ? -14.069 0.960 27.350 1.00 98.88 291 MET A N 1
ATOM 2281 C CA . MET A 1 291 ? -14.631 1.383 28.638 1.00 98.88 291 MET A CA 1
ATOM 2282 C C . MET A 1 291 ? -15.103 2.840 28.584 1.00 98.88 291 MET A C 1
ATOM 2284 O O . MET A 1 291 ? -16.232 3.122 28.972 1.00 98.88 291 MET A O 1
ATOM 2288 N N . GLY A 1 292 ? -14.306 3.747 28.010 1.00 98.81 292 GLY A N 1
ATOM 2289 C CA . GLY A 1 292 ? -14.698 5.149 27.843 1.00 98.81 292 GLY A CA 1
ATOM 2290 C C . GLY A 1 292 ? -15.897 5.357 26.906 1.00 98.81 292 GLY A C 1
ATOM 2291 O O . GLY A 1 292 ? -16.723 6.237 27.153 1.00 98.81 292 GLY A O 1
ATOM 2292 N N . VAL A 1 293 ? -16.062 4.517 25.875 1.00 98.88 293 VAL A N 1
ATOM 2293 C CA . VAL A 1 293 ? -17.278 4.488 25.034 1.00 98.88 293 VAL A CA 1
ATOM 2294 C C . VAL A 1 293 ? -18.514 4.136 25.865 1.00 98.88 293 VAL A C 1
ATOM 2296 O O . VAL A 1 293 ? -19.545 4.811 25.769 1.00 98.88 293 VAL A O 1
ATOM 2299 N N . ILE A 1 294 ? -18.425 3.077 26.674 1.00 98.81 294 ILE A N 1
ATOM 2300 C CA . ILE A 1 294 ? -19.523 2.627 27.535 1.00 98.81 294 ILE A CA 1
ATOM 2301 C C . ILE A 1 294 ? -19.852 3.685 28.590 1.00 98.81 294 ILE A C 1
ATOM 2303 O O . ILE A 1 294 ? -21.022 4.020 28.762 1.00 98.81 294 ILE A O 1
ATOM 2307 N N . GLU A 1 295 ? -18.839 4.275 29.222 1.00 98.62 295 GLU A N 1
ATOM 2308 C CA . GLU A 1 295 ? -18.998 5.338 30.214 1.00 98.62 295 GLU A CA 1
ATOM 2309 C C . GLU A 1 295 ? -19.679 6.575 29.621 1.00 98.62 295 GLU A C 1
ATOM 2311 O O . GLU A 1 295 ? -20.729 6.999 30.110 1.00 98.62 295 GLU A O 1
ATOM 2316 N N . GLY A 1 296 ? -19.166 7.103 28.507 1.00 98.50 296 GLY A N 1
ATOM 2317 C CA . GLY A 1 296 ? -19.744 8.294 27.891 1.00 98.50 296 GLY A CA 1
ATOM 2318 C C . GLY A 1 296 ? -21.187 8.088 27.432 1.00 98.50 296 GLY A C 1
ATOM 2319 O O . GLY A 1 296 ? -22.059 8.910 27.718 1.00 98.50 296 GLY A O 1
ATOM 2320 N N . THR A 1 297 ? -21.481 6.969 26.762 1.00 98.62 297 THR A N 1
ATOM 2321 C CA . THR A 1 297 ? -22.848 6.687 26.283 1.00 98.62 297 THR A CA 1
ATOM 2322 C C . THR A 1 297 ? -23.830 6.419 27.427 1.00 98.62 297 THR A C 1
ATOM 2324 O O . THR A 1 297 ? -24.979 6.866 27.362 1.00 98.62 297 THR A O 1
ATOM 2327 N N . TYR A 1 298 ? -23.388 5.754 28.499 1.00 98.69 298 TYR A N 1
ATOM 2328 C CA . TYR A 1 298 ? -24.186 5.542 29.705 1.00 98.69 298 TYR A CA 1
ATOM 2329 C C . TYR A 1 298 ? -24.531 6.860 30.410 1.00 98.69 298 TYR A C 1
ATOM 2331 O O . TYR A 1 298 ? -25.694 7.064 30.777 1.00 98.69 298 TYR A O 1
ATOM 2339 N N . HIS A 1 299 ? -23.560 7.756 30.608 1.00 98.44 299 HIS A N 1
ATOM 2340 C CA . HIS A 1 299 ? -23.795 9.035 31.286 1.00 98.44 299 HIS A CA 1
ATOM 2341 C C . HIS A 1 299 ? -24.681 9.969 30.458 1.00 98.44 299 HIS A C 1
ATOM 2343 O O . HIS A 1 299 ? -25.625 10.544 30.997 1.00 98.44 299 HIS A O 1
ATOM 2349 N N . ALA A 1 300 ? -24.471 10.009 29.140 1.00 97.94 300 ALA A N 1
ATOM 2350 C CA . ALA A 1 300 ? -25.281 10.788 28.208 1.00 97.94 300 ALA A CA 1
ATOM 2351 C C . ALA A 1 300 ? -26.734 10.292 28.068 1.00 97.94 300 ALA A C 1
ATOM 2353 O O . ALA A 1 300 ? -27.573 10.996 27.502 1.00 97.94 300 ALA A O 1
ATOM 2354 N N . LYS A 1 301 ? -27.029 9.049 28.491 1.00 98.12 301 LYS A N 1
ATOM 2355 C CA . LYS A 1 301 ? -28.298 8.334 28.224 1.00 98.12 301 LYS A CA 1
ATOM 2356 C C . LYS A 1 301 ? -28.660 8.292 26.731 1.00 98.12 301 LYS A C 1
ATOM 2358 O O . LYS A 1 301 ? -29.823 8.148 26.358 1.00 98.12 301 LYS A O 1
ATOM 2363 N N . SER A 1 302 ? -27.655 8.436 25.870 1.00 96.94 302 SER A N 1
ATOM 2364 C CA . SER A 1 302 ? -27.773 8.554 24.421 1.00 96.94 302 SER A CA 1
ATOM 2365 C C . SER A 1 302 ? -26.411 8.299 23.767 1.00 96.94 302 SER A C 1
ATOM 2367 O O . SER A 1 302 ? -25.374 8.562 24.369 1.00 96.94 302 SER A O 1
ATOM 2369 N N . GLY A 1 303 ? -26.390 7.832 22.519 1.00 96.38 303 GLY A N 1
ATOM 2370 C CA . GLY A 1 303 ? -25.159 7.622 21.753 1.00 96.38 303 GLY A CA 1
ATOM 2371 C C . GLY A 1 303 ? -25.126 6.272 21.046 1.00 96.38 303 GLY A C 1
ATOM 2372 O O . GLY A 1 303 ? -26.112 5.542 21.054 1.00 96.38 303 GLY A O 1
ATOM 2373 N N . HIS A 1 304 ? -23.989 5.957 20.426 1.00 98.44 304 HIS A N 1
ATOM 2374 C CA . HIS A 1 304 ? -23.868 4.844 19.478 1.00 98.44 304 HIS A CA 1
ATOM 2375 C C . HIS A 1 304 ? -22.773 3.851 19.899 1.00 98.44 304 HIS A C 1
ATOM 2377 O O . HIS A 1 304 ? -21.734 3.771 19.240 1.00 98.44 304 HIS A O 1
ATOM 2383 N N . PRO A 1 305 ? -22.961 3.092 20.997 1.00 98.19 305 PRO A N 1
ATOM 2384 C CA . PRO A 1 305 ? -21.914 2.211 21.507 1.00 98.19 305 PRO A CA 1
ATOM 2385 C C . PRO A 1 305 ? -21.538 1.119 20.498 1.00 98.19 305 PRO A C 1
ATOM 2387 O O . PRO A 1 305 ? -20.354 0.878 20.293 1.00 98.19 305 PRO A O 1
ATOM 2390 N N . GLY A 1 306 ? -22.502 0.516 19.789 1.00 98.38 306 GLY A N 1
ATOM 2391 C CA . GLY A 1 306 ? -22.223 -0.594 18.874 1.00 98.38 306 GLY A CA 1
ATOM 2392 C C . GLY A 1 306 ? -21.207 -0.246 17.780 1.00 98.38 306 GLY A C 1
ATOM 2393 O O . GLY A 1 306 ? -20.206 -0.941 17.619 1.00 98.38 306 GLY A O 1
ATOM 2394 N N . GLY A 1 307 ? -21.440 0.843 17.042 1.00 98.12 307 GLY A N 1
ATOM 2395 C CA . GLY A 1 307 ? -20.527 1.282 15.980 1.00 98.12 307 GLY A CA 1
ATOM 2396 C C . GLY A 1 307 ? -19.235 1.929 16.493 1.00 98.12 307 GLY A C 1
ATOM 2397 O O . GLY A 1 307 ? -18.252 1.969 15.757 1.00 98.12 307 GLY A O 1
ATOM 2398 N N . SER A 1 308 ? -19.230 2.450 17.724 1.00 98.88 308 SER A N 1
ATOM 2399 C CA . SER A 1 308 ? -18.021 2.969 18.369 1.00 98.88 308 SER A CA 1
ATOM 2400 C C . SER A 1 308 ? -17.076 1.838 18.774 1.00 98.88 308 SER A C 1
ATOM 2402 O O . SER A 1 308 ? -15.883 1.908 18.500 1.00 98.88 308 SER A O 1
ATOM 2404 N N . LEU A 1 309 ? -17.607 0.768 19.368 1.00 98.88 309 LEU A N 1
ATOM 2405 C CA . LEU A 1 309 ? -16.816 -0.372 19.836 1.00 98.88 309 LEU A CA 1
ATOM 2406 C C . LEU A 1 309 ? -16.097 -1.124 18.698 1.00 98.88 309 LEU A C 1
ATOM 2408 O O . LEU A 1 309 ? -15.021 -1.679 18.930 1.00 98.88 309 LEU A O 1
ATOM 2412 N N . SER A 1 310 ? -16.646 -1.127 17.474 1.00 98.75 310 SER A N 1
ATOM 2413 C CA . SER A 1 310 ? -16.050 -1.820 16.317 1.00 98.75 310 SER A CA 1
ATOM 2414 C C . SER A 1 310 ? -14.748 -1.194 15.812 1.00 98.75 310 SER A C 1
ATOM 2416 O O . SER A 1 310 ? -13.952 -1.889 15.191 1.00 98.75 310 SER A O 1
ATOM 2418 N N . ILE A 1 311 ? -14.503 0.089 16.099 1.00 98.88 311 ILE A N 1
ATOM 2419 C CA . ILE A 1 311 ? -13.342 0.836 15.580 1.00 98.88 311 ILE A CA 1
ATOM 2420 C C . ILE A 1 311 ? -12.287 1.162 16.648 1.00 98.88 311 ILE A C 1
ATOM 2422 O O . ILE A 1 311 ? -11.306 1.842 16.348 1.00 98.88 311 ILE A O 1
ATOM 2426 N N . CYS A 1 312 ? -12.465 0.699 17.892 1.00 98.94 312 CYS A N 1
ATOM 2427 C CA . CYS A 1 312 ? -11.550 1.015 18.992 1.00 98.94 312 CYS A CA 1
ATOM 2428 C C . CYS A 1 312 ? -10.116 0.530 18.737 1.00 98.94 312 CYS A C 1
ATOM 2430 O O . CYS A 1 312 ? -9.179 1.258 19.054 1.00 98.94 312 CYS A O 1
ATOM 2432 N N . ASP A 1 313 ? -9.922 -0.661 18.164 1.00 98.88 313 ASP A N 1
ATOM 2433 C CA . ASP A 1 313 ? -8.577 -1.200 17.907 1.00 98.88 313 ASP A CA 1
ATOM 2434 C C . ASP A 1 313 ? -7.861 -0.399 16.806 1.00 98.88 313 ASP A C 1
ATOM 2436 O O . ASP A 1 313 ? -6.724 0.028 16.995 1.00 98.88 313 ASP A O 1
ATOM 2440 N N . THR A 1 314 ? -8.561 -0.083 15.713 1.00 98.81 314 THR A N 1
ATOM 2441 C CA . THR A 1 314 ? -8.065 0.761 14.613 1.00 98.81 314 THR A CA 1
ATOM 2442 C C . THR A 1 314 ? -7.670 2.149 15.098 1.00 98.81 314 THR A C 1
ATOM 2444 O O . THR A 1 314 ? -6.567 2.613 14.819 1.00 98.81 314 THR A O 1
ATOM 2447 N N . LEU A 1 315 ? -8.537 2.810 15.874 1.00 98.94 315 LEU A N 1
ATOM 2448 C CA . LEU A 1 315 ? -8.231 4.114 16.467 1.00 98.94 315 LEU A CA 1
ATOM 2449 C C . LEU A 1 315 ? -7.044 4.031 17.432 1.00 98.94 315 LEU A C 1
ATOM 2451 O O . LEU A 1 315 ? -6.205 4.929 17.454 1.00 98.94 315 LEU A O 1
ATOM 2455 N N . THR A 1 316 ? -6.943 2.946 18.200 1.00 98.88 316 THR A N 1
ATOM 2456 C CA . THR A 1 316 ? -5.806 2.716 19.096 1.00 98.88 316 THR A CA 1
ATOM 2457 C C . THR A 1 316 ? -4.506 2.594 18.312 1.00 98.88 316 THR A C 1
ATOM 2459 O O . THR A 1 316 ? -3.540 3.282 18.623 1.00 98.88 316 THR A O 1
ATOM 2462 N N . TYR A 1 317 ? -4.470 1.764 17.272 1.00 98.75 317 TYR A N 1
ATOM 2463 C CA . TYR A 1 317 ? -3.277 1.626 16.443 1.00 98.75 317 TYR A CA 1
ATOM 2464 C C . TYR A 1 317 ? -2.899 2.965 15.792 1.00 98.75 317 TYR A C 1
ATOM 2466 O O . TYR A 1 317 ? -1.751 3.403 15.890 1.00 98.75 317 TYR A O 1
ATOM 2474 N N . LEU A 1 318 ? -3.874 3.673 15.212 1.00 98.69 318 LEU A N 1
ATOM 2475 C CA . LEU A 1 318 ? -3.635 4.963 14.573 1.00 98.69 318 LEU A CA 1
ATOM 2476 C C . LEU A 1 318 ? -3.044 5.988 15.549 1.00 98.69 318 LEU A C 1
ATOM 2478 O O . LEU A 1 318 ? -1.974 6.514 15.282 1.00 98.69 318 LEU A O 1
ATOM 2482 N N . TYR A 1 319 ? -3.656 6.229 16.709 1.00 98.69 319 TYR A N 1
ATOM 2483 C CA . TYR A 1 319 ? -3.195 7.291 17.616 1.00 98.69 319 TYR A CA 1
ATOM 2484 C C . TYR A 1 319 ? -1.975 6.928 18.475 1.00 98.69 319 TYR A C 1
ATOM 2486 O O . TYR A 1 319 ? -1.297 7.836 18.969 1.00 98.69 319 TYR A O 1
ATOM 2494 N N . PHE A 1 320 ? -1.706 5.638 18.697 1.00 97.81 320 PHE A N 1
ATOM 2495 C CA . PHE A 1 320 ? -0.661 5.184 19.625 1.00 97.81 320 PHE A CA 1
ATOM 2496 C C . PHE A 1 320 ? 0.525 4.490 18.947 1.00 97.81 320 PHE A C 1
ATOM 2498 O O . PHE A 1 320 ? 1.548 4.314 19.609 1.00 97.81 320 PHE A O 1
ATOM 2505 N N . ALA A 1 321 ? 0.421 4.126 17.665 1.00 95.19 321 ALA A N 1
ATOM 2506 C CA . ALA A 1 321 ? 1.503 3.479 16.922 1.00 95.19 321 ALA A CA 1
ATOM 2507 C C . ALA A 1 321 ? 1.825 4.147 15.576 1.00 95.19 321 ALA A C 1
ATOM 2509 O O . ALA A 1 321 ? 2.999 4.211 15.223 1.00 95.19 321 ALA A O 1
ATOM 2510 N N . LYS A 1 322 ? 0.824 4.650 14.836 1.00 95.69 322 LYS A N 1
ATOM 2511 C CA . LYS A 1 322 ? 1.020 5.090 13.442 1.00 95.69 322 LYS A CA 1
ATOM 2512 C C . LYS A 1 322 ? 1.125 6.599 13.241 1.00 95.69 322 LYS A C 1
ATOM 2514 O O . LYS A 1 322 ? 2.058 7.061 12.599 1.00 95.69 322 LYS A O 1
ATOM 2519 N N . MET A 1 323 ? 0.142 7.351 13.727 1.00 97.69 323 MET A N 1
ATOM 2520 C CA . MET A 1 323 ? -0.033 8.756 13.378 1.00 97.69 323 MET A CA 1
ATOM 2521 C C . MET A 1 323 ? 0.991 9.647 14.077 1.00 97.69 323 MET A C 1
ATOM 2523 O O . MET A 1 323 ? 1.179 9.579 15.297 1.00 97.69 323 MET A O 1
ATOM 2527 N N . HIS A 1 324 ? 1.569 10.571 13.316 1.00 95.50 324 HIS A N 1
ATOM 2528 C CA . HIS A 1 324 ? 2.332 11.689 13.849 1.00 95.50 324 HIS A CA 1
ATOM 2529 C C . HIS A 1 324 ? 1.377 12.740 14.428 1.00 95.50 324 HIS A C 1
ATOM 2531 O O . HIS A 1 324 ? 0.829 13.566 13.702 1.00 95.50 324 HIS A O 1
ATOM 2537 N N . VAL A 1 325 ? 1.153 12.699 15.744 1.00 96.62 325 VAL A N 1
ATOM 2538 C CA . VAL A 1 325 ? 0.290 13.644 16.473 1.00 96.62 325 VAL A CA 1
ATOM 2539 C C . VAL A 1 325 ? 0.900 14.038 17.815 1.00 96.62 325 VAL A C 1
ATOM 2541 O O . VAL A 1 325 ? 1.521 13.213 18.489 1.00 96.62 325 VAL A O 1
ATOM 2544 N N . ASP A 1 326 ? 0.657 15.280 18.237 1.00 95.56 326 ASP A N 1
ATOM 2545 C CA . ASP A 1 326 ? 1.020 15.775 19.567 1.00 95.56 326 ASP A CA 1
ATOM 2546 C C . ASP A 1 326 ? -0.230 16.284 20.310 1.00 95.56 326 ASP A C 1
ATOM 2548 O O . ASP A 1 326 ? -0.805 17.300 19.911 1.00 95.56 326 ASP A O 1
ATOM 2552 N N . PRO A 1 327 ? -0.656 15.635 21.411 1.00 96.38 327 PRO A N 1
ATOM 2553 C CA . PRO A 1 327 ? -1.799 16.095 22.202 1.00 96.38 327 PRO A CA 1
ATOM 2554 C C . PRO A 1 327 ? -1.594 17.483 22.825 1.00 96.38 327 PRO A C 1
ATOM 2556 O O . PRO A 1 327 ? -2.570 18.161 23.141 1.00 96.38 327 PRO A O 1
ATOM 2559 N N . LYS A 1 328 ? -0.344 17.930 23.006 1.00 96.62 328 LYS A N 1
ATOM 2560 C CA . LYS A 1 328 ? -0.029 19.269 23.527 1.00 96.62 328 LYS A CA 1
ATOM 2561 C C . LYS A 1 328 ? -0.024 20.341 22.440 1.00 96.62 328 LYS A C 1
ATOM 2563 O O . LYS A 1 328 ? -0.046 21.524 22.771 1.00 96.62 328 LYS A O 1
ATOM 2568 N N . ASN A 1 329 ? -0.003 19.936 21.171 1.00 96.94 329 ASN A N 1
ATOM 2569 C CA . ASN A 1 329 ? -0.049 20.821 20.017 1.00 96.94 329 ASN A CA 1
ATOM 2570 C C . ASN A 1 329 ? -1.032 20.284 18.954 1.00 96.94 329 ASN A C 1
ATOM 2572 O O . ASN A 1 329 ? -0.619 19.851 17.875 1.00 96.94 329 ASN A O 1
ATOM 2576 N N . PRO A 1 330 ? -2.349 20.306 19.235 1.00 95.12 330 PRO A N 1
ATOM 2577 C CA . PRO A 1 330 ? -3.369 19.739 18.350 1.00 95.12 330 PRO A CA 1
ATOM 2578 C C . PRO A 1 330 ? -3.498 20.461 16.997 1.00 95.12 330 PRO A C 1
ATOM 2580 O O . PRO A 1 330 ? -4.146 19.940 16.092 1.00 95.12 330 PRO A O 1
ATOM 2583 N N . GLU A 1 331 ? -2.892 21.638 16.835 1.00 94.94 331 GLU A N 1
ATOM 2584 C CA . GLU A 1 331 ? -2.890 22.423 15.591 1.00 94.94 331 GLU A CA 1
ATOM 2585 C C . GLU A 1 331 ? -1.559 22.325 14.823 1.00 94.94 331 GLU A C 1
ATOM 2587 O O . GLU A 1 331 ? -1.335 23.066 13.868 1.00 94.94 331 GLU A O 1
ATOM 2592 N N . MET A 1 332 ? -0.665 21.411 15.222 1.00 95.44 332 MET A N 1
ATOM 2593 C CA . MET A 1 332 ? 0.608 21.160 14.542 1.00 95.44 332 MET A CA 1
ATOM 2594 C C . MET A 1 332 ? 0.402 20.940 13.031 1.00 95.44 332 MET A C 1
ATOM 2596 O O . MET A 1 332 ? -0.357 20.065 12.626 1.00 95.44 332 MET A O 1
ATOM 2600 N N . ALA A 1 333 ? 1.059 21.744 12.191 1.00 93.50 333 ALA A N 1
ATOM 2601 C CA . ALA A 1 333 ? 0.749 21.826 10.759 1.00 93.50 333 ALA A CA 1
ATOM 2602 C C . ALA A 1 333 ? 1.076 20.542 9.969 1.00 93.50 333 ALA A C 1
ATOM 2604 O O . ALA A 1 333 ? 0.349 20.187 9.035 1.00 93.50 333 ALA A O 1
ATOM 2605 N N . ASP A 1 334 ? 2.153 19.855 10.360 1.00 91.38 334 ASP A N 1
ATOM 2606 C CA . ASP A 1 334 ? 2.704 18.637 9.754 1.00 91.38 334 ASP A CA 1
ATOM 2607 C C . ASP A 1 334 ? 2.221 17.345 10.434 1.00 91.38 334 ASP A C 1
ATOM 2609 O O . ASP A 1 334 ? 2.773 16.267 10.201 1.00 91.38 334 ASP A O 1
ATOM 2613 N N . ARG A 1 335 ? 1.187 17.431 11.277 1.00 97.44 335 ARG A N 1
ATOM 2614 C CA . ARG A 1 335 ? 0.577 16.249 11.885 1.00 97.44 335 ARG A CA 1
ATOM 2615 C C . ARG A 1 335 ? -0.279 15.477 10.890 1.00 97.44 335 ARG A C 1
ATOM 2617 O O . ARG A 1 335 ? -0.912 16.061 10.003 1.00 97.44 335 ARG A O 1
ATOM 2624 N N . ASP A 1 336 ? -0.396 14.180 11.126 1.00 98.69 336 ASP A N 1
ATOM 2625 C CA . ASP A 1 336 ? -1.395 13.365 10.449 1.00 98.69 336 ASP A CA 1
ATOM 2626 C C . ASP A 1 336 ? -2.807 13.774 10.878 1.00 98.69 336 ASP A C 1
ATOM 2628 O O . ASP A 1 336 ? -3.060 14.189 12.017 1.00 98.69 336 ASP A O 1
ATOM 2632 N N . ARG A 1 337 ? -3.751 13.648 9.947 1.00 98.50 337 ARG A N 1
ATOM 2633 C CA . ARG A 1 337 ? -5.154 14.024 10.160 1.00 98.50 337 ARG A CA 1
ATOM 2634 C C . ARG A 1 337 ? -6.044 12.796 10.173 1.00 98.50 337 ARG A C 1
ATOM 2636 O O . ARG A 1 337 ? -5.802 11.851 9.423 1.00 98.50 337 ARG A O 1
ATOM 2643 N N . LEU A 1 338 ? -7.094 12.831 10.988 1.00 98.75 338 LEU A N 1
ATOM 2644 C CA . LEU A 1 338 ? -8.125 11.801 11.004 1.00 98.75 338 LEU A CA 1
ATOM 2645 C C . LEU A 1 338 ? -9.518 12.419 10.915 1.00 98.75 338 LEU A C 1
ATOM 2647 O O . LEU A 1 338 ? -9.953 13.167 11.788 1.00 98.75 338 LEU A O 1
ATOM 2651 N N . VAL A 1 339 ? -10.259 12.026 9.882 1.00 98.88 339 VAL A N 1
ATOM 2652 C CA . VAL A 1 339 ? -11.670 12.375 9.718 1.00 98.88 339 VAL A CA 1
ATOM 2653 C C . VAL A 1 339 ? -12.540 11.163 10.034 1.00 98.88 339 VAL A C 1
ATOM 2655 O O . VAL A 1 339 ? -12.628 10.216 9.250 1.00 98.88 339 VAL A O 1
ATOM 2658 N N . LEU A 1 340 ? -13.242 11.200 11.167 1.00 98.81 340 LEU A N 1
ATOM 2659 C CA . LEU A 1 340 ? -14.271 10.209 11.482 1.00 98.81 340 LEU A CA 1
ATOM 2660 C C . LEU A 1 340 ? -15.539 10.511 10.665 1.00 98.81 340 LEU A C 1
ATOM 2662 O O . LEU A 1 340 ? -16.403 11.262 11.119 1.00 98.81 340 LEU A O 1
ATOM 2666 N N . SER A 1 341 ? -15.644 9.944 9.460 1.00 98.81 341 SER A N 1
ATOM 2667 C CA . SER A 1 341 ? -16.777 10.163 8.546 1.00 98.81 341 SER A CA 1
ATOM 2668 C C . SER A 1 341 ? -18.073 9.572 9.105 1.00 98.81 341 SER A C 1
ATOM 2670 O O . SER A 1 341 ? -19.090 10.268 9.161 1.00 98.81 341 SER A O 1
ATOM 2672 N N . LYS A 1 342 ? -17.991 8.372 9.706 1.00 98.69 342 LYS A N 1
ATOM 2673 C CA . LYS A 1 342 ? -19.056 7.771 10.533 1.00 98.69 342 LYS A CA 1
ATOM 2674 C C . LYS A 1 342 ? -19.219 8.477 11.884 1.00 98.69 342 LYS A C 1
ATOM 2676 O O . LYS A 1 342 ? -19.109 7.870 12.951 1.00 98.69 342 LYS A O 1
ATOM 2681 N N . GLY A 1 343 ? -19.500 9.779 11.844 1.00 98.44 343 GLY A N 1
ATOM 2682 C CA . GLY A 1 343 ? -19.432 10.706 12.976 1.00 98.44 343 GLY A CA 1
ATOM 2683 C C . GLY A 1 343 ? -20.296 10.327 14.175 1.00 98.44 343 GLY A C 1
ATOM 2684 O O . GLY A 1 343 ? -19.985 10.691 15.301 1.00 98.44 343 GLY A O 1
ATOM 2685 N N . HIS A 1 344 ? -21.354 9.538 13.993 1.00 98.56 344 HIS A N 1
ATOM 2686 C CA . HIS A 1 344 ? -22.169 9.051 15.108 1.00 98.56 344 HIS A CA 1
ATOM 2687 C C . HIS A 1 344 ? -21.356 8.201 16.108 1.00 98.56 344 HIS A C 1
ATOM 2689 O O . HIS A 1 344 ? -21.711 8.129 17.286 1.00 98.56 344 HIS A O 1
ATOM 2695 N N . CYS A 1 345 ? -20.225 7.639 15.664 1.00 98.62 345 CYS A N 1
ATOM 2696 C CA . CYS A 1 345 ? -19.266 6.892 16.475 1.00 98.62 345 CYS A CA 1
ATOM 2697 C C . CYS A 1 345 ? -18.270 7.772 17.251 1.00 98.62 345 CYS A C 1
ATOM 2699 O O . CYS A 1 345 ? -17.274 7.255 17.762 1.00 98.62 345 CYS A O 1
ATOM 2701 N N . ALA A 1 346 ? -18.565 9.071 17.391 1.00 98.75 346 ALA A N 1
ATOM 2702 C CA . ALA A 1 346 ? -17.825 10.049 18.191 1.00 98.75 346 ALA A CA 1
ATOM 2703 C C . ALA A 1 346 ? -17.319 9.533 19.553 1.00 98.75 346 ALA A C 1
ATOM 2705 O O . ALA A 1 346 ? -16.168 9.821 19.874 1.00 98.75 346 ALA A O 1
ATOM 2706 N N . PRO A 1 347 ? -18.094 8.744 20.338 1.00 98.81 347 PRO A N 1
ATOM 2707 C CA . PRO A 1 347 ? -17.617 8.224 21.620 1.00 98.81 347 PRO A CA 1
ATOM 2708 C C . PRO A 1 347 ? -16.277 7.479 21.537 1.00 98.81 347 PRO A C 1
ATOM 2710 O O . PRO A 1 347 ? -15.462 7.610 22.446 1.00 98.81 347 PRO A O 1
ATOM 2713 N N . ALA A 1 348 ? -16.023 6.744 20.447 1.00 98.88 348 ALA A N 1
ATOM 2714 C CA . ALA A 1 348 ? -14.757 6.038 20.257 1.00 98.88 348 ALA A CA 1
ATOM 2715 C C . ALA A 1 348 ? -13.607 7.019 20.035 1.00 98.88 348 ALA A C 1
ATOM 2717 O O . ALA A 1 348 ? -12.617 6.964 20.755 1.00 98.88 348 ALA A O 1
ATOM 2718 N N . LEU A 1 349 ? -13.774 7.968 19.106 1.00 98.88 349 LEU A N 1
ATOM 2719 C CA . LEU A 1 349 ? -12.770 8.998 18.837 1.00 98.88 349 LEU A CA 1
ATOM 2720 C C . LEU A 1 349 ? -12.464 9.822 20.089 1.00 98.88 349 LEU A C 1
ATOM 2722 O O . LEU A 1 349 ? -11.301 10.038 20.410 1.00 98.88 349 LEU A O 1
ATOM 2726 N N . TYR A 1 350 ? -13.487 10.249 20.830 1.00 98.88 350 TYR A N 1
ATOM 2727 C CA . TYR A 1 350 ? -13.276 11.034 22.042 1.00 98.88 350 TYR A CA 1
ATOM 2728 C C . TYR A 1 350 ? -12.560 10.242 23.124 1.00 98.88 350 TYR A C 1
ATOM 2730 O O . TYR A 1 350 ? -11.659 10.773 23.765 1.00 98.88 350 TYR A O 1
ATOM 2738 N N . SER A 1 351 ? -12.924 8.974 23.311 1.00 98.88 351 SER A N 1
ATOM 2739 C CA . SER A 1 351 ? -12.236 8.124 24.273 1.00 98.88 351 SER A CA 1
ATOM 2740 C C . SER A 1 351 ? -10.777 7.886 23.870 1.00 98.88 351 SER A C 1
ATOM 2742 O O . SER A 1 351 ? -9.897 7.977 24.722 1.00 98.88 351 SER A O 1
ATOM 2744 N N . THR A 1 352 ? -10.486 7.705 22.577 1.00 98.88 352 THR A N 1
ATOM 2745 C CA . THR A 1 352 ? -9.111 7.637 22.057 1.00 98.88 352 THR A CA 1
ATOM 2746 C C . THR A 1 352 ? -8.332 8.931 22.301 1.00 98.88 352 THR A C 1
ATOM 2748 O O . THR A 1 352 ? -7.205 8.875 22.791 1.00 98.88 352 THR A O 1
ATOM 2751 N N . LEU A 1 353 ? -8.916 10.096 22.006 1.00 98.81 353 LEU A N 1
ATOM 27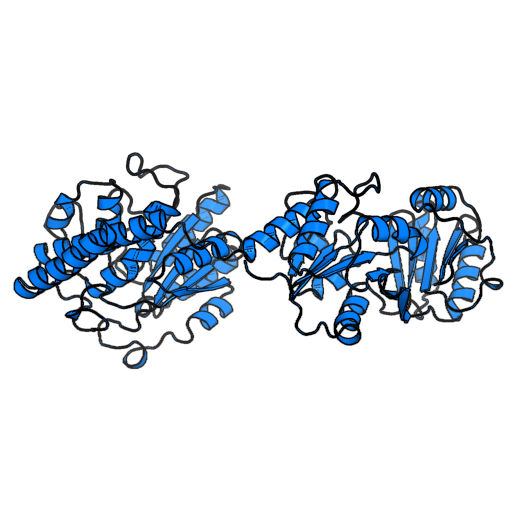52 C CA . LEU A 1 353 ? -8.278 11.401 22.215 1.00 98.81 353 LEU A CA 1
ATOM 2753 C C . LEU A 1 353 ? -8.015 11.681 23.704 1.00 98.81 353 LEU A C 1
ATOM 2755 O O . LEU A 1 353 ? -6.936 12.166 24.053 1.00 98.81 353 LEU A O 1
ATOM 2759 N N . ALA A 1 354 ? -8.949 11.314 24.585 1.00 98.81 354 ALA A N 1
ATOM 2760 C CA . ALA A 1 354 ? -8.778 11.409 26.033 1.00 98.81 354 ALA A CA 1
ATOM 2761 C C . ALA A 1 354 ? -7.656 10.490 26.543 1.00 98.81 354 ALA A C 1
ATOM 2763 O O . ALA A 1 354 ? -6.789 10.923 27.300 1.00 98.81 354 ALA A O 1
ATOM 2764 N N . GLU A 1 355 ? -7.617 9.232 26.090 1.00 98.56 355 GLU A N 1
ATOM 2765 C CA . GLU A 1 355 ? -6.527 8.296 26.403 1.00 98.56 355 GLU A CA 1
ATOM 2766 C C . GLU A 1 355 ? -5.174 8.786 25.876 1.00 98.56 355 GLU A C 1
ATOM 2768 O O . GLU A 1 355 ? -4.145 8.587 26.524 1.00 98.56 355 GLU A O 1
ATOM 2773 N N . ARG A 1 356 ? -5.159 9.462 24.721 1.00 98.19 356 ARG A N 1
ATOM 2774 C CA . ARG A 1 356 ? -3.940 10.034 24.138 1.00 98.19 356 ARG A CA 1
ATOM 2775 C C . ARG A 1 356 ? -3.506 11.336 24.820 1.00 98.19 356 ARG A C 1
ATOM 2777 O O . ARG A 1 356 ? -2.353 11.733 24.664 1.00 98.19 356 ARG A O 1
ATOM 2784 N N . GLY A 1 357 ? -4.385 11.958 25.608 1.00 98.38 357 GLY A N 1
ATOM 2785 C CA . GLY A 1 357 ? -4.094 13.130 26.435 1.00 98.38 357 GLY A CA 1
ATOM 2786 C C . GLY A 1 357 ? -4.444 14.481 25.807 1.00 98.38 357 GLY A C 1
ATOM 2787 O O . GLY A 1 357 ? -3.916 15.492 26.260 1.00 98.38 357 GLY A O 1
ATOM 2788 N N . PHE A 1 358 ? -5.307 14.523 24.786 1.00 98.44 358 PHE A N 1
ATOM 2789 C CA . PHE A 1 358 ? -5.783 15.784 24.190 1.00 98.44 358 PHE A CA 1
ATOM 2790 C C . PHE A 1 358 ? -6.684 16.585 25.143 1.00 98.44 358 PHE A C 1
ATOM 2792 O O . PHE A 1 358 ? -6.742 17.811 25.065 1.00 98.44 358 PHE A O 1
ATOM 2799 N N . PHE A 1 359 ? -7.388 15.896 26.040 1.00 98.31 359 PHE A N 1
ATOM 2800 C CA . PHE A 1 359 ? -8.215 16.473 27.099 1.00 98.31 359 PHE A CA 1
ATOM 2801 C C . PHE A 1 359 ? -8.406 15.453 28.241 1.00 98.31 359 PHE A C 1
ATOM 2803 O O . PHE A 1 359 ? -8.102 14.270 28.052 1.00 98.31 359 PHE A O 1
ATOM 2810 N N . PRO A 1 360 ? -8.869 15.880 29.433 1.00 98.12 360 PRO A N 1
ATOM 2811 C CA . PRO A 1 360 ? -9.076 14.987 30.575 1.00 98.12 360 PRO A CA 1
ATOM 2812 C C . PRO A 1 360 ? -10.132 13.905 30.302 1.00 98.12 360 PRO A C 1
ATOM 2814 O O . PRO A 1 360 ? -11.122 14.150 29.613 1.00 98.12 360 PRO A O 1
ATOM 2817 N N . LYS A 1 361 ? -9.954 12.707 30.871 1.00 98.00 361 LYS A N 1
ATOM 2818 C CA . LYS A 1 361 ? -10.872 11.568 30.661 1.00 98.00 361 LYS A CA 1
ATOM 2819 C C . LYS A 1 361 ? -12.255 11.805 31.263 1.00 98.00 361 LYS A C 1
ATOM 2821 O O . LYS A 1 361 ? -13.240 11.265 30.773 1.00 98.00 361 LYS A O 1
ATOM 2826 N N . GLU A 1 362 ? -12.336 12.645 32.286 1.00 97.88 362 GLU A N 1
ATOM 2827 C CA . GLU A 1 362 ? -13.565 13.011 32.986 1.00 97.88 362 GLU A CA 1
ATOM 2828 C C . GLU A 1 362 ? -14.575 13.709 32.059 1.00 97.88 362 GLU A C 1
ATOM 2830 O O . GLU A 1 362 ? -15.783 13.606 32.272 1.00 97.88 362 GLU A O 1
ATOM 2835 N N . GLU A 1 363 ? -14.103 14.350 30.980 1.00 98.12 363 GLU A N 1
ATOM 2836 C CA . GLU A 1 363 ? -14.962 14.957 29.954 1.00 98.12 363 GLU A CA 1
ATOM 2837 C C . GLU A 1 363 ? -15.908 13.933 29.306 1.00 98.12 363 GLU A C 1
ATOM 2839 O O . GLU A 1 363 ? -17.017 14.290 28.902 1.00 98.12 363 GLU A O 1
ATOM 2844 N N . LEU A 1 364 ? -15.524 12.647 29.256 1.00 98.44 364 LEU A N 1
ATOM 2845 C CA . LEU A 1 364 ? -16.350 11.574 28.690 1.00 98.44 364 LEU A CA 1
ATOM 2846 C C . LEU A 1 364 ? -17.707 11.455 29.399 1.00 98.44 364 LEU A C 1
ATOM 2848 O O . LEU A 1 364 ? -18.714 11.218 28.735 1.00 98.44 364 LEU A O 1
ATOM 2852 N N . GLN A 1 365 ? -17.769 11.702 30.712 1.00 98.19 365 GLN A N 1
ATOM 2853 C CA . GLN A 1 365 ? -19.017 11.663 31.491 1.00 98.19 365 GLN A CA 1
ATOM 2854 C C . GLN A 1 365 ? -19.973 12.821 31.157 1.00 98.19 365 GLN A C 1
ATOM 2856 O O . GLN A 1 365 ? -21.151 12.776 31.512 1.00 98.19 365 GLN A O 1
ATOM 2861 N N . SER A 1 366 ? -19.483 13.855 30.469 1.00 97.75 366 SER A N 1
ATOM 2862 C CA . SER A 1 366 ? -20.269 15.017 30.042 1.00 97.75 366 SER A CA 1
ATOM 2863 C C . SER A 1 366 ? -20.669 14.965 28.565 1.00 97.75 366 SER A C 1
ATOM 2865 O O . SER A 1 366 ? -21.191 15.948 28.035 1.00 97.75 366 SER A O 1
ATOM 2867 N N . LEU A 1 367 ? -20.457 13.829 27.888 1.00 98.38 367 LEU A N 1
ATOM 2868 C CA . LEU A 1 367 ? -20.874 13.620 26.503 1.00 98.38 367 LEU A CA 1
ATOM 2869 C C . LEU A 1 367 ? -22.339 14.047 26.292 1.00 98.38 367 LEU A C 1
ATOM 2871 O O . LEU A 1 367 ? -23.231 13.636 27.028 1.00 98.38 367 LEU A O 1
ATOM 2875 N N . ARG A 1 368 ? -22.593 14.841 25.241 1.00 97.81 368 ARG A N 1
ATOM 2876 C CA . ARG A 1 368 ? -23.926 15.345 24.836 1.00 97.81 368 ARG A CA 1
ATOM 2877 C C . ARG A 1 368 ? -24.615 16.288 25.833 1.00 97.81 368 ARG A C 1
ATOM 2879 O O . ARG A 1 368 ? -25.719 16.745 25.534 1.00 97.81 368 ARG A O 1
ATOM 2886 N N . HIS A 1 369 ? -24.007 16.629 26.970 1.00 97.12 369 HIS A N 1
ATOM 2887 C CA . HIS A 1 369 ? -24.576 17.629 27.871 1.00 97.12 369 HIS A CA 1
ATOM 2888 C C . HIS A 1 369 ? -24.472 19.041 27.278 1.00 97.12 369 HIS A C 1
ATOM 2890 O O . HIS A 1 369 ? -23.528 19.384 26.564 1.00 97.12 369 HIS A O 1
ATOM 2896 N N . ILE A 1 370 ? -25.459 19.885 27.584 1.00 96.44 370 ILE A N 1
ATOM 2897 C CA . ILE A 1 370 ? -25.467 21.277 27.131 1.00 96.44 370 ILE A CA 1
ATOM 2898 C C . ILE A 1 370 ? -24.239 22.022 27.671 1.00 96.44 370 ILE A C 1
ATOM 2900 O O . ILE A 1 370 ? -23.954 21.984 28.865 1.00 96.44 370 ILE A O 1
ATOM 2904 N N . GLY A 1 371 ? -23.506 22.690 26.779 1.00 94.19 371 GLY A N 1
ATOM 2905 C CA . GLY A 1 371 ? -22.291 23.432 27.129 1.00 94.19 371 GLY A CA 1
ATOM 2906 C C . GLY A 1 371 ? -21.049 22.574 27.397 1.00 94.19 371 GLY A C 1
ATOM 2907 O O . GLY A 1 371 ? -19.997 23.144 27.669 1.00 94.19 371 GLY A O 1
ATOM 2908 N N . ALA A 1 372 ? -21.139 21.243 27.309 1.00 95.94 372 ALA A N 1
ATOM 2909 C CA . ALA A 1 372 ? -19.976 20.368 27.431 1.00 95.94 372 ALA A CA 1
ATOM 2910 C C . ALA A 1 372 ? -19.076 20.433 26.189 1.00 95.94 372 ALA A C 1
ATOM 2912 O O . ALA A 1 372 ? -19.528 20.772 25.092 1.00 95.94 372 ALA A O 1
ATOM 2913 N N . LEU A 1 373 ? -17.808 20.050 26.344 1.00 96.81 373 LEU A N 1
ATOM 2914 C CA . LEU A 1 373 ? -16.861 19.967 25.233 1.00 96.81 373 LEU A CA 1
ATOM 2915 C C . LEU A 1 373 ? -17.302 18.917 24.197 1.00 96.81 373 LEU A C 1
ATOM 2917 O O . LEU A 1 373 ? -17.338 19.188 22.996 1.00 96.81 373 LEU A O 1
ATOM 2921 N N . LEU A 1 374 ? -17.672 17.721 24.666 1.00 98.25 374 LEU A N 1
ATOM 2922 C CA . LEU A 1 374 ? -17.916 16.552 23.821 1.00 98.25 374 LEU A CA 1
ATOM 2923 C C . LEU A 1 374 ? -19.354 16.510 23.283 1.00 98.25 374 LEU A C 1
ATOM 2925 O O . LEU A 1 374 ? -20.300 16.099 23.960 1.00 98.25 374 LEU A O 1
ATOM 2929 N N . GLN A 1 375 ? -19.507 16.912 22.022 1.00 97.62 375 GLN A N 1
ATOM 2930 C CA . GLN A 1 375 ? -20.787 16.952 21.311 1.00 97.62 375 GLN A CA 1
ATOM 2931 C C . GLN A 1 375 ? -21.214 15.574 20.784 1.00 97.62 375 GLN A C 1
ATOM 2933 O O . GLN A 1 375 ? -20.405 14.664 20.638 1.00 97.62 375 GLN A O 1
ATOM 2938 N N . GLY A 1 376 ? -22.499 15.405 20.451 1.00 97.19 376 GLY A N 1
ATOM 2939 C CA . GLY A 1 376 ? -23.045 14.112 20.008 1.00 97.19 376 GLY A CA 1
ATOM 2940 C C . GLY A 1 376 ? -22.461 13.545 18.707 1.00 97.19 376 GLY A C 1
ATOM 2941 O O . GLY A 1 376 ? -22.592 12.338 18.492 1.00 97.19 376 GLY A O 1
ATOM 2942 N N . HIS A 1 377 ? -21.831 14.402 17.904 1.00 98.38 377 HIS A N 1
ATOM 2943 C CA . HIS A 1 377 ? -21.000 14.100 16.738 1.00 98.38 377 HIS A CA 1
ATOM 2944 C C . HIS A 1 377 ? -19.732 14.978 16.797 1.00 98.38 377 HIS A C 1
ATOM 2946 O O . HIS A 1 377 ? -19.794 16.024 17.457 1.00 98.38 377 HIS A O 1
ATOM 2952 N N . PRO A 1 378 ? -18.612 14.591 16.147 1.00 97.62 378 PRO A N 1
ATOM 2953 C CA . PRO A 1 378 ? -17.371 15.358 16.150 1.00 97.62 378 PRO A CA 1
ATOM 2954 C C . PRO A 1 378 ? -17.598 16.810 15.745 1.00 97.62 378 PRO A C 1
ATOM 2956 O O . PRO A 1 378 ? -18.383 17.101 14.843 1.00 97.62 378 PRO A O 1
ATOM 2959 N N . CYS A 1 379 ? -16.894 17.713 16.418 1.00 95.81 379 CYS A N 1
ATOM 2960 C CA . CYS A 1 379 ? -16.899 19.138 16.136 1.00 95.81 379 CYS A CA 1
ATOM 2961 C C . CYS A 1 379 ? -15.464 19.659 16.196 1.00 95.81 379 CYS A C 1
ATOM 2963 O O . CYS A 1 379 ? -14.740 19.326 17.132 1.00 95.81 379 CYS A O 1
ATOM 2965 N N . ILE A 1 380 ? -15.078 20.511 15.243 1.00 95.31 380 ILE A N 1
ATOM 2966 C CA . ILE A 1 380 ? -13.723 21.090 15.142 1.00 95.31 380 ILE A CA 1
ATOM 2967 C C . ILE A 1 380 ? -13.276 21.893 16.375 1.00 95.31 380 ILE A C 1
ATOM 2969 O O . ILE A 1 380 ? -12.101 22.202 16.520 1.00 95.31 380 ILE A O 1
ATOM 2973 N N . HIS A 1 381 ? -14.197 22.253 17.273 1.00 94.31 381 HIS A N 1
ATOM 2974 C CA . HIS A 1 381 ? -13.860 22.922 18.534 1.00 94.31 381 HIS A CA 1
ATOM 2975 C C . HIS A 1 381 ? -13.250 21.978 19.582 1.00 94.31 381 HIS A C 1
ATOM 2977 O O . HIS A 1 381 ? -12.759 22.444 20.608 1.00 94.31 381 HIS A O 1
ATOM 2983 N N . ILE A 1 382 ? -13.293 20.663 19.352 1.00 97.62 382 ILE A N 1
ATOM 2984 C CA . ILE A 1 382 ? -12.706 19.658 20.238 1.00 97.62 382 ILE A CA 1
ATOM 2985 C C . ILE A 1 382 ? -11.235 19.454 19.834 1.00 97.62 382 ILE A C 1
ATOM 2987 O O . ILE A 1 382 ? -10.975 19.124 18.674 1.00 97.62 382 ILE A O 1
ATOM 2991 N N . PRO A 1 383 ? -10.262 19.601 20.755 1.00 97.50 383 PRO A N 1
ATOM 2992 C CA . PRO A 1 383 ? -8.851 19.385 20.446 1.00 97.50 383 PRO A CA 1
ATOM 2993 C C . PRO A 1 383 ? -8.593 18.005 19.825 1.00 97.50 383 PRO A C 1
ATOM 2995 O O . PRO A 1 383 ? -8.978 16.982 20.390 1.00 97.50 383 PRO A O 1
ATOM 2998 N N . GLY A 1 384 ? -7.927 17.985 18.667 1.00 96.31 384 GLY A N 1
ATOM 2999 C CA . GLY A 1 384 ? -7.613 16.760 17.923 1.00 96.31 384 GLY A CA 1
ATOM 3000 C C . GLY A 1 384 ? -8.701 16.281 16.952 1.00 96.31 384 GLY A C 1
ATOM 3001 O O . GLY A 1 384 ? -8.507 15.247 16.316 1.00 96.31 384 GLY A O 1
ATOM 3002 N N . VAL A 1 385 ? -9.820 17.005 16.810 1.00 98.25 385 VAL A N 1
ATOM 3003 C CA . VAL A 1 385 ? -10.859 16.726 15.803 1.00 98.25 385 VAL A CA 1
ATOM 3004 C C . VAL A 1 385 ? -10.655 17.600 14.565 1.00 98.25 385 VAL A C 1
ATOM 3006 O O . VAL A 1 385 ? -10.763 18.820 14.632 1.00 98.25 385 VAL A O 1
ATOM 3009 N N . ASP A 1 386 ? -10.412 16.966 13.416 1.00 97.06 386 ASP A N 1
ATOM 3010 C CA . ASP A 1 386 ? -10.100 17.654 12.153 1.00 97.06 386 ASP A CA 1
ATOM 3011 C C . ASP A 1 386 ? -11.322 18.160 11.376 1.00 97.06 386 ASP A C 1
ATOM 3013 O O . ASP A 1 386 ? -11.206 19.047 10.533 1.00 97.06 386 ASP A O 1
ATOM 3017 N N . MET A 1 387 ? -12.500 17.586 11.624 1.00 97.56 387 MET A N 1
ATOM 3018 C CA . MET A 1 387 ? -13.717 17.897 10.877 1.00 97.56 387 MET A CA 1
ATOM 3019 C C . MET A 1 387 ? -14.953 17.730 11.753 1.00 97.56 387 MET A C 1
ATOM 3021 O O . MET A 1 387 ? -15.072 16.762 12.507 1.00 97.56 387 MET A O 1
ATOM 3025 N N . SER A 1 388 ? -15.909 18.643 11.597 1.00 98.38 388 SER A N 1
ATOM 3026 C CA . SER A 1 388 ? -17.256 18.456 12.124 1.00 98.38 388 SER A CA 1
ATOM 3027 C C . SER A 1 388 ? -18.002 17.474 11.225 1.00 98.38 388 SER A C 1
ATOM 3029 O O . SER A 1 388 ? -18.281 17.796 10.073 1.00 98.38 388 SER A O 1
ATOM 3031 N N . SER A 1 389 ? -18.313 16.281 11.723 1.00 97.19 389 SER A N 1
ATOM 3032 C CA . SER A 1 389 ? -19.014 15.238 10.961 1.00 97.19 389 SER A CA 1
ATOM 3033 C C . SER A 1 389 ? -20.346 14.873 11.617 1.00 97.19 389 SER A C 1
ATOM 3035 O O . SER A 1 389 ? -20.706 15.405 12.664 1.00 97.19 389 SER A O 1
ATOM 3037 N N . GLY A 1 390 ? -21.126 13.996 10.984 1.00 94.44 390 GLY A N 1
ATOM 3038 C CA . GLY A 1 390 ? -22.419 13.531 11.499 1.00 94.44 390 GLY A CA 1
ATOM 3039 C C . GLY A 1 390 ? -23.439 13.300 10.393 1.00 94.44 390 GLY A C 1
ATOM 3040 O O . GLY A 1 390 ? -24.155 12.305 10.432 1.00 94.44 390 GLY A O 1
ATOM 3041 N N . SER A 1 391 ? -23.430 14.155 9.367 1.00 98.00 391 SER A N 1
ATOM 3042 C CA . SER A 1 391 ? -24.040 13.821 8.080 1.00 98.00 391 SER A CA 1
ATOM 3043 C C . SER A 1 391 ? -23.119 12.840 7.362 1.00 98.00 391 SER A C 1
ATOM 3045 O O . SER A 1 391 ? -21.986 13.196 7.030 1.00 98.00 391 SER A O 1
ATOM 3047 N N . LEU A 1 392 ? -23.584 11.604 7.184 1.00 98.19 392 LEU A N 1
ATOM 3048 C CA . LEU A 1 392 ? -22.800 10.532 6.570 1.00 98.19 392 LEU A CA 1
ATOM 3049 C C . LEU A 1 392 ? -22.408 10.896 5.129 1.00 98.19 392 LEU A C 1
ATOM 3051 O O . LEU A 1 392 ? -23.063 11.708 4.479 1.00 98.19 392 LEU A O 1
ATOM 3055 N N . GLY A 1 393 ? -21.279 10.361 4.670 1.00 97.56 393 GLY A N 1
ATOM 3056 C CA . GLY A 1 393 ? -20.730 10.580 3.331 1.00 97.56 393 GLY A CA 1
ATOM 3057 C C . GLY A 1 393 ? -19.910 11.866 3.174 1.00 97.56 393 GLY A C 1
ATOM 3058 O O . GLY A 1 393 ? -19.083 11.953 2.270 1.00 97.56 393 GLY A O 1
ATOM 3059 N N . GLN A 1 394 ? -20.056 12.848 4.071 1.00 98.50 394 GLN A N 1
ATOM 3060 C CA . GLN A 1 394 ? -19.349 14.131 3.948 1.00 98.50 394 GLN A CA 1
ATOM 3061 C C . GLN A 1 394 ? -17.886 14.093 4.397 1.00 98.50 394 GLN A C 1
ATOM 3063 O O . GLN A 1 394 ? -17.055 14.841 3.875 1.00 98.50 394 GLN A O 1
ATOM 3068 N N . GLY A 1 395 ? -17.553 13.238 5.369 1.00 98.56 395 GLY A N 1
ATOM 3069 C CA . GLY A 1 395 ? -16.217 13.206 5.962 1.00 98.56 395 GLY A CA 1
ATOM 3070 C C . GLY A 1 395 ? -15.133 12.815 4.958 1.00 98.56 395 GLY A C 1
ATOM 3071 O O . GLY A 1 395 ? -14.094 13.470 4.907 1.00 98.56 395 GLY A O 1
ATOM 3072 N N . ILE A 1 396 ? -15.387 11.824 4.100 1.00 98.69 396 ILE A N 1
ATOM 3073 C CA . ILE A 1 396 ? -14.431 11.427 3.054 1.00 98.69 396 ILE A CA 1
ATOM 3074 C C . ILE A 1 396 ? -14.165 12.547 2.039 1.00 98.69 396 ILE A C 1
ATOM 3076 O O . ILE A 1 396 ? -13.021 12.723 1.622 1.00 98.69 396 ILE A O 1
ATOM 3080 N N . SER A 1 397 ? -15.165 13.365 1.688 1.00 98.69 397 SER A N 1
ATOM 3081 C CA . SER A 1 397 ? -14.947 14.530 0.819 1.00 98.69 397 SER A CA 1
ATOM 3082 C C . SER A 1 397 ? -14.022 15.557 1.481 1.00 98.69 397 SER A C 1
ATOM 3084 O O . SER A 1 397 ? -13.107 16.069 0.836 1.00 98.69 397 SER A O 1
ATOM 3086 N N . ALA A 1 398 ? -14.209 15.828 2.778 1.00 98.62 398 ALA A N 1
ATOM 3087 C CA . ALA A 1 398 ? -13.316 16.707 3.534 1.00 98.62 398 ALA A CA 1
ATOM 3088 C C . ALA A 1 398 ? -11.894 16.125 3.634 1.00 98.62 398 ALA A C 1
ATOM 3090 O O . ALA A 1 398 ? -10.919 16.849 3.436 1.00 98.62 398 ALA A O 1
ATOM 3091 N N . ALA A 1 399 ? -11.773 14.813 3.858 1.00 98.88 399 ALA A N 1
ATOM 3092 C CA . ALA A 1 399 ? -10.493 14.111 3.885 1.00 98.88 399 ALA A CA 1
ATOM 3093 C C . ALA A 1 399 ? -9.747 14.209 2.541 1.00 98.88 399 ALA A C 1
ATOM 3095 O O . ALA A 1 399 ? -8.545 14.468 2.530 1.00 98.88 399 ALA A O 1
ATOM 3096 N N . CYS A 1 400 ? -10.454 14.099 1.408 1.00 98.88 400 CYS A N 1
ATOM 3097 C CA . CYS A 1 400 ? -9.874 14.334 0.081 1.00 98.88 400 CYS A CA 1
ATOM 3098 C C . CYS A 1 400 ? -9.317 15.757 -0.055 1.00 98.88 400 CYS A C 1
ATOM 3100 O O . CYS A 1 400 ? -8.215 15.938 -0.567 1.00 98.88 400 CYS A O 1
ATOM 3102 N N . GLY A 1 401 ? -10.047 16.763 0.436 1.00 98.75 401 GLY A N 1
ATOM 3103 C CA . GLY A 1 401 ? -9.582 18.152 0.446 1.00 98.75 401 GLY A CA 1
ATOM 3104 C C . GLY A 1 401 ? -8.313 18.347 1.282 1.00 98.75 401 GLY A C 1
ATOM 3105 O O . GLY A 1 401 ? -7.369 18.989 0.825 1.00 98.75 401 GLY A O 1
ATOM 3106 N N . MET A 1 402 ? -8.256 17.743 2.473 1.00 98.69 402 MET A N 1
ATOM 3107 C CA . MET A 1 402 ? -7.065 17.769 3.333 1.00 98.69 402 MET A CA 1
ATOM 3108 C C . MET A 1 402 ? -5.865 17.076 2.671 1.00 98.69 402 MET A C 1
ATOM 3110 O O . MET A 1 402 ? -4.753 17.594 2.715 1.00 98.69 402 MET A O 1
ATOM 3114 N N . ALA A 1 403 ? -6.082 15.923 2.034 1.00 98.81 403 ALA A N 1
ATOM 3115 C CA . ALA A 1 403 ? -5.031 15.177 1.347 1.00 98.81 403 ALA A CA 1
ATOM 3116 C C . ALA A 1 403 ? -4.497 15.946 0.127 1.00 98.81 403 ALA A C 1
ATOM 3118 O O . ALA A 1 403 ? -3.282 16.053 -0.052 1.00 98.81 403 ALA A O 1
ATOM 3119 N N . LEU A 1 404 ? -5.390 16.555 -0.662 1.00 98.75 404 LEU A N 1
ATOM 3120 C CA . LEU A 1 404 ? -5.015 17.401 -1.792 1.00 98.75 404 LEU A CA 1
ATOM 3121 C C . LEU A 1 404 ? -4.190 18.614 -1.343 1.00 98.75 404 LEU A C 1
ATOM 3123 O O . LEU A 1 404 ? -3.151 18.880 -1.943 1.00 98.75 404 LEU A O 1
ATOM 3127 N N . ALA A 1 405 ? -4.604 19.303 -0.273 1.00 98.44 405 ALA A N 1
ATOM 3128 C CA . ALA A 1 405 ? -3.815 20.381 0.325 1.00 98.44 405 ALA A CA 1
ATOM 3129 C C . ALA A 1 405 ? -2.404 19.902 0.707 1.00 98.44 405 ALA A C 1
ATOM 3131 O O . ALA A 1 405 ? -1.422 20.540 0.339 1.00 98.44 405 ALA A O 1
ATOM 3132 N N . GLY A 1 406 ? -2.284 18.729 1.338 1.00 95.31 406 GLY A N 1
ATOM 3133 C CA . GLY A 1 406 ? -0.986 18.139 1.672 1.00 95.31 406 GLY A CA 1
ATOM 3134 C C . GLY A 1 406 ? -0.089 17.921 0.458 1.00 95.31 406 GLY A C 1
ATOM 3135 O O . GLY A 1 406 ? 1.086 18.275 0.501 1.00 95.31 406 GLY A O 1
ATOM 3136 N N . LYS A 1 407 ? -0.640 17.419 -0.656 1.00 91.69 407 LYS A N 1
ATOM 3137 C CA . LYS A 1 407 ? 0.131 17.258 -1.900 1.00 91.69 407 LYS A CA 1
ATOM 3138 C C . LYS A 1 407 ? 0.528 18.599 -2.516 1.00 91.69 407 LYS A C 1
ATOM 3140 O O . LYS A 1 407 ? 1.658 18.731 -2.974 1.00 91.69 407 LYS A O 1
ATOM 3145 N N . MET A 1 408 ? -0.366 19.591 -2.513 1.00 95.50 408 MET A N 1
ATOM 3146 C CA . MET A 1 408 ? -0.070 20.938 -3.023 1.00 95.50 408 MET A CA 1
ATOM 3147 C C . MET A 1 408 ? 1.065 21.613 -2.244 1.00 95.50 408 MET A C 1
ATOM 3149 O O . MET A 1 408 ? 1.900 22.290 -2.842 1.00 95.50 408 MET A O 1
ATOM 3153 N N . ASP A 1 409 ? 1.127 21.371 -0.936 1.00 92.19 409 ASP A N 1
ATOM 3154 C CA . ASP A 1 409 ? 2.146 21.926 -0.045 1.00 92.19 409 ASP A CA 1
ATOM 3155 C C . ASP A 1 409 ? 3.423 21.067 0.034 1.00 92.19 409 ASP A C 1
ATOM 3157 O O . ASP A 1 409 ? 4.359 21.424 0.750 1.00 92.19 409 ASP A O 1
ATOM 3161 N N . ASN A 1 410 ? 3.495 19.941 -0.692 1.00 88.06 410 ASN A N 1
ATOM 3162 C CA . ASN A 1 410 ? 4.541 18.914 -0.547 1.00 88.06 410 ASN A CA 1
ATOM 3163 C C . ASN A 1 410 ? 4.741 18.462 0.914 1.00 88.06 410 ASN A C 1
ATOM 3165 O O . ASN A 1 410 ? 5.858 18.186 1.355 1.00 88.06 410 ASN A O 1
ATOM 3169 N N . ALA A 1 411 ? 3.657 18.417 1.684 1.00 87.50 411 ALA A N 1
ATOM 3170 C CA . ALA A 1 411 ? 3.685 18.004 3.073 1.00 87.50 411 ALA A CA 1
ATOM 3171 C C . ALA A 1 411 ? 3.769 16.476 3.191 1.00 87.50 411 ALA A C 1
ATOM 3173 O O . ALA A 1 411 ? 3.157 15.740 2.419 1.00 87.50 411 ALA A O 1
ATOM 3174 N N . ALA A 1 412 ? 4.500 16.000 4.200 1.00 87.31 412 ALA A N 1
ATOM 3175 C CA . ALA A 1 412 ? 4.716 14.570 4.424 1.00 87.31 412 ALA A CA 1
ATOM 3176 C C . ALA A 1 412 ? 3.546 13.861 5.135 1.00 87.31 412 ALA A C 1
ATOM 3178 O O . ALA A 1 412 ? 3.546 12.634 5.215 1.00 87.31 412 ALA A O 1
ATOM 3179 N N . TYR A 1 413 ? 2.574 14.609 5.672 1.00 93.69 413 TYR A N 1
ATOM 3180 C CA . TYR A 1 413 ? 1.495 14.032 6.472 1.00 93.69 413 TYR A CA 1
ATOM 3181 C C . TYR A 1 413 ? 0.541 13.167 5.641 1.00 93.69 413 TYR A C 1
ATOM 3183 O O . TYR A 1 413 ? 0.269 13.424 4.462 1.00 93.69 413 TYR A O 1
ATOM 3191 N N . LYS A 1 414 ? -0.044 12.173 6.306 1.00 97.81 414 LYS A N 1
ATOM 3192 C CA . LYS A 1 414 ? -1.138 11.346 5.804 1.00 97.81 414 LYS A CA 1
ATOM 3193 C C . LYS A 1 414 ? -2.481 11.844 6.334 1.00 97.81 414 LYS A C 1
ATOM 3195 O O . LYS A 1 414 ? -2.592 12.462 7.398 1.00 97.81 414 LYS A O 1
ATOM 3200 N N . VAL A 1 415 ? -3.529 11.548 5.576 1.00 98.88 415 VAL A N 1
ATOM 3201 C CA . VAL A 1 415 ? -4.917 11.766 5.977 1.00 98.88 415 VAL A CA 1
ATOM 3202 C C . VAL A 1 415 ? -5.613 10.418 6.044 1.00 98.88 415 VAL A C 1
ATOM 3204 O O . VAL A 1 415 ? -5.666 9.681 5.062 1.00 98.88 415 VAL A O 1
ATOM 3207 N N . TYR A 1 416 ? -6.170 10.112 7.207 1.00 98.94 416 TYR A N 1
ATOM 3208 C CA . TYR A 1 416 ? -6.966 8.919 7.446 1.00 98.94 416 TYR A CA 1
ATOM 3209 C C . TYR A 1 416 ? -8.441 9.301 7.520 1.00 98.94 416 TYR A C 1
ATOM 3211 O O . TYR A 1 416 ? -8.806 10.331 8.092 1.00 98.94 416 TYR A O 1
ATOM 3219 N N . THR A 1 417 ? -9.321 8.463 6.988 1.00 98.88 417 THR A N 1
ATOM 3220 C CA . THR A 1 417 ? -10.758 8.610 7.221 1.00 98.88 417 THR A CA 1
ATOM 3221 C C . THR A 1 417 ? -11.406 7.270 7.505 1.00 98.88 417 THR A C 1
ATOM 3223 O O . THR A 1 417 ? -11.086 6.278 6.862 1.00 98.88 417 THR A O 1
ATOM 3226 N N . ILE A 1 418 ? -12.295 7.227 8.497 1.00 98.94 418 ILE A N 1
ATOM 3227 C CA . ILE A 1 418 ? -13.027 6.011 8.865 1.00 98.94 418 ILE A CA 1
ATOM 3228 C C . ILE A 1 418 ? -14.487 6.193 8.465 1.00 98.94 418 ILE A C 1
ATOM 3230 O O . ILE A 1 418 ? -15.143 7.133 8.928 1.00 98.94 418 ILE A O 1
ATOM 3234 N N . LEU A 1 419 ? -14.984 5.280 7.635 1.00 98.88 419 LEU A N 1
ATOM 3235 C CA . LEU A 1 419 ? -16.349 5.243 7.128 1.00 98.88 419 LEU A CA 1
ATOM 3236 C C . LEU A 1 419 ? -17.108 4.042 7.690 1.00 98.88 419 LEU A C 1
ATOM 3238 O O . LEU A 1 419 ? -16.515 3.031 8.066 1.00 98.88 419 LEU A O 1
ATOM 3242 N N . GLY A 1 420 ? -18.432 4.144 7.735 1.00 98.75 420 GLY A N 1
ATOM 3243 C CA . GLY A 1 420 ? -19.312 2.996 7.938 1.00 98.75 420 GLY A CA 1
ATOM 3244 C C . GLY A 1 420 ? -19.618 2.278 6.625 1.00 98.75 420 GLY A C 1
ATOM 3245 O O . GLY A 1 420 ? -19.738 2.900 5.576 1.00 98.75 420 GLY A O 1
ATOM 3246 N N . ASP A 1 421 ? -19.830 0.974 6.693 1.00 98.00 421 ASP A N 1
ATOM 3247 C CA . ASP A 1 421 ? -20.377 0.176 5.594 1.00 98.00 421 ASP A CA 1
ATOM 3248 C C . ASP A 1 421 ? -21.793 0.595 5.158 1.00 98.00 421 ASP A C 1
ATOM 3250 O O . ASP A 1 421 ? -22.071 0.629 3.967 1.00 98.00 421 ASP A O 1
ATOM 3254 N N . GLY A 1 422 ? -22.669 1.002 6.080 1.00 98.00 422 GLY A N 1
ATOM 3255 C CA . GLY A 1 422 ? -23.942 1.647 5.707 1.00 98.00 422 GLY A CA 1
ATOM 3256 C C . GLY A 1 422 ? -23.774 3.082 5.182 1.00 98.00 422 GLY A C 1
ATOM 3257 O O . GLY A 1 422 ? -24.612 3.588 4.450 1.00 98.00 422 GLY A O 1
ATOM 3258 N N . GLU A 1 423 ? -22.675 3.762 5.528 1.00 98.62 423 GLU A N 1
ATOM 3259 C CA . GLU A 1 423 ? -22.403 5.129 5.054 1.00 98.62 423 GLU A CA 1
ATOM 3260 C C . GLU A 1 423 ? -21.975 5.160 3.584 1.00 98.62 423 GLU A C 1
ATOM 3262 O O . GLU A 1 423 ? -22.304 6.109 2.879 1.00 98.62 423 GLU A O 1
ATOM 3267 N N . ILE A 1 424 ? -21.276 4.132 3.096 1.00 98.69 424 ILE A N 1
ATOM 3268 C CA . ILE A 1 424 ? -20.844 4.072 1.690 1.00 98.69 424 ILE A CA 1
ATOM 3269 C C . ILE A 1 424 ? -21.996 3.826 0.700 1.00 98.69 424 ILE A C 1
ATOM 3271 O O . ILE A 1 424 ? -21.772 3.738 -0.506 1.00 98.69 424 ILE A O 1
ATOM 3275 N N . GLU A 1 425 ? -23.233 3.734 1.182 1.00 98.50 425 GLU A N 1
ATOM 3276 C CA . GLU A 1 425 ? -24.436 3.807 0.350 1.00 98.50 425 GLU A CA 1
ATOM 3277 C C . GLU A 1 425 ? -24.683 5.234 -0.177 1.00 98.50 425 GLU A C 1
ATOM 3279 O O . GLU A 1 425 ? -25.324 5.406 -1.214 1.00 98.50 425 GLU A O 1
ATOM 3284 N N . GLU A 1 426 ? -24.135 6.257 0.488 1.00 98.69 426 GLU A N 1
ATOM 3285 C CA . GLU A 1 426 ? -24.245 7.651 0.062 1.00 98.69 426 GLU A CA 1
ATOM 3286 C C . GLU A 1 426 ? -23.473 7.907 -1.239 1.00 98.69 426 GLU A C 1
ATOM 3288 O O . GLU A 1 426 ? -22.275 7.630 -1.352 1.00 98.69 426 GLU A O 1
ATOM 3293 N N . GLY A 1 427 ? -24.136 8.530 -2.219 1.00 98.56 427 GLY A N 1
ATOM 3294 C CA . GLY A 1 427 ? -23.529 8.869 -3.514 1.00 98.56 427 GLY A CA 1
ATOM 3295 C C . GLY A 1 427 ? -22.277 9.744 -3.385 1.00 98.56 427 GLY A C 1
ATOM 3296 O O . GLY A 1 427 ? -21.315 9.578 -4.135 1.00 98.56 427 GLY A O 1
ATOM 3297 N N . GLN A 1 428 ? -22.250 10.609 -2.369 1.00 98.06 428 GLN A N 1
ATOM 3298 C CA . GLN A 1 428 ? -21.132 11.506 -2.088 1.00 98.06 428 GLN A CA 1
ATOM 3299 C C . GLN A 1 428 ? -19.812 10.763 -1.809 1.00 98.06 428 GLN A C 1
ATOM 3301 O O . GLN A 1 428 ? -18.738 11.266 -2.151 1.00 98.06 428 GLN A O 1
ATOM 3306 N N . VAL A 1 429 ? -19.864 9.551 -1.242 1.00 98.88 429 VAL A N 1
ATOM 3307 C CA . VAL A 1 429 ? -18.662 8.730 -1.024 1.00 98.88 429 VAL A CA 1
ATOM 3308 C C . VAL A 1 429 ? -18.014 8.363 -2.355 1.00 98.88 429 VAL A C 1
ATOM 3310 O O . VAL A 1 429 ? -16.795 8.440 -2.499 1.00 98.88 429 VAL A O 1
ATOM 3313 N N . TRP A 1 430 ? -18.825 8.021 -3.352 1.00 98.81 430 TRP A N 1
ATOM 3314 C CA . TRP A 1 430 ? -18.355 7.623 -4.675 1.00 98.81 430 TRP A CA 1
ATOM 3315 C C . TRP A 1 430 ? -17.860 8.819 -5.494 1.00 98.81 430 TRP A C 1
ATOM 3317 O O . TRP A 1 430 ? -16.877 8.696 -6.224 1.00 98.81 430 TRP A O 1
ATOM 3327 N N . GLU A 1 431 ? -18.453 10.003 -5.318 1.00 98.88 431 GLU A N 1
ATOM 3328 C CA . GLU A 1 431 ? -17.892 11.254 -5.850 1.00 98.88 431 GLU A CA 1
ATOM 3329 C C . GLU A 1 431 ? -16.489 11.527 -5.287 1.00 98.88 431 GLU A C 1
ATOM 3331 O O . GLU A 1 431 ? -15.554 11.797 -6.046 1.00 98.88 431 GLU A O 1
ATOM 3336 N N . ALA A 1 432 ? -16.314 11.382 -3.969 1.00 98.88 432 ALA A N 1
ATOM 3337 C CA . ALA A 1 432 ? -15.010 11.516 -3.323 1.00 98.88 432 ALA A CA 1
ATOM 3338 C C . ALA A 1 432 ? -14.017 10.434 -3.787 1.00 98.88 432 ALA A C 1
ATOM 3340 O O . ALA A 1 432 ? -12.843 10.733 -4.004 1.00 98.88 432 ALA A O 1
ATOM 3341 N N . ALA A 1 433 ? -14.479 9.199 -4.008 1.00 98.88 433 ALA A N 1
ATOM 3342 C CA . ALA A 1 433 ? -13.649 8.116 -4.528 1.00 98.88 433 ALA A CA 1
ATOM 3343 C C . ALA A 1 433 ? -13.116 8.417 -5.940 1.00 98.88 433 ALA A C 1
ATOM 3345 O O . ALA A 1 433 ? -11.920 8.237 -6.182 1.00 98.88 433 ALA A O 1
ATOM 3346 N N . MET A 1 434 ? -13.960 8.935 -6.844 1.00 98.88 434 MET A N 1
ATOM 3347 C CA . MET A 1 434 ? -13.521 9.377 -8.179 1.00 98.88 434 MET A CA 1
ATOM 3348 C C . MET A 1 434 ? -12.500 10.510 -8.078 1.00 98.88 434 MET A C 1
ATOM 3350 O O . MET A 1 434 ? -11.468 10.480 -8.749 1.00 98.88 434 MET A O 1
ATOM 3354 N N . PHE A 1 435 ? -12.775 11.493 -7.217 1.00 98.88 435 PHE A N 1
ATOM 3355 C CA . PHE A 1 435 ? -11.895 12.634 -6.994 1.00 98.88 435 PHE A CA 1
ATOM 3356 C C . PHE A 1 435 ? -10.509 12.194 -6.504 1.00 98.88 435 PHE A C 1
ATOM 3358 O O . PHE A 1 435 ? -9.496 12.593 -7.073 1.00 98.88 435 PHE A O 1
ATOM 3365 N N . ALA A 1 436 ? -10.441 11.337 -5.485 1.00 98.81 436 ALA A N 1
ATOM 3366 C CA . ALA A 1 436 ? -9.170 10.916 -4.905 1.00 98.81 436 ALA A CA 1
ATOM 3367 C C . ALA A 1 436 ? -8.256 10.204 -5.912 1.00 98.81 436 ALA A C 1
ATOM 3369 O O . ALA A 1 436 ? -7.046 10.436 -5.915 1.00 98.81 436 ALA A O 1
ATOM 3370 N N . ASN A 1 437 ? -8.828 9.377 -6.792 1.00 98.25 437 ASN A N 1
ATOM 3371 C CA . ASN A 1 437 ? -8.076 8.734 -7.865 1.00 98.25 437 ASN A CA 1
ATOM 3372 C C . ASN A 1 437 ? -7.620 9.744 -8.930 1.00 98.25 437 ASN A C 1
ATOM 3374 O O . ASN A 1 437 ? -6.449 9.749 -9.300 1.00 98.25 437 ASN A O 1
ATOM 3378 N N . GLN A 1 438 ? -8.506 10.648 -9.369 1.00 98.44 438 GLN A N 1
ATOM 3379 C CA . GLN A 1 438 ? -8.184 11.690 -10.355 1.00 98.44 438 GLN A CA 1
ATOM 3380 C C . GLN A 1 438 ? -7.004 12.578 -9.927 1.00 98.44 438 GLN A C 1
ATOM 3382 O O . GLN A 1 438 ? -6.247 13.051 -10.776 1.00 98.44 438 GLN A O 1
ATOM 3387 N N . TYR A 1 439 ? -6.857 12.817 -8.623 1.00 97.62 439 TYR A N 1
ATOM 3388 C CA . TYR A 1 439 ? -5.777 13.625 -8.054 1.00 97.62 439 TYR A CA 1
ATOM 3389 C C . TYR A 1 439 ? -4.638 12.796 -7.451 1.00 97.62 439 TYR A C 1
ATOM 3391 O O . TYR A 1 439 ? -3.758 13.360 -6.798 1.00 97.62 439 TYR A O 1
ATOM 3399 N N . HIS A 1 440 ? -4.623 11.478 -7.683 1.00 94.62 440 HIS A N 1
ATOM 3400 C CA . HIS A 1 440 ? -3.568 10.574 -7.226 1.00 94.62 440 HIS A CA 1
ATOM 3401 C C . HIS A 1 440 ? -3.264 10.734 -5.729 1.00 94.62 440 HIS A C 1
ATOM 3403 O O . HIS A 1 440 ? -2.101 10.877 -5.350 1.00 94.62 440 HIS A O 1
ATOM 3409 N N . LEU A 1 441 ? -4.295 10.789 -4.878 1.00 98.19 441 LEU A N 1
ATOM 3410 C CA . LEU A 1 441 ? -4.163 11.068 -3.441 1.00 98.19 441 LEU A CA 1
ATOM 3411 C C . LEU A 1 441 ? -3.595 9.865 -2.665 1.00 98.19 441 LEU A C 1
ATOM 3413 O O . LEU A 1 441 ? -4.251 9.289 -1.807 1.00 98.19 441 LEU A O 1
ATOM 3417 N N . ASP A 1 442 ? -2.352 9.493 -2.953 1.00 93.88 442 ASP A N 1
ATOM 3418 C CA . ASP A 1 442 ? -1.566 8.460 -2.258 1.00 93.88 442 ASP A CA 1
ATOM 3419 C C . ASP A 1 442 ? -1.219 8.788 -0.800 1.00 93.88 442 ASP A C 1
ATOM 3421 O O . ASP A 1 442 ? -0.709 7.946 -0.061 1.00 93.88 442 ASP A O 1
ATOM 3425 N N . ASN A 1 443 ? -1.535 9.995 -0.339 1.00 97.19 443 ASN A N 1
ATOM 3426 C CA . ASN A 1 443 ? -1.509 10.369 1.067 1.00 97.19 443 ASN A CA 1
ATOM 3427 C C . ASN A 1 443 ? -2.865 10.207 1.786 1.00 97.19 443 ASN A C 1
ATOM 3429 O O . ASN A 1 443 ? -2.947 10.537 2.969 1.00 97.19 443 ASN A O 1
ATOM 3433 N N . LEU A 1 444 ? -3.899 9.682 1.115 1.00 98.88 444 LEU A N 1
ATOM 3434 C CA . LEU A 1 444 ? -5.213 9.377 1.689 1.00 98.88 444 LEU A CA 1
ATOM 3435 C C . LEU A 1 444 ? -5.392 7.868 1.923 1.00 98.88 444 LEU A C 1
ATOM 3437 O O . LEU A 1 444 ? -5.262 7.064 0.998 1.00 98.88 444 LEU A O 1
ATOM 3441 N N . VAL A 1 445 ? -5.776 7.504 3.150 1.00 98.94 445 VAL A N 1
ATOM 3442 C CA . VAL A 1 445 ? -6.170 6.140 3.532 1.00 98.94 445 VAL A CA 1
ATOM 3443 C C . VAL A 1 445 ? -7.606 6.154 4.059 1.00 98.94 445 VAL A C 1
ATOM 3445 O O . VAL A 1 445 ? -7.888 6.701 5.127 1.00 98.94 445 VAL A O 1
ATOM 3448 N N . ALA A 1 446 ? -8.530 5.550 3.314 1.00 98.88 446 ALA A N 1
ATOM 3449 C CA . ALA A 1 446 ? -9.913 5.353 3.737 1.00 98.88 446 ALA A CA 1
ATOM 3450 C C . ALA A 1 446 ? -10.083 3.963 4.360 1.00 98.88 446 ALA A C 1
ATOM 3452 O O . ALA A 1 446 ? -9.659 2.969 3.786 1.00 98.88 446 ALA A O 1
ATOM 3453 N N . ILE A 1 447 ? -10.718 3.880 5.524 1.00 98.94 447 ILE A N 1
ATOM 3454 C CA . ILE A 1 447 ? -10.957 2.634 6.254 1.00 98.94 447 ILE A CA 1
ATOM 3455 C C . ILE A 1 447 ? -12.465 2.433 6.336 1.00 98.94 447 ILE A C 1
ATOM 3457 O O . ILE A 1 447 ? -13.161 3.198 7.004 1.00 98.94 447 ILE A O 1
ATOM 3461 N N . VAL A 1 448 ? -12.980 1.415 5.654 1.00 98.94 448 VAL A N 1
ATOM 3462 C CA . VAL A 1 448 ? -14.403 1.064 5.685 1.00 98.94 448 VAL A CA 1
ATOM 3463 C C . VAL A 1 448 ? -14.622 0.032 6.780 1.00 98.94 448 VAL A C 1
ATOM 3465 O O . VAL A 1 448 ? -14.181 -1.109 6.655 1.00 98.94 448 VAL A O 1
ATOM 3468 N N . ASP A 1 449 ? -15.312 0.432 7.846 1.00 98.81 449 ASP A N 1
ATOM 3469 C CA . ASP A 1 449 ? -15.694 -0.441 8.953 1.00 98.81 449 ASP A CA 1
ATOM 3470 C C . ASP A 1 449 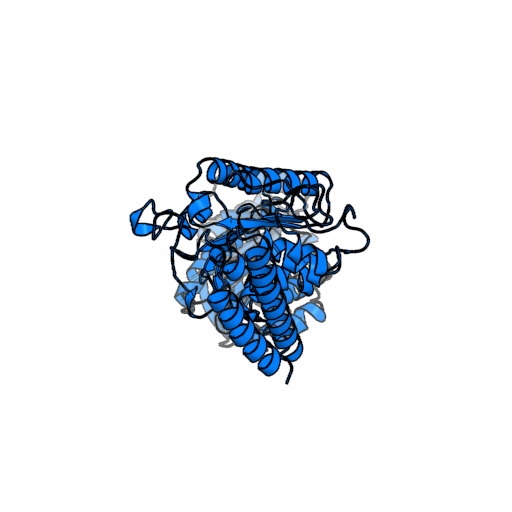? -16.862 -1.357 8.550 1.00 98.81 449 ASP A C 1
ATOM 3472 O O . ASP A 1 449 ? -18.030 -1.037 8.790 1.00 98.81 449 ASP A O 1
ATOM 3476 N N . ASN A 1 450 ? -16.529 -2.490 7.923 1.00 98.00 450 ASN A N 1
ATOM 3477 C CA . ASN A 1 450 ? -17.456 -3.517 7.452 1.00 98.00 450 ASN A CA 1
ATOM 3478 C C . ASN A 1 450 ? -17.852 -4.464 8.595 1.00 98.00 450 ASN A C 1
ATOM 3480 O O . ASN A 1 450 ? -17.284 -5.544 8.784 1.00 98.00 450 ASN A O 1
ATOM 3484 N N . ASN A 1 451 ? -18.834 -4.014 9.372 1.00 97.38 451 ASN A N 1
ATOM 3485 C CA . ASN A 1 451 ? -19.419 -4.714 10.513 1.00 97.38 451 ASN A CA 1
ATOM 3486 C C . ASN A 1 451 ? -20.744 -5.428 10.159 1.00 97.38 451 ASN A C 1
ATOM 3488 O O . ASN A 1 451 ? -21.300 -6.156 10.984 1.00 97.38 451 ASN A O 1
ATOM 3492 N N . GLY A 1 452 ? -21.263 -5.211 8.948 1.00 95.81 452 GLY A N 1
ATOM 3493 C CA . GLY A 1 452 ? -22.425 -5.869 8.359 1.00 95.81 452 GLY A CA 1
ATOM 3494 C C . GLY A 1 452 ? -23.791 -5.316 8.776 1.00 95.81 452 GLY A C 1
ATOM 3495 O O . GLY A 1 452 ? -24.809 -5.849 8.320 1.00 95.81 452 GLY A O 1
ATOM 3496 N N . LEU A 1 453 ? -23.857 -4.282 9.625 1.00 97.62 453 LEU A N 1
ATOM 3497 C CA . LEU A 1 453 ? -25.105 -3.794 10.222 1.00 97.62 453 LEU A CA 1
ATOM 3498 C C . LEU A 1 453 ? -25.267 -2.273 10.106 1.00 97.62 453 LEU A C 1
ATOM 3500 O O . LEU A 1 453 ? -24.382 -1.501 10.472 1.00 97.62 453 LEU A O 1
ATOM 3504 N N . GLN A 1 454 ? -26.487 -1.832 9.816 1.00 96.31 454 GLN A N 1
ATOM 3505 C CA . GLN A 1 454 ? -26.906 -0.428 9.864 1.00 96.31 454 GLN A CA 1
ATOM 3506 C C . GLN A 1 454 ? -28.057 -0.200 10.861 1.00 96.31 454 GLN A C 1
ATOM 3508 O O . GLN A 1 454 ? -28.211 -1.007 11.779 1.00 96.31 454 GLN A O 1
ATOM 3513 N N . ILE A 1 455 ? -28.778 0.929 10.776 1.00 96.12 455 ILE A N 1
ATOM 3514 C CA . ILE A 1 455 ? -29.859 1.281 11.723 1.00 96.12 455 ILE A CA 1
ATOM 3515 C C . ILE A 1 455 ? -30.973 0.230 11.679 1.00 96.12 455 ILE A C 1
ATOM 3517 O O . ILE A 1 455 ? -31.326 -0.332 12.714 1.00 96.12 455 ILE A O 1
ATOM 3521 N N . ASP A 1 456 ? -31.487 -0.046 10.480 1.00 95.69 456 ASP A N 1
ATOM 3522 C CA . ASP A 1 456 ? -32.713 -0.831 10.286 1.00 95.69 456 ASP A CA 1
ATOM 3523 C C . ASP A 1 456 ? -32.472 -2.336 10.093 1.00 95.69 456 ASP A C 1
ATOM 3525 O O . ASP A 1 456 ? -33.421 -3.097 9.919 1.00 95.69 456 ASP A O 1
ATOM 3529 N N . GLY A 1 457 ? -31.220 -2.803 10.143 1.00 96.12 457 GLY A N 1
ATOM 3530 C CA . GLY A 1 457 ? -30.923 -4.225 9.987 1.00 96.12 457 GLY A CA 1
ATOM 3531 C C . GLY A 1 457 ? -29.540 -4.524 9.430 1.00 96.12 457 GLY A C 1
ATOM 3532 O O . GLY A 1 457 ? -28.610 -3.719 9.525 1.00 96.12 457 GLY A O 1
ATOM 3533 N N . LYS A 1 458 ? -29.409 -5.716 8.842 1.00 96.62 458 LYS A N 1
ATOM 3534 C CA . LYS A 1 458 ? -28.218 -6.099 8.078 1.00 96.62 458 LYS A CA 1
ATOM 3535 C C . LYS A 1 458 ? -28.175 -5.342 6.757 1.00 96.62 458 LYS A C 1
ATOM 3537 O O . LYS A 1 458 ? -29.217 -5.105 6.150 1.00 96.62 458 LYS A O 1
ATOM 3542 N N . LEU A 1 459 ? -26.976 -5.066 6.247 1.00 95.00 459 LEU A N 1
ATOM 3543 C CA . LEU A 1 459 ? -26.811 -4.441 4.925 1.00 95.00 459 LEU A CA 1
ATOM 3544 C C . LEU A 1 459 ? -27.553 -5.218 3.826 1.00 95.00 459 LEU A C 1
ATOM 3546 O O . LEU A 1 459 ? -28.259 -4.631 3.018 1.00 95.00 459 LEU A O 1
ATOM 3550 N N . SER A 1 460 ? -27.469 -6.553 3.843 1.00 94.81 460 SER A N 1
ATOM 3551 C CA . SER A 1 460 ? -28.141 -7.432 2.874 1.00 94.81 460 SER A CA 1
ATOM 3552 C C . SER A 1 460 ? -29.670 -7.340 2.876 1.00 94.81 460 SER A C 1
ATOM 3554 O O . SER A 1 460 ? -30.300 -7.789 1.926 1.00 94.81 460 SER A O 1
ATOM 3556 N N . GLU A 1 461 ? -30.265 -6.831 3.956 1.00 96.25 461 GLU A N 1
ATOM 3557 C CA . GLU A 1 461 ? -31.718 -6.729 4.139 1.00 96.25 461 GLU A CA 1
ATOM 3558 C C . GLU A 1 461 ? -32.242 -5.311 3.859 1.00 96.25 461 GLU A C 1
ATOM 3560 O O . GLU A 1 461 ? -33.430 -5.149 3.593 1.00 96.25 461 GLU A O 1
ATOM 3565 N N . VAL A 1 462 ? -31.366 -4.301 3.903 1.00 96.94 462 VAL A N 1
ATOM 3566 C CA . VAL A 1 462 ? -31.721 -2.882 3.749 1.00 96.94 462 VAL A CA 1
ATOM 3567 C C . VAL A 1 462 ? -31.237 -2.357 2.393 1.00 96.94 462 VAL A C 1
ATOM 3569 O O . VAL A 1 462 ? -32.047 -2.119 1.500 1.00 96.94 462 VAL A O 1
ATOM 3572 N N . CYS A 1 463 ? -29.923 -2.229 2.209 1.00 94.50 463 CYS A N 1
ATOM 3573 C CA . CYS A 1 463 ? -29.272 -1.855 0.957 1.00 94.50 463 CYS A CA 1
ATOM 3574 C C . CYS A 1 463 ? -27.824 -2.354 1.018 1.00 94.50 463 CYS A C 1
ATOM 3576 O O . CYS A 1 463 ? -27.068 -1.977 1.904 1.00 94.50 463 CYS A O 1
ATOM 3578 N N . SER A 1 464 ? -27.429 -3.282 0.144 1.00 95.25 464 SER A N 1
ATOM 3579 C CA . SER A 1 464 ? -26.093 -3.876 0.248 1.00 95.25 464 SER A CA 1
ATOM 3580 C C . SER A 1 464 ? -25.080 -3.108 -0.603 1.00 95.25 464 SER A C 1
ATOM 3582 O O . SER A 1 464 ? -25.251 -3.034 -1.824 1.00 95.25 464 SER A O 1
ATOM 3584 N N . PRO A 1 465 ? -23.982 -2.604 -0.012 1.00 95.75 465 PRO A N 1
ATOM 3585 C CA . PRO A 1 465 ? -22.893 -2.001 -0.766 1.00 95.75 465 PRO A CA 1
ATOM 3586 C C . PRO A 1 465 ? -21.928 -3.045 -1.349 1.00 95.75 465 PRO A C 1
ATOM 3588 O O . PRO A 1 465 ? -20.995 -2.659 -2.050 1.00 95.75 465 PRO A O 1
ATOM 3591 N N . GLU A 1 466 ? -22.140 -4.346 -1.135 1.00 94.38 466 GLU A N 1
ATOM 3592 C CA . GLU A 1 466 ? -21.283 -5.389 -1.707 1.00 94.38 466 GLU A CA 1
ATOM 3593 C C . GLU A 1 466 ? -21.394 -5.454 -3.249 1.00 94.38 466 GLU A C 1
ATOM 3595 O O . GLU A 1 466 ? -22.434 -5.086 -3.815 1.00 94.38 466 GLU A O 1
ATOM 3600 N N . PRO A 1 467 ? -20.345 -5.905 -3.962 1.00 97.56 467 PRO A N 1
ATOM 3601 C CA . PRO A 1 467 ? -18.999 -6.203 -3.459 1.00 97.56 467 PRO A CA 1
ATOM 3602 C C . PRO A 1 467 ? -18.185 -4.915 -3.189 1.00 97.56 467 PRO A C 1
ATOM 3604 O O . PRO A 1 467 ? -17.909 -4.154 -4.115 1.00 97.56 467 PRO A O 1
ATOM 3607 N N . ILE A 1 468 ? -17.843 -4.630 -1.922 1.00 98.00 468 ILE A N 1
ATOM 3608 C CA . ILE A 1 468 ? -17.201 -3.356 -1.526 1.00 98.00 468 ILE A CA 1
ATOM 3609 C C . ILE A 1 468 ? -15.785 -3.215 -2.120 1.00 98.00 468 ILE A C 1
ATOM 3611 O O . ILE A 1 468 ? -15.507 -2.174 -2.720 1.00 98.00 468 ILE A O 1
ATOM 3615 N N . PRO A 1 469 ? -14.885 -4.212 -1.986 1.00 96.81 469 PRO A N 1
ATOM 3616 C CA . PRO A 1 469 ? -13.512 -4.123 -2.494 1.00 96.81 469 PRO A CA 1
ATOM 3617 C C . PRO A 1 469 ? -13.466 -3.828 -3.995 1.00 96.81 469 PRO A C 1
ATOM 3619 O O . PRO A 1 469 ? -12.848 -2.861 -4.425 1.00 96.81 469 PRO A O 1
ATOM 3622 N N . GLU A 1 470 ? -14.229 -4.588 -4.772 1.00 97.81 470 GLU A N 1
ATOM 3623 C CA . GLU A 1 470 ? -14.311 -4.501 -6.225 1.00 97.81 470 GLU A CA 1
ATOM 3624 C C . GLU A 1 470 ? -14.862 -3.140 -6.685 1.00 97.81 470 GLU A C 1
ATOM 3626 O O . GLU A 1 470 ? -14.457 -2.618 -7.724 1.00 97.81 470 GLU A O 1
ATOM 3631 N N . LYS A 1 471 ? -15.759 -2.516 -5.905 1.00 98.62 471 LYS A N 1
ATOM 3632 C CA . LYS A 1 471 ? -16.223 -1.149 -6.181 1.00 98.62 471 LYS A CA 1
ATOM 3633 C C . LYS A 1 471 ? -15.113 -0.120 -5.972 1.00 98.62 471 LYS A C 1
ATOM 3635 O O . LYS A 1 471 ? -14.945 0.741 -6.826 1.00 98.62 471 LYS A O 1
ATOM 3640 N N . PHE A 1 472 ? -14.335 -0.196 -4.893 1.00 98.75 472 PHE A N 1
ATOM 3641 C CA . PHE A 1 472 ? -13.199 0.718 -4.703 1.00 98.75 472 PHE A CA 1
ATOM 3642 C C . PHE A 1 472 ? -12.102 0.504 -5.759 1.00 98.75 472 PHE A C 1
ATOM 3644 O O . PHE A 1 472 ? -11.601 1.483 -6.317 1.00 98.75 472 PHE A O 1
ATOM 3651 N N . GLU A 1 473 ? -11.793 -0.750 -6.107 1.00 97.62 473 GLU A N 1
ATOM 3652 C CA . GLU A 1 473 ? -10.868 -1.093 -7.200 1.00 97.62 473 GLU A CA 1
ATOM 3653 C C . GLU A 1 473 ? -11.321 -0.472 -8.530 1.00 97.62 473 GLU A C 1
ATOM 3655 O O . GLU A 1 473 ? -10.524 0.159 -9.228 1.00 97.62 473 GLU A O 1
ATOM 3660 N N . ALA A 1 474 ? -12.616 -0.567 -8.860 1.00 98.19 474 ALA A N 1
ATOM 3661 C CA . ALA A 1 474 ? -13.183 0.031 -10.070 1.00 98.19 474 ALA A CA 1
ATOM 3662 C C . ALA A 1 474 ? -13.086 1.569 -10.096 1.00 98.19 474 ALA A C 1
ATOM 3664 O O . ALA A 1 474 ? -13.038 2.163 -11.173 1.00 98.19 474 ALA A O 1
ATOM 3665 N N . PHE A 1 475 ? -13.022 2.217 -8.929 1.00 98.50 475 PHE A N 1
ATOM 3666 C CA . PHE A 1 475 ? -12.806 3.661 -8.793 1.00 98.50 475 PHE A CA 1
ATOM 3667 C C . PHE A 1 475 ? -11.311 4.038 -8.753 1.00 98.50 475 PHE A C 1
ATOM 3669 O O . PHE A 1 475 ? -10.982 5.209 -8.569 1.00 98.50 475 PHE A O 1
ATOM 3676 N N . GLY A 1 476 ? -10.403 3.077 -8.960 1.00 95.56 476 GLY A N 1
ATOM 3677 C CA . GLY A 1 476 ? -8.958 3.295 -9.096 1.00 95.56 476 GLY A CA 1
ATOM 3678 C C . GLY A 1 476 ? -8.160 3.238 -7.790 1.00 95.56 476 GLY A C 1
ATOM 3679 O O . GLY A 1 476 ? -6.986 3.607 -7.777 1.00 95.56 476 GLY A O 1
ATOM 3680 N N . TRP A 1 477 ? -8.767 2.773 -6.698 1.00 98.56 477 TRP A N 1
ATOM 3681 C CA . TRP A 1 477 ? -8.112 2.680 -5.394 1.00 98.56 477 TRP A CA 1
ATOM 3682 C C . TRP A 1 477 ? -7.294 1.391 -5.263 1.00 98.56 477 TRP A C 1
ATOM 3684 O O . TRP A 1 477 ? -7.650 0.356 -5.828 1.00 98.56 477 TRP A O 1
ATOM 3694 N N . HIS A 1 478 ? -6.208 1.439 -4.486 1.00 97.81 478 HIS A N 1
ATOM 3695 C CA . HIS A 1 478 ? -5.562 0.222 -3.985 1.00 97.81 478 HIS A CA 1
ATOM 3696 C C . HIS A 1 478 ? -6.370 -0.317 -2.811 1.00 97.81 478 HIS A C 1
ATOM 3698 O O . HIS A 1 478 ? -6.679 0.44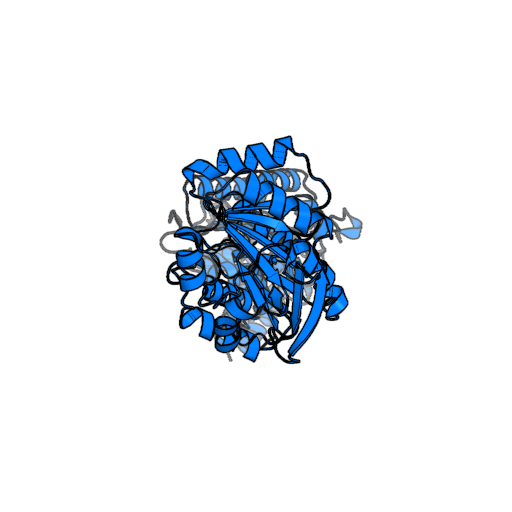1 -1.890 1.00 97.81 478 HIS A O 1
ATOM 3704 N N . VAL A 1 479 ? -6.721 -1.601 -2.832 1.00 97.88 479 VAL A N 1
ATOM 3705 C CA . VAL A 1 479 ? -7.621 -2.181 -1.834 1.00 97.88 479 VAL A CA 1
ATOM 3706 C C . VAL A 1 479 ? -6.912 -3.217 -0.976 1.00 97.88 479 VAL A C 1
ATOM 3708 O O . VAL A 1 479 ? -6.324 -4.165 -1.484 1.00 97.88 479 VAL A O 1
ATOM 3711 N N . ILE A 1 480 ? -7.028 -3.050 0.340 1.00 97.44 480 ILE A N 1
ATOM 3712 C CA . ILE A 1 480 ? -6.456 -3.940 1.353 1.00 97.44 480 ILE A CA 1
ATOM 3713 C C . ILE A 1 480 ? -7.600 -4.517 2.182 1.00 97.44 480 ILE A C 1
ATOM 3715 O O . ILE A 1 480 ? -8.502 -3.793 2.598 1.00 97.44 480 ILE A O 1
ATOM 3719 N N . ARG A 1 481 ? -7.585 -5.823 2.451 1.00 95.19 481 ARG A N 1
ATOM 3720 C CA . ARG A 1 481 ? -8.553 -6.475 3.349 1.00 95.19 481 ARG A CA 1
ATOM 3721 C C . ARG A 1 481 ? -7.894 -6.706 4.704 1.00 95.19 481 ARG A C 1
ATOM 3723 O O . ARG A 1 481 ? -6.799 -7.252 4.756 1.00 95.19 481 ARG A O 1
ATOM 3730 N N . MET A 1 482 ? -8.563 -6.321 5.787 1.00 96.56 482 MET A N 1
ATOM 3731 C CA . MET A 1 482 ? -7.970 -6.308 7.131 1.00 96.56 482 MET A CA 1
ATOM 3732 C C . MET A 1 482 ? -8.953 -6.836 8.183 1.00 96.56 482 MET A C 1
ATOM 3734 O O . MET A 1 482 ? -10.142 -6.518 8.130 1.00 96.56 482 MET A O 1
ATOM 3738 N N . ASP A 1 483 ? -8.470 -7.617 9.154 1.00 94.31 483 ASP A N 1
ATOM 3739 C CA . ASP A 1 483 ? -9.221 -7.913 10.383 1.00 94.31 483 ASP A CA 1
ATOM 3740 C C . ASP A 1 483 ? -9.081 -6.733 11.354 1.00 94.31 483 ASP A C 1
ATOM 3742 O O . ASP A 1 483 ? -7.973 -6.349 11.723 1.00 94.31 483 ASP A O 1
ATOM 3746 N N . ALA A 1 484 ? -10.207 -6.149 11.765 1.00 96.94 484 ALA A N 1
ATOM 3747 C CA . ALA A 1 484 ? -10.249 -5.006 12.673 1.00 96.94 484 ALA A CA 1
ATOM 3748 C C . ALA A 1 484 ? -9.684 -5.284 14.065 1.00 96.94 484 ALA A C 1
ATOM 3750 O O . ALA A 1 484 ? -9.404 -4.342 14.799 1.00 96.94 484 ALA A O 1
ATOM 3751 N N . HIS A 1 485 ? -9.635 -6.550 14.475 1.00 97.88 485 HIS A N 1
ATOM 3752 C CA . HIS A 1 485 ? -9.430 -6.948 15.864 1.00 97.88 485 HIS A CA 1
ATOM 3753 C C . HIS A 1 485 ? -8.137 -7.745 16.066 1.00 97.88 485 HIS A C 1
ATOM 3755 O O . HIS A 1 485 ? -7.930 -8.324 17.135 1.00 97.88 485 HIS A O 1
ATOM 3761 N N . ASP A 1 486 ? -7.254 -7.739 15.065 1.00 96.12 486 ASP A N 1
ATOM 3762 C CA . ASP A 1 486 ? -5.895 -8.263 15.153 1.00 96.12 486 ASP A CA 1
ATOM 3763 C C . ASP A 1 486 ? -4.877 -7.164 14.837 1.00 96.12 486 ASP A C 1
ATOM 3765 O O . ASP A 1 486 ? -4.749 -6.715 13.702 1.00 96.12 486 ASP A O 1
ATOM 3769 N 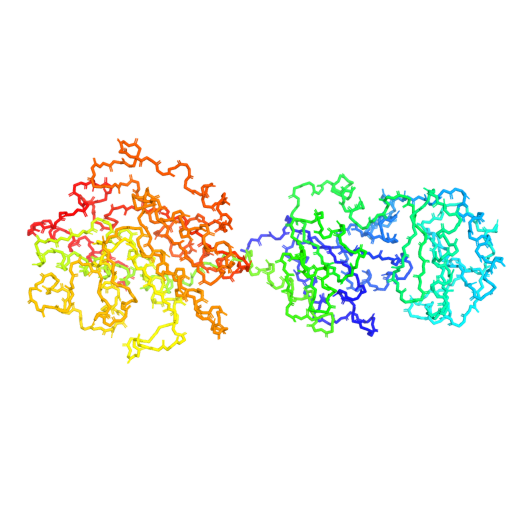N . PHE A 1 487 ? -4.121 -6.742 15.851 1.00 96.56 487 PHE A N 1
ATOM 3770 C CA . PHE A 1 487 ? -3.122 -5.684 15.702 1.00 96.56 487 PHE A CA 1
ATOM 3771 C C . PHE A 1 487 ? -2.004 -6.018 14.708 1.00 96.56 487 PHE A C 1
ATOM 3773 O O . PHE A 1 487 ? -1.477 -5.086 14.112 1.00 96.56 487 PHE A O 1
ATOM 3780 N N . ASP A 1 488 ? -1.683 -7.297 14.474 1.00 92.31 488 ASP A N 1
ATOM 3781 C CA . ASP A 1 488 ? -0.710 -7.656 13.429 1.00 92.31 488 ASP A CA 1
ATOM 3782 C C . ASP A 1 488 ? -1.302 -7.430 12.031 1.00 92.31 488 ASP A C 1
ATOM 3784 O O . ASP A 1 488 ? -0.627 -6.920 11.139 1.00 92.31 488 ASP A O 1
ATOM 3788 N N . ALA A 1 489 ? -2.590 -7.739 11.842 1.00 91.88 489 ALA A N 1
ATOM 3789 C CA . ALA A 1 489 ? -3.292 -7.459 10.592 1.00 91.88 489 ALA A CA 1
ATOM 3790 C C . ALA A 1 489 ? -3.437 -5.949 10.350 1.00 91.88 489 ALA A C 1
ATOM 3792 O O . ALA A 1 489 ? -3.276 -5.495 9.216 1.00 91.88 489 ALA A O 1
ATOM 3793 N N . ILE A 1 490 ? -3.704 -5.170 11.407 1.00 97.62 490 ILE A N 1
ATOM 3794 C CA . ILE A 1 490 ? -3.749 -3.705 11.323 1.00 97.62 490 ILE A CA 1
ATOM 3795 C C . ILE A 1 490 ? -2.377 -3.141 10.949 1.00 97.62 490 ILE A C 1
ATOM 3797 O O . ILE A 1 490 ? -2.289 -2.309 10.048 1.00 97.62 490 ILE A O 1
ATOM 3801 N N . ASP A 1 491 ? -1.310 -3.606 11.602 1.00 95.12 491 ASP A N 1
ATOM 3802 C CA . ASP A 1 491 ? 0.056 -3.168 11.315 1.00 95.12 491 ASP A CA 1
ATOM 3803 C C . ASP A 1 491 ? 0.460 -3.481 9.871 1.00 95.12 491 ASP A C 1
ATOM 3805 O O . ASP A 1 491 ? 0.884 -2.583 9.142 1.00 95.12 491 ASP A O 1
ATOM 3809 N N . ALA A 1 492 ? 0.229 -4.714 9.417 1.00 87.88 492 ALA A N 1
ATOM 3810 C CA . ALA A 1 492 ? 0.518 -5.131 8.050 1.00 87.88 492 ALA A CA 1
ATOM 3811 C C . ALA A 1 492 ? -0.242 -4.291 7.010 1.00 87.88 492 ALA A C 1
ATOM 3813 O O . ALA A 1 492 ? 0.367 -3.793 6.064 1.00 87.88 492 ALA A O 1
ATOM 3814 N N . ALA A 1 493 ? -1.545 -4.062 7.209 1.00 94.69 493 ALA A N 1
ATOM 3815 C CA . ALA A 1 493 ? -2.348 -3.248 6.296 1.00 94.69 493 ALA A CA 1
ATOM 3816 C C . ALA A 1 493 ? -1.859 -1.791 6.231 1.00 94.69 493 ALA A C 1
ATOM 3818 O O . ALA A 1 493 ? -1.820 -1.184 5.161 1.00 94.69 493 ALA A O 1
ATOM 3819 N N . MET A 1 494 ? -1.452 -1.224 7.370 1.00 95.31 494 MET A N 1
ATOM 3820 C CA . MET A 1 494 ? -0.949 0.150 7.454 1.00 95.31 494 MET A CA 1
ATOM 3821 C C . MET A 1 494 ? 0.478 0.300 6.915 1.00 95.31 494 MET A C 1
ATOM 3823 O O . MET A 1 494 ? 0.846 1.390 6.474 1.00 95.31 494 MET A O 1
ATOM 3827 N N . GLN A 1 495 ? 1.291 -0.757 6.957 1.00 87.94 495 GLN A N 1
ATOM 3828 C CA . GLN A 1 495 ? 2.601 -0.801 6.302 1.00 87.94 495 GLN A CA 1
ATOM 3829 C C . GLN A 1 495 ? 2.452 -0.943 4.788 1.00 87.94 495 GLN A C 1
ATOM 3831 O O . GLN A 1 495 ? 3.082 -0.196 4.046 1.00 87.94 495 GLN A O 1
ATOM 3836 N N . GLU A 1 496 ? 1.573 -1.829 4.316 1.00 87.62 496 GLU A N 1
ATOM 3837 C CA . GLU A 1 496 ? 1.270 -1.960 2.889 1.00 87.62 496 GLU A CA 1
ATOM 3838 C C . GLU A 1 496 ? 0.756 -0.632 2.317 1.00 87.62 496 GLU A C 1
ATOM 3840 O O . GLU A 1 496 ? 1.286 -0.161 1.310 1.00 87.62 496 GLU A O 1
ATOM 3845 N N . ALA A 1 497 ? -0.183 0.032 3.002 1.00 90.88 497 ALA A N 1
ATOM 3846 C CA . ALA A 1 497 ? -0.720 1.328 2.590 1.00 90.88 497 ALA A CA 1
ATOM 3847 C C . ALA A 1 497 ? 0.353 2.426 2.424 1.00 90.88 497 ALA A C 1
ATOM 3849 O O . ALA A 1 497 ? 0.179 3.335 1.614 1.00 90.88 497 ALA A O 1
ATOM 3850 N N . GLU A 1 498 ? 1.469 2.361 3.159 1.00 85.75 498 GLU A N 1
ATOM 3851 C CA . GLU A 1 498 ? 2.588 3.303 2.999 1.00 85.75 498 GLU A CA 1
ATOM 3852 C C . GLU A 1 498 ? 3.403 3.071 1.729 1.00 85.75 498 GLU A C 1
ATOM 3854 O O . GLU A 1 498 ? 4.023 4.007 1.229 1.00 85.75 498 GLU A O 1
ATOM 3859 N N . THR A 1 499 ? 3.405 1.847 1.204 1.00 82.88 499 THR A N 1
ATOM 3860 C CA . THR A 1 499 ? 4.165 1.501 -0.005 1.00 82.88 499 THR A CA 1
ATOM 3861 C C . THR A 1 499 ? 3.472 1.936 -1.294 1.00 82.88 499 THR A C 1
ATOM 3863 O O . THR A 1 499 ? 4.102 1.965 -2.352 1.00 82.88 499 THR A O 1
ATOM 3866 N N . ILE A 1 500 ? 2.186 2.285 -1.217 1.00 84.25 500 ILE A N 1
ATOM 3867 C CA . ILE A 1 500 ? 1.377 2.641 -2.378 1.00 84.25 500 ILE A CA 1
ATOM 3868 C C . ILE A 1 500 ? 1.639 4.093 -2.777 1.00 84.25 500 ILE A C 1
ATOM 3870 O O . ILE A 1 500 ? 1.489 5.017 -1.978 1.00 84.25 500 ILE A O 1
ATOM 3874 N N . VAL A 1 501 ? 2.004 4.284 -4.045 1.00 81.25 501 VAL A N 1
ATOM 3875 C CA . VAL A 1 501 ? 2.303 5.587 -4.653 1.00 81.25 501 VAL A CA 1
ATOM 3876 C C . VAL A 1 501 ? 1.379 5.815 -5.848 1.00 81.25 501 VAL A C 1
ATOM 3878 O O . VAL A 1 501 ? 1.051 4.886 -6.586 1.00 81.25 501 VAL A O 1
ATOM 3881 N N . GLY A 1 502 ? 0.937 7.057 -6.045 1.00 83.50 502 GLY A N 1
ATOM 3882 C CA . GLY A 1 502 ? 0.096 7.466 -7.173 1.00 83.50 502 GLY A CA 1
ATOM 3883 C C . GLY A 1 502 ? -1.380 7.054 -7.096 1.00 83.50 502 GLY A C 1
ATOM 3884 O O . GLY A 1 502 ? -2.140 7.387 -8.009 1.00 83.50 502 GLY A O 1
ATOM 3885 N N . LYS A 1 503 ? -1.811 6.361 -6.032 1.00 90.38 503 LYS A N 1
ATOM 3886 C CA . LYS A 1 503 ? -3.200 5.919 -5.826 1.00 90.38 503 LYS A CA 1
ATOM 3887 C C . LYS A 1 503 ? -3.633 6.057 -4.364 1.00 90.38 503 LYS A C 1
ATOM 3889 O O . LYS A 1 503 ? -2.833 5.735 -3.489 1.00 90.38 503 LYS A O 1
ATOM 3894 N N . PRO A 1 504 ? -4.886 6.457 -4.089 1.00 98.38 504 PRO A N 1
ATOM 3895 C CA . PRO A 1 504 ? -5.446 6.385 -2.742 1.00 98.38 504 PRO A CA 1
ATOM 3896 C C . PRO A 1 504 ? -5.662 4.926 -2.299 1.00 98.38 504 PRO A C 1
ATOM 3898 O O . PRO A 1 504 ? -5.843 4.032 -3.134 1.00 98.38 504 PRO A O 1
ATOM 3901 N N . VAL A 1 505 ? -5.660 4.686 -0.983 1.00 98.81 505 VAL A N 1
ATOM 3902 C CA . VAL A 1 505 ? -5.784 3.339 -0.394 1.00 98.81 505 VAL A CA 1
ATOM 3903 C C . VAL A 1 505 ? -7.109 3.179 0.344 1.00 98.81 505 VAL A C 1
ATOM 3905 O O . VAL A 1 505 ? -7.458 4.009 1.182 1.00 98.81 505 VAL A O 1
ATOM 3908 N N . ALA A 1 506 ? -7.837 2.099 0.060 1.00 98.88 506 ALA A N 1
ATOM 3909 C CA . ALA A 1 506 ? -9.047 1.702 0.769 1.00 98.88 506 ALA A CA 1
ATOM 3910 C C . ALA A 1 506 ? -8.790 0.408 1.552 1.00 98.88 506 ALA A C 1
ATOM 3912 O O . ALA A 1 506 ? -8.554 -0.654 0.978 1.00 98.88 506 ALA A O 1
ATOM 3913 N N . ILE A 1 507 ? -8.861 0.486 2.876 1.00 98.88 507 ILE A N 1
ATOM 3914 C CA . ILE A 1 507 ? -8.784 -0.661 3.776 1.00 98.88 507 ILE A CA 1
ATOM 3915 C C . ILE A 1 507 ? -10.210 -1.111 4.093 1.00 98.88 507 ILE A C 1
ATOM 3917 O O . ILE A 1 507 ? -10.960 -0.417 4.782 1.00 98.88 507 ILE A O 1
ATOM 3921 N N . ILE A 1 508 ? -10.592 -2.286 3.600 1.00 98.69 508 ILE A N 1
ATOM 3922 C CA . ILE A 1 508 ? -11.876 -2.915 3.899 1.00 98.69 508 ILE A CA 1
ATOM 3923 C C . ILE A 1 508 ? -11.697 -3.755 5.157 1.00 98.69 508 ILE A C 1
ATOM 3925 O O . ILE A 1 508 ? -11.197 -4.883 5.134 1.00 98.69 508 ILE A O 1
ATOM 3929 N N . GLN A 1 509 ? -12.078 -3.146 6.273 1.00 98.00 509 GLN A N 1
ATOM 3930 C CA . GLN A 1 509 ? -11.911 -3.684 7.605 1.00 98.00 509 GLN A CA 1
ATOM 3931 C C . GLN A 1 509 ? -13.112 -4.560 7.960 1.00 98.00 509 GLN A C 1
ATOM 3933 O O . GLN A 1 509 ? -14.206 -4.046 8.177 1.00 98.00 509 GLN A O 1
ATOM 3938 N N . LYS A 1 510 ? -12.918 -5.872 8.091 1.00 97.88 510 LYS A N 1
ATOM 3939 C CA . LYS A 1 510 ? -13.940 -6.752 8.666 1.00 97.88 510 LYS A CA 1
ATOM 3940 C C . LYS A 1 510 ? -13.934 -6.599 10.184 1.00 97.88 510 LYS A C 1
ATOM 3942 O O . LYS A 1 510 ? -12.914 -6.862 10.815 1.00 97.88 510 LYS A O 1
ATOM 3947 N N . SER A 1 511 ? -15.063 -6.216 10.771 1.00 98.19 511 SER A N 1
ATOM 3948 C CA . SER A 1 511 ? -15.173 -5.963 12.213 1.00 98.19 511 SER A CA 1
ATOM 3949 C C . SER A 1 511 ? -16.448 -6.549 12.823 1.00 98.19 511 SER A C 1
ATOM 3951 O O . SER A 1 511 ? -17.296 -7.121 12.136 1.00 98.19 511 SER A O 1
ATOM 3953 N N . VAL A 1 512 ? -16.577 -6.419 14.144 1.00 98.50 512 VAL A N 1
ATOM 3954 C CA . VAL A 1 512 ? -17.767 -6.798 14.911 1.00 98.50 512 VAL A CA 1
ATOM 3955 C C . VAL A 1 512 ? -18.385 -5.549 15.533 1.00 98.50 512 VAL A C 1
ATOM 3957 O O . VAL A 1 512 ? -17.788 -4.903 16.398 1.00 98.50 512 VAL A O 1
ATOM 3960 N N . LYS A 1 513 ? -19.621 -5.216 15.146 1.00 98.50 513 LYS A N 1
ATOM 3961 C CA . LYS A 1 513 ? -20.385 -4.152 15.818 1.00 98.50 513 LYS A CA 1
ATOM 3962 C C . LYS A 1 513 ? -20.610 -4.549 17.271 1.00 98.50 513 LYS A C 1
ATOM 3964 O O . LYS A 1 513 ? -21.094 -5.647 17.515 1.00 98.50 513 LYS A O 1
ATOM 3969 N N . GLY A 1 514 ? -20.267 -3.681 18.219 1.00 98.31 514 GLY A N 1
ATOM 3970 C CA . GLY A 1 514 ? -20.351 -3.973 19.653 1.00 98.31 514 GLY A CA 1
ATOM 3971 C C . GLY A 1 514 ? -19.155 -4.735 20.233 1.00 98.31 514 GLY A C 1
ATOM 3972 O O . GLY A 1 514 ? -19.265 -5.244 21.346 1.00 98.31 514 GLY A O 1
ATOM 3973 N N . LYS A 1 515 ? -18.030 -4.830 19.504 1.00 98.69 515 LYS A N 1
ATOM 3974 C CA . LYS A 1 515 ? -16.856 -5.626 19.896 1.00 98.69 515 LYS A CA 1
ATOM 3975 C C . LYS A 1 515 ? -16.438 -5.429 21.357 1.00 98.69 515 LYS A C 1
ATOM 3977 O O . LYS A 1 515 ? -16.139 -4.310 21.774 1.00 98.69 515 LYS A O 1
ATOM 3982 N N . GLY A 1 516 ? -16.283 -6.539 22.078 1.00 97.69 516 GLY A N 1
ATOM 3983 C CA . GLY A 1 516 ? -15.781 -6.573 23.455 1.00 97.69 516 GLY A CA 1
ATOM 3984 C C . GLY A 1 516 ? -16.867 -6.505 24.529 1.00 97.69 516 GLY A C 1
ATOM 3985 O O . GLY A 1 516 ? -16.539 -6.621 25.703 1.00 97.69 516 GLY A O 1
ATOM 3986 N N . VAL A 1 517 ? -18.140 -6.351 24.148 1.00 98.56 517 VAL A N 1
ATOM 3987 C CA . VAL A 1 517 ? -19.279 -6.426 25.073 1.00 98.56 517 VAL A CA 1
ATOM 3988 C C . VAL A 1 517 ? -20.253 -7.487 24.577 1.00 98.56 517 VAL A C 1
ATOM 3990 O O . VAL A 1 517 ? -20.909 -7.319 23.548 1.00 98.56 517 VAL A O 1
ATOM 3993 N N . SER A 1 518 ? -20.359 -8.586 25.321 1.00 98.12 518 SER A N 1
ATOM 3994 C CA . SER A 1 518 ? -20.963 -9.844 24.866 1.00 98.12 518 SER A CA 1
ATOM 3995 C C . SER A 1 518 ? -22.391 -9.696 24.326 1.00 98.12 518 SER A C 1
ATOM 3997 O O . SER A 1 518 ? -22.732 -10.253 23.285 1.00 98.12 518 SER A O 1
ATOM 3999 N N . PHE A 1 519 ? -23.224 -8.899 24.997 1.00 98.38 519 PHE A N 1
ATOM 4000 C CA . PHE A 1 519 ? -24.624 -8.675 24.626 1.00 98.38 519 PHE A CA 1
ATOM 4001 C C . PHE A 1 519 ? -24.821 -7.579 23.565 1.00 98.38 519 PHE A C 1
ATOM 4003 O O . PHE A 1 519 ? -25.951 -7.369 23.114 1.00 98.38 519 PHE A O 1
ATOM 4010 N N . MET A 1 520 ? -23.758 -6.860 23.184 1.00 98.62 520 MET A N 1
ATOM 4011 C CA . MET A 1 520 ? -23.781 -5.863 22.108 1.00 98.62 520 MET A CA 1
ATOM 4012 C C . MET A 1 520 ? -23.233 -6.410 20.785 1.00 98.62 520 MET A C 1
ATOM 4014 O O . MET A 1 520 ? -23.576 -5.872 19.730 1.00 98.62 520 MET A O 1
ATOM 4018 N N . GLU A 1 521 ? -22.413 -7.467 20.818 1.00 98.56 521 GLU A N 1
ATOM 4019 C CA . GLU A 1 521 ? -21.790 -8.024 19.616 1.00 98.56 521 GLU A CA 1
ATOM 4020 C C . GLU A 1 521 ? -22.822 -8.510 18.582 1.00 98.56 521 GLU A C 1
ATOM 4022 O O . GLU A 1 521 ? -23.693 -9.339 18.860 1.00 98.56 521 GLU A O 1
ATOM 4027 N N . ASN A 1 522 ? -22.701 -7.994 17.354 1.00 97.81 522 ASN A N 1
ATOM 4028 C CA . ASN A 1 522 ? -23.558 -8.300 16.203 1.00 97.81 522 ASN A CA 1
ATOM 4029 C C . ASN A 1 522 ? -25.058 -8.037 16.432 1.00 97.81 522 ASN A C 1
ATOM 4031 O O . ASN A 1 522 ? -25.912 -8.692 15.833 1.00 97.81 522 ASN A O 1
ATOM 4035 N N . GLN A 1 523 ? -25.394 -7.062 17.279 1.00 97.88 523 GLN A N 1
ATOM 4036 C CA . GLN A 1 523 ? -26.778 -6.709 17.586 1.00 97.88 523 GLN A CA 1
ATOM 4037 C C . GLN A 1 523 ? -27.176 -5.352 16.988 1.00 97.88 523 GLN A C 1
ATOM 4039 O O . GLN A 1 523 ? -26.671 -4.301 17.387 1.00 97.88 523 GLN A O 1
ATOM 4044 N N . VAL A 1 524 ? -28.166 -5.355 16.089 1.00 96.75 524 VAL A N 1
ATOM 4045 C CA . VAL A 1 524 ? -28.718 -4.136 15.453 1.00 96.75 524 VAL A CA 1
ATOM 4046 C C . VAL A 1 524 ? -29.251 -3.147 16.495 1.00 96.75 524 VAL A C 1
ATOM 4048 O O . VAL A 1 524 ? -28.991 -1.948 16.408 1.00 96.75 524 VAL A O 1
ATOM 4051 N N . GLY A 1 525 ? -29.921 -3.651 17.540 1.00 97.06 525 GLY A N 1
ATOM 4052 C CA . GLY A 1 525 ? -30.527 -2.832 18.598 1.00 97.06 525 GLY A CA 1
ATOM 4053 C C . GLY A 1 525 ? -29.541 -1.969 19.397 1.00 97.06 525 GLY A C 1
ATOM 4054 O O . GLY A 1 525 ? -29.968 -1.058 20.102 1.00 97.06 525 GLY A O 1
ATOM 4055 N N . TRP A 1 526 ? -28.235 -2.213 19.263 1.00 97.81 526 TRP A N 1
ATOM 4056 C CA . TRP A 1 526 ? -27.166 -1.438 19.897 1.00 97.81 526 TRP A CA 1
ATOM 4057 C C . TRP A 1 526 ? -26.538 -0.383 18.979 1.00 97.81 526 TRP A C 1
ATOM 4059 O O . TRP A 1 526 ? -25.530 0.228 19.338 1.00 97.81 526 TRP A O 1
ATOM 4069 N N . HIS A 1 527 ? -27.132 -0.123 17.808 1.00 96.81 527 HIS A N 1
ATOM 4070 C CA . HIS A 1 527 ? -26.649 0.917 16.904 1.00 96.81 527 HIS A CA 1
ATOM 4071 C C . HIS A 1 527 ? -26.669 2.313 17.549 1.00 96.81 527 HIS A C 1
ATOM 4073 O O . HIS A 1 527 ? -25.645 2.985 17.521 1.00 96.81 527 HIS A O 1
ATOM 4079 N N . GLY A 1 528 ? -27.792 2.721 18.153 1.00 94.38 528 GLY A N 1
ATOM 4080 C CA . GLY A 1 528 ? -27.987 4.051 18.760 1.00 94.38 528 GLY A CA 1
ATOM 4081 C C . GLY A 1 528 ? -28.615 4.031 20.159 1.00 94.38 528 GLY A C 1
ATOM 4082 O O . GLY A 1 528 ? -29.170 5.035 20.608 1.00 94.38 528 GLY A O 1
ATOM 4083 N N . LYS A 1 529 ? -28.583 2.873 20.833 1.00 96.50 529 LYS A N 1
ATOM 4084 C CA . LYS A 1 529 ? -29.130 2.681 22.181 1.00 96.50 529 LYS A CA 1
ATOM 4085 C C . LYS A 1 529 ? -28.011 2.805 23.214 1.00 96.50 529 LYS A C 1
ATOM 4087 O O . LYS A 1 529 ? -27.033 2.067 23.150 1.00 96.50 529 LYS A O 1
ATOM 4092 N N . ALA A 1 530 ? -28.181 3.691 24.191 1.00 97.44 530 ALA A N 1
ATOM 4093 C CA . ALA A 1 530 ? -27.305 3.748 25.358 1.00 97.44 530 ALA A CA 1
ATOM 4094 C C . ALA A 1 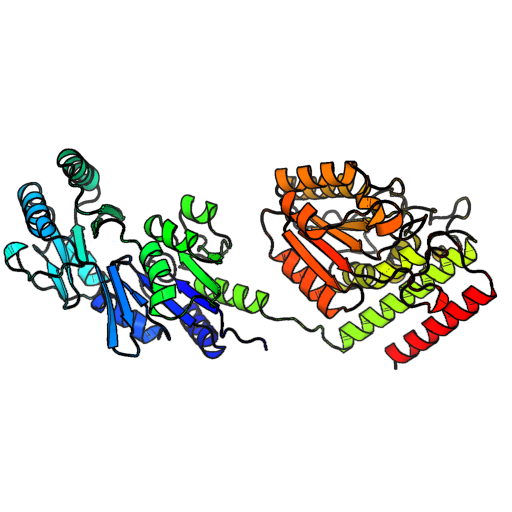530 ? -27.622 2.616 26.353 1.00 97.44 530 ALA A C 1
ATOM 4096 O O . ALA A 1 530 ? -28.797 2.263 26.510 1.00 97.44 530 ALA A O 1
ATOM 4097 N N . PRO A 1 531 ? -26.613 2.061 27.046 1.00 97.81 531 PRO A N 1
ATOM 4098 C CA . PRO A 1 531 ? -26.846 1.044 28.063 1.00 97.81 531 PRO A CA 1
ATOM 4099 C C . PRO A 1 531 ? -27.591 1.625 29.272 1.00 97.81 531 PRO A C 1
ATOM 4101 O O . PRO A 1 531 ? -27.358 2.762 29.693 1.00 97.81 531 PRO A O 1
ATOM 4104 N N . ASN A 1 532 ? -28.493 0.833 29.850 1.00 98.38 532 ASN A N 1
ATOM 4105 C CA . ASN A 1 532 ? -29.076 1.108 31.162 1.00 98.38 532 ASN A CA 1
ATOM 4106 C C . ASN A 1 532 ? -28.087 0.757 32.296 1.00 98.38 532 ASN A C 1
ATOM 4108 O O . ASN A 1 532 ? -26.959 0.357 32.035 1.00 98.38 532 ASN A O 1
ATOM 4112 N N . GLN A 1 533 ? -28.499 0.903 33.562 1.00 98.44 533 GLN A N 1
ATOM 4113 C CA . GLN A 1 533 ? -27.631 0.622 34.716 1.00 98.44 533 GLN A CA 1
ATOM 4114 C C . GLN A 1 533 ? -27.065 -0.806 34.723 1.00 98.44 533 GLN A C 1
ATOM 4116 O O . GLN A 1 533 ? -25.862 -0.979 34.877 1.00 98.44 533 GLN A O 1
ATOM 4121 N N . ALA A 1 534 ? -27.918 -1.817 34.546 1.00 98.50 534 ALA A N 1
ATOM 4122 C CA . ALA A 1 534 ? -27.503 -3.216 34.607 1.00 98.50 534 ALA A CA 1
ATOM 4123 C C . ALA A 1 534 ? -26.617 -3.587 33.408 1.00 98.50 534 ALA A C 1
ATOM 4125 O O . ALA A 1 534 ? -25.608 -4.268 33.565 1.00 98.50 534 ALA A O 1
ATOM 4126 N N . GLU A 1 535 ? -26.967 -3.092 32.217 1.00 98.69 535 GLU A N 1
ATOM 4127 C CA . GLU A 1 535 ? -26.175 -3.270 30.993 1.00 98.69 535 GLU A CA 1
ATOM 4128 C C . GLU A 1 535 ? -24.799 -2.582 31.118 1.00 98.69 535 GLU A C 1
ATOM 4130 O O . GLU A 1 535 ? -23.790 -3.145 30.702 1.00 98.69 535 GLU A O 1
ATOM 4135 N N . TYR A 1 536 ? -24.736 -1.395 31.731 1.00 98.81 536 TYR A N 1
ATOM 4136 C CA . TYR A 1 536 ? -23.487 -0.679 32.011 1.00 98.81 536 TYR A CA 1
ATOM 4137 C C . TYR A 1 536 ? -22.591 -1.451 32.982 1.00 98.81 536 TYR A C 1
ATOM 4139 O O . TYR A 1 536 ? -21.421 -1.679 32.686 1.00 98.81 536 TYR A O 1
ATOM 4147 N N . GLU A 1 537 ? -23.140 -1.888 34.117 1.00 98.75 537 GLU A N 1
ATOM 4148 C CA . GLU A 1 537 ? -22.401 -2.668 35.115 1.00 98.75 537 GLU A CA 1
ATOM 4149 C C . GLU A 1 537 ? -21.855 -3.968 34.519 1.00 98.75 537 GLU A C 1
ATOM 4151 O O . GLU A 1 537 ? -20.692 -4.303 34.745 1.00 98.75 537 GLU A O 1
ATOM 4156 N N . GLN A 1 538 ? -22.659 -4.664 33.708 1.00 98.75 538 GLN A N 1
ATOM 4157 C CA . GLN A 1 538 ? -22.223 -5.869 33.009 1.00 98.75 538 GLN A CA 1
ATOM 4158 C C . GLN A 1 538 ? -21.087 -5.570 32.021 1.00 98.75 538 GLN A C 1
ATOM 4160 O O . GLN A 1 538 ? -20.045 -6.221 32.081 1.00 98.75 538 GLN A O 1
ATOM 4165 N N . ALA A 1 539 ? -21.257 -4.581 31.138 1.00 98.75 539 ALA A N 1
ATOM 4166 C CA . ALA A 1 539 ? -20.247 -4.231 30.140 1.00 98.75 539 ALA A CA 1
ATOM 4167 C C . ALA A 1 539 ? -18.921 -3.807 30.792 1.00 98.75 539 ALA A C 1
ATOM 4169 O O . ALA A 1 539 ? -17.851 -4.254 30.383 1.00 98.75 539 ALA A O 1
ATOM 4170 N N . MET A 1 540 ? -18.981 -2.990 31.847 1.00 98.75 540 MET A N 1
ATOM 4171 C CA . MET A 1 540 ? -17.791 -2.561 32.581 1.00 98.75 540 MET A CA 1
ATOM 4172 C C . MET A 1 540 ? -17.117 -3.720 33.317 1.00 98.75 540 MET A C 1
ATOM 4174 O O . MET A 1 540 ? -15.888 -3.762 33.363 1.00 98.75 540 MET A O 1
ATOM 4178 N N . ALA A 1 541 ? -17.876 -4.675 33.863 1.00 98.75 541 ALA A N 1
ATOM 4179 C CA . ALA A 1 541 ? -17.309 -5.869 34.486 1.00 98.75 541 ALA A CA 1
ATOM 4180 C C . ALA A 1 541 ? -16.573 -6.757 33.468 1.00 98.75 541 ALA A C 1
ATOM 4182 O O . ALA A 1 541 ? -15.450 -7.183 33.743 1.00 98.75 541 ALA A O 1
ATOM 4183 N N . GLU A 1 542 ? -17.167 -6.988 32.290 1.00 98.62 542 GLU A N 1
ATOM 4184 C CA . GLU A 1 542 ? -16.549 -7.746 31.191 1.00 98.62 542 GLU A CA 1
ATOM 4185 C C . GLU A 1 542 ? -15.234 -7.091 30.735 1.00 98.62 542 GLU A C 1
ATOM 4187 O O . GLU A 1 542 ? -14.184 -7.737 30.721 1.00 98.62 542 GLU A O 1
ATOM 4192 N N . LEU A 1 543 ? -15.263 -5.784 30.459 1.00 98.62 543 LEU A N 1
ATOM 4193 C CA . LEU A 1 543 ? -14.086 -5.034 30.012 1.00 98.62 543 LEU A CA 1
ATOM 4194 C C . LEU A 1 543 ? -13.011 -4.916 31.104 1.00 98.62 543 LEU A C 1
ATOM 4196 O O . LEU A 1 543 ? -11.823 -4.994 30.811 1.00 98.62 543 LEU A O 1
ATOM 4200 N N . THR A 1 544 ? -13.396 -4.780 32.375 1.00 98.50 544 THR A N 1
ATOM 4201 C CA . THR A 1 544 ? -12.436 -4.753 33.494 1.00 98.50 544 THR A CA 1
ATOM 4202 C C . THR A 1 544 ? -11.729 -6.098 33.650 1.00 98.50 544 THR A C 1
ATOM 4204 O O . THR A 1 544 ? -10.523 -6.137 33.897 1.00 98.50 544 THR A O 1
ATOM 4207 N N . ALA A 1 545 ? -12.459 -7.207 33.497 1.00 98.19 545 ALA A N 1
ATOM 4208 C CA . ALA A 1 545 ? -11.869 -8.541 33.530 1.00 98.19 545 ALA A CA 1
ATOM 4209 C C . ALA A 1 545 ? -10.869 -8.735 32.378 1.00 98.19 545 ALA A C 1
ATOM 4211 O O . ALA A 1 545 ? -9.750 -9.186 32.622 1.00 98.19 545 ALA A O 1
ATOM 4212 N N . GLN A 1 546 ? -11.238 -8.316 31.162 1.00 97.44 546 GLN A N 1
ATOM 4213 C CA . GLN A 1 546 ? -10.356 -8.349 29.994 1.00 97.44 546 GLN A CA 1
ATOM 4214 C C . GLN A 1 546 ? -9.104 -7.481 30.192 1.00 97.44 546 GLN A C 1
ATOM 4216 O O . GLN A 1 546 ? -7.991 -7.924 29.915 1.00 97.44 546 GLN A O 1
ATOM 4221 N N . LEU A 1 547 ? -9.261 -6.253 30.696 1.00 98.00 547 LEU A N 1
ATOM 4222 C CA . LEU A 1 547 ? -8.139 -5.351 30.945 1.00 98.00 547 LEU A CA 1
ATOM 4223 C C . LEU A 1 547 ? -7.149 -5.955 31.946 1.00 98.00 547 LEU A C 1
ATOM 4225 O O . LEU A 1 547 ? -5.944 -5.923 31.709 1.00 98.00 547 LEU A O 1
ATOM 4229 N N . LYS A 1 548 ? -7.656 -6.557 33.027 1.00 97.00 548 LYS A N 1
ATOM 4230 C CA . LYS A 1 548 ? -6.820 -7.217 34.033 1.00 97.00 548 LYS A CA 1
ATOM 4231 C C . LYS A 1 548 ? -5.998 -8.361 33.433 1.00 97.00 548 LYS A C 1
ATOM 4233 O O . LYS A 1 548 ? -4.817 -8.468 33.732 1.00 97.00 548 LYS A O 1
ATOM 4238 N N . GLU A 1 549 ? -6.595 -9.184 32.573 1.00 95.81 549 GLU A N 1
ATOM 4239 C CA . GLU A 1 549 ? -5.878 -10.264 31.882 1.00 95.81 549 GLU A CA 1
ATOM 4240 C C . GLU A 1 549 ? -4.755 -9.734 30.973 1.00 95.81 549 GLU A C 1
ATOM 4242 O O . GLU A 1 549 ? -3.675 -10.323 30.900 1.00 95.81 549 GLU A O 1
ATOM 4247 N N . LEU A 1 550 ? -4.991 -8.606 30.299 1.00 93.38 550 LEU A N 1
ATOM 4248 C CA . LEU A 1 550 ? -4.013 -7.981 29.405 1.00 93.38 550 LEU A CA 1
ATOM 4249 C C . LEU A 1 550 ? -2.847 -7.323 30.158 1.00 93.38 550 LEU A C 1
ATOM 4251 O O . LEU A 1 550 ? -1.730 -7.293 29.637 1.00 93.38 550 LEU A O 1
ATOM 4255 N N . GLU A 1 551 ? -3.095 -6.800 31.360 1.00 90.62 551 GLU A N 1
ATOM 4256 C CA . GLU A 1 551 ? -2.089 -6.119 32.185 1.00 90.62 551 GLU A CA 1
ATOM 4257 C C . GLU A 1 551 ? -1.275 -7.066 33.083 1.00 90.62 551 GLU A C 1
ATOM 4259 O O . GLU A 1 551 ? -0.144 -6.719 33.435 1.00 90.62 551 GLU A O 1
ATOM 4264 N N . GLY A 1 552 ? -1.788 -8.271 33.362 1.00 80.25 552 GLY A N 1
ATOM 4265 C CA . GLY A 1 552 ? -1.122 -9.307 34.163 1.00 80.25 552 GLY A CA 1
ATOM 4266 C C . GLY A 1 552 ? -1.569 -9.317 35.616 1.00 80.25 552 GLY A C 1
ATOM 4267 O O . GLY A 1 552 ? -0.902 -8.648 36.438 1.00 80.25 552 GLY A O 1
#

pLDDT: mean 94.14, std 7.05, range [41.84, 98.94]